Protein AF-0000000086968479 (afdb_homodimer)

Secondary structure (DSSP, 8-state):
---SS-EEEEEEESS-SSHHHHHHHHHHTTEEEEEEES--HHHHHHHHHHHHT-GGGGG-SEEEEEEEEEE-SSEE-TTTT-SS-EEGGGGGGGGSTTT-GGGTTS-EEEEEEEEEPP--TTS-----------------SSEEEEEEEEETTHHHHSTTPPPHHHHHHHHHHH-TTGGGS-HHHHHHHHHHHHHHHHHH-SSS--EEEEEE--SS----S--/---SS-EEEEEEESS-SSHHHHHHHHHHTTEEEEEEES--HHHHHHHHHHHHT-GGGGG-SEEEEEEEEEE-SSEE-TTTT-SS-EEGGGGGGGGSTTT-GGGTTS-EEEEEEEEEPP--TTS-----------------SSEEEEEEEEETTHHHHSTTPPPHHHHHHHHHHH-TTGGGS-HHHHHHHHHHHHHHHHHH-SSS--EEEEEE--SS----S--

pLDDT: mean 88.58, std 17.16, range [29.48, 98.75]

Structure (mmCIF, N/CA/C/O backbone):
data_AF-0000000086968479-model_v1
#
loop_
_entity.id
_entity.type
_entity.pdbx_description
1 polymer 'CASP8 and FADD-like apoptosis regulator'
#
loop_
_atom_site.group_PDB
_atom_site.id
_atom_site.type_symbol
_atom_site.label_atom_id
_atom_site.label_alt_id
_atom_site.label_comp_id
_atom_site.label_asym_id
_atom_site.label_entity_id
_atom_site.label_seq_id
_atom_site.pdbx_PDB_ins_code
_atom_site.Cartn_x
_atom_site.Cartn_y
_atom_site.Cartn_z
_atom_site.occupancy
_atom_site.B_iso_or_equiv
_atom_site.auth_seq_id
_atom_site.auth_comp_id
_atom_site.auth_asym_id
_atom_site.auth_atom_id
_atom_site.pdbx_PDB_model_num
ATOM 1 N N . MET A 1 1 ? -12.414 15.711 -8.57 1 69.88 1 MET A N 1
ATOM 2 C CA . MET A 1 1 ? -12.938 16.484 -7.445 1 69.88 1 MET A CA 1
ATOM 3 C C . MET A 1 1 ? -13.359 17.875 -7.898 1 69.88 1 MET A C 1
ATOM 5 O O . MET A 1 1 ? -12.727 18.469 -8.773 1 69.88 1 MET A O 1
ATOM 9 N N . GLN A 1 2 ? -14.531 18.344 -7.383 1 71.44 2 GLN A N 1
ATOM 10 C CA . GLN A 1 2 ? -15.125 19.547 -7.973 1 71.44 2 GLN A CA 1
ATOM 11 C C . GLN A 1 2 ? -15.445 20.578 -6.906 1 71.44 2 GLN A C 1
ATOM 13 O O . GLN A 1 2 ? -15.797 21.719 -7.227 1 71.44 2 GLN A O 1
ATOM 18 N N . SER A 1 3 ? -15.203 20.203 -5.727 1 76.31 3 SER A N 1
ATOM 19 C CA . SER A 1 3 ? -15.641 21.094 -4.664 1 76.31 3 SER A CA 1
ATOM 20 C C . SER A 1 3 ? -14.641 22.234 -4.465 1 76.31 3 SER A C 1
ATOM 22 O O . SER A 1 3 ? -13.484 22.141 -4.863 1 76.31 3 SER A O 1
ATOM 24 N N . LYS A 1 4 ? -15.172 23.469 -4.086 1 71.94 4 LYS A N 1
ATOM 25 C CA . LYS A 1 4 ? -14.383 24.594 -3.607 1 71.94 4 LYS A CA 1
ATOM 26 C C . LYS A 1 4 ? -14.734 24.938 -2.162 1 71.94 4 LYS A C 1
ATOM 28 O O . LYS A 1 4 ? -15.844 25.375 -1.879 1 71.94 4 LYS A O 1
ATOM 33 N N . PRO A 1 5 ? -13.859 24.531 -1.22 1 80 5 PRO A N 1
ATOM 34 C CA . PRO A 1 5 ? -12.492 24 -1.307 1 80 5 PRO A CA 1
ATOM 35 C C . PRO A 1 5 ? -12.461 22.531 -1.688 1 80 5 PRO A C 1
ATOM 37 O O . PRO A 1 5 ? -13.445 21.812 -1.492 1 80 5 PRO A O 1
ATOM 40 N N . LEU A 1 6 ? -11.312 22.188 -2.15 1 89.19 6 LEU A N 1
ATOM 41 C CA . LEU A 1 6 ? -11.125 20.797 -2.549 1 89.19 6 LEU A CA 1
ATOM 42 C C . LEU A 1 6 ? -11.273 19.859 -1.351 1 89.19 6 LEU A C 1
ATOM 44 O O . LEU A 1 6 ? -11.844 18.781 -1.468 1 89.19 6 LEU A O 1
ATOM 48 N N . GLY A 1 7 ? -10.758 20.391 -0.178 1 94.31 7 GLY A N 1
ATOM 49 C CA . GLY A 1 7 ? -10.812 19.578 1.029 1 94.31 7 GLY A CA 1
ATOM 50 C C . GLY A 1 7 ? -10.211 20.266 2.238 1 94.31 7 GLY A C 1
ATOM 51 O O . GLY A 1 7 ? -9.938 21.469 2.199 1 94.31 7 GLY A O 1
ATOM 52 N N . VAL A 1 8 ? -10.188 19.547 3.287 1 96.69 8 VAL A N 1
ATOM 53 C CA . VAL A 1 8 ? -9.547 19.984 4.523 1 96.69 8 VAL A CA 1
ATOM 54 C C . VAL A 1 8 ? -8.203 19.281 4.688 1 96.69 8 VAL A C 1
ATOM 56 O O . VAL A 1 8 ? -8.078 18.078 4.434 1 96.69 8 VAL A O 1
ATOM 59 N N . CYS A 1 9 ? -7.172 20.078 5.035 1 97.94 9 CYS A N 1
ATOM 60 C CA . CYS A 1 9 ? -5.84 19.547 5.273 1 97.94 9 CYS A CA 1
ATOM 61 C C . CYS A 1 9 ? -5.371 19.859 6.688 1 97.94 9 CYS A C 1
ATOM 63 O O . CYS A 1 9 ? -5.246 21.031 7.062 1 97.94 9 CYS A O 1
ATOM 65 N N . LEU A 1 10 ? -5.133 18.828 7.438 1 98.56 10 LEU A N 1
ATOM 66 C CA . LEU A 1 10 ? -4.539 18.953 8.766 1 98.56 10 LEU A CA 1
ATOM 67 C C . LEU A 1 10 ? -3.051 18.625 8.727 1 98.56 10 LEU A C 1
ATOM 69 O O . LEU A 1 10 ? -2.67 17.5 8.375 1 98.56 10 LEU A O 1
ATOM 73 N N . ILE A 1 11 ? -2.248 19.578 9.062 1 98.75 11 ILE A N 1
ATOM 74 C CA . ILE A 1 11 ? -0.805 19.375 9.164 1 98.75 11 ILE A CA 1
ATOM 75 C C . ILE A 1 11 ? -0.377 19.406 10.625 1 98.75 11 ILE A C 1
ATOM 77 O O . ILE A 1 11 ? -0.59 20.422 11.312 1 98.75 11 ILE A O 1
ATOM 81 N N . ILE A 1 12 ? 0.138 18.344 11.102 1 98.38 12 ILE A N 1
ATOM 82 C CA . ILE A 1 12 ? 0.768 18.281 12.422 1 98.38 12 ILE A CA 1
ATOM 83 C C . ILE A 1 12 ? 2.266 18.016 12.258 1 98.38 12 ILE A C 1
ATOM 85 O O . ILE A 1 12 ? 2.682 16.906 11.914 1 98.38 12 ILE A O 1
ATOM 89 N N . ASP A 1 13 ? 3.053 19.031 12.484 1 98.19 13 ASP A N 1
ATOM 90 C CA . ASP A 1 13 ? 4.504 18.938 12.367 1 98.19 13 ASP A CA 1
ATOM 91 C C . ASP A 1 13 ? 5.18 19.109 13.727 1 98.19 13 ASP A C 1
ATOM 93 O O . ASP A 1 13 ? 5.484 20.234 14.141 1 98.19 13 ASP A O 1
ATOM 97 N N . CYS A 1 14 ? 5.523 18 14.328 1 97.38 14 CYS A N 1
ATOM 98 C CA . CYS A 1 14 ? 6.109 18.016 15.664 1 97.38 14 CYS A CA 1
ATOM 99 C C . CYS A 1 14 ? 7.59 18.391 15.602 1 97.38 14 CYS A C 1
ATOM 101 O O . CYS A 1 14 ? 8.227 18.578 16.641 1 97.38 14 CYS A O 1
ATOM 103 N N . ILE A 1 15 ? 8.156 18.422 14.398 1 96.62 15 ILE A N 1
ATOM 104 C CA . ILE A 1 15 ? 9.547 18.828 14.211 1 96.62 15 ILE A CA 1
ATOM 105 C C . ILE A 1 15 ? 9.609 20.312 13.844 1 96.62 15 ILE A C 1
ATOM 107 O O . ILE A 1 15 ? 10.438 21.047 14.375 1 96.62 15 ILE A O 1
ATOM 111 N N . GLY A 1 16 ? 8.75 20.734 12.945 1 97 16 GLY A N 1
ATOM 112 C CA . GLY A 1 16 ? 8.617 22.156 12.641 1 97 16 GLY A CA 1
ATOM 113 C C . GLY A 1 16 ? 9.312 22.547 11.359 1 97 16 GLY A C 1
ATOM 114 O O . GLY A 1 16 ? 9.227 23.703 10.93 1 97 16 GLY A O 1
ATOM 115 N N . ASN A 1 17 ? 9.969 21.625 10.648 1 96.81 17 ASN A N 1
ATOM 116 C CA . ASN A 1 17 ? 10.812 21.984 9.516 1 96.81 17 ASN A CA 1
ATOM 117 C C . ASN A 1 17 ? 10.016 22.031 8.219 1 96.81 17 ASN A C 1
ATOM 119 O O . ASN A 1 17 ? 10.492 22.562 7.215 1 96.81 17 ASN A O 1
ATOM 123 N N . ASP A 1 18 ? 8.789 21.469 8.172 1 97.69 18 ASP A N 1
ATOM 124 C CA . ASP A 1 18 ? 8.125 21.25 6.891 1 97.69 18 ASP A CA 1
ATOM 125 C C . ASP A 1 18 ? 6.805 22.016 6.82 1 97.69 18 ASP A C 1
ATOM 127 O O . ASP A 1 18 ? 6.156 22.047 5.773 1 97.69 18 ASP A O 1
ATOM 131 N N . ALA A 1 19 ? 6.402 22.656 7.875 1 97.06 19 ALA A N 1
ATOM 132 C CA . ALA A 1 19 ? 5.07 23.25 8.008 1 97.06 19 ALA A CA 1
ATOM 133 C C . ALA A 1 19 ? 4.832 24.312 6.945 1 97.06 19 ALA A C 1
ATOM 135 O O . ALA A 1 19 ? 3.783 24.328 6.297 1 97.06 19 ALA A O 1
ATOM 136 N N . GLY A 1 20 ? 5.762 25.234 6.832 1 97.12 20 GLY A N 1
ATOM 137 C CA . GLY A 1 20 ? 5.609 26.312 5.867 1 97.12 20 GLY A CA 1
ATOM 138 C C . GLY A 1 20 ? 5.426 25.812 4.445 1 97.12 20 GLY A C 1
ATOM 139 O O . GLY A 1 20 ? 4.508 26.234 3.744 1 97.12 20 GLY A O 1
ATOM 140 N N . LEU A 1 21 ? 6.289 24.969 4.059 1 97.5 21 LEU A N 1
ATOM 141 C CA . LEU A 1 21 ? 6.254 24.406 2.713 1 97.5 21 LEU A CA 1
ATOM 142 C C . LEU A 1 21 ? 4.949 23.656 2.469 1 97.5 21 LEU A C 1
ATOM 144 O O . LEU A 1 21 ? 4.309 23.844 1.43 1 97.5 21 LEU A O 1
ATOM 148 N N . LEU A 1 22 ? 4.5 22.859 3.385 1 98.31 22 LEU A N 1
ATOM 149 C CA . LEU A 1 22 ? 3.293 22.047 3.252 1 98.31 22 LEU A CA 1
ATOM 150 C C . LEU A 1 22 ? 2.049 22.922 3.23 1 98.31 22 LEU A C 1
ATOM 152 O O . LEU A 1 22 ? 1.119 22.672 2.459 1 98.31 22 LEU A O 1
ATOM 156 N N . THR A 1 23 ? 2.072 23.922 4.059 1 98.44 23 THR A N 1
ATOM 157 C CA . THR A 1 23 ? 0.955 24.859 4.078 1 98.44 23 THR A CA 1
ATOM 158 C C . THR A 1 23 ? 0.795 25.547 2.719 1 98.44 23 THR A C 1
ATOM 160 O O . THR A 1 23 ? -0.306 25.578 2.166 1 98.44 23 THR A O 1
ATOM 163 N N . ARG A 1 24 ? 1.872 26 2.201 1 97.88 24 ARG A N 1
ATOM 164 C CA . ARG A 1 24 ? 1.84 26.656 0.895 1 97.88 24 ARG A CA 1
ATOM 165 C C . ARG A 1 24 ? 1.358 25.688 -0.184 1 97.88 24 ARG A C 1
ATOM 167 O O . ARG A 1 24 ? 0.546 26.062 -1.035 1 97.88 24 ARG A O 1
ATOM 174 N N . ALA A 1 25 ? 1.829 24.5 -0.16 1 97.56 25 ALA A N 1
ATOM 175 C CA . ALA A 1 25 ? 1.486 23.5 -1.171 1 97.56 25 ALA A CA 1
ATOM 176 C C . ALA A 1 25 ? -0.01 23.203 -1.159 1 97.56 25 ALA A C 1
ATOM 178 O O . ALA A 1 25 ? -0.676 23.281 -2.193 1 97.56 25 ALA A O 1
ATOM 179 N N . PHE A 1 26 ? -0.594 22.953 -0.004 1 97.38 26 PHE A N 1
ATOM 180 C CA . PHE A 1 26 ? -1.988 22.531 0.051 1 97.38 26 PHE A CA 1
ATOM 181 C C . PHE A 1 26 ? -2.922 23.719 -0.087 1 97.38 26 PHE A C 1
ATOM 183 O O . PHE A 1 26 ? -4.047 23.594 -0.576 1 97.38 26 PHE A O 1
ATOM 190 N N . GLN A 1 27 ? -2.453 24.906 0.291 1 96.5 27 GLN A N 1
ATOM 191 C CA . GLN A 1 27 ? -3.229 26.109 -0.009 1 96.5 27 GLN A CA 1
ATOM 192 C C . GLN A 1 27 ? -3.32 26.344 -1.515 1 96.5 27 GLN A C 1
ATOM 194 O O . GLN A 1 27 ? -4.371 26.734 -2.025 1 96.5 27 GLN A O 1
ATOM 199 N N . SER A 1 28 ? -2.205 26.109 -2.178 1 94.12 28 SER A N 1
ATOM 200 C CA . SER A 1 28 ? -2.188 26.297 -3.625 1 94.12 28 SER A CA 1
ATOM 201 C C . SER A 1 28 ? -3.145 25.328 -4.312 1 94.12 28 SER A C 1
ATOM 203 O O . SER A 1 28 ? -3.562 25.547 -5.449 1 94.12 28 SER A O 1
ATOM 205 N N . LEU A 1 29 ? -3.482 24.234 -3.674 1 94.19 29 LEU A N 1
ATOM 206 C CA . LEU A 1 29 ? -4.426 23.234 -4.184 1 94.19 29 LEU A CA 1
ATOM 207 C C . LEU A 1 29 ? -5.844 23.547 -3.707 1 94.19 29 LEU A C 1
ATOM 209 O O . LEU A 1 29 ? -6.754 22.734 -3.896 1 94.19 29 LEU A O 1
ATOM 213 N N . HIS A 1 30 ? -6.023 24.656 -2.969 1 93.19 30 HIS A N 1
ATOM 214 C CA . HIS A 1 30 ? -7.316 25.156 -2.518 1 93.19 30 HIS A CA 1
ATOM 215 C C . HIS A 1 30 ? -7.871 24.297 -1.379 1 93.19 30 HIS A C 1
ATOM 217 O O . HIS A 1 30 ? -9.07 24.031 -1.321 1 93.19 30 HIS A O 1
ATOM 223 N N . PHE A 1 31 ? -7.004 23.812 -0.558 1 96.06 31 PHE A N 1
ATOM 224 C CA . PHE A 1 31 ? -7.43 23.172 0.685 1 96.06 31 PHE A CA 1
ATOM 225 C C . PHE A 1 31 ? -7.582 24.203 1.795 1 96.06 31 PHE A C 1
ATOM 227 O O . PHE A 1 31 ? -6.898 25.234 1.794 1 96.06 31 PHE A O 1
ATOM 234 N N . GLU A 1 32 ? -8.539 23.969 2.633 1 96.62 32 GLU A N 1
ATOM 235 C CA . GLU A 1 32 ? -8.516 24.625 3.934 1 96.62 32 GLU A CA 1
ATOM 236 C C . GLU A 1 32 ? -7.477 24 4.855 1 96.62 32 GLU A C 1
ATOM 238 O O . GLU A 1 32 ? -7.641 22.875 5.312 1 96.62 32 GLU A O 1
ATOM 243 N N . VAL A 1 33 ? -6.441 24.781 5.195 1 97.94 33 VAL A N 1
ATOM 244 C CA . VAL A 1 33 ? -5.289 24.188 5.863 1 97.94 33 VAL A CA 1
ATOM 245 C C . VAL A 1 33 ? -5.305 24.562 7.344 1 97.94 33 VAL A C 1
ATOM 247 O O . VAL A 1 33 ? -5.477 25.734 7.699 1 97.94 33 VAL A O 1
ATOM 250 N N . HIS A 1 34 ? -5.191 23.547 8.195 1 98.06 34 HIS A N 1
ATOM 251 C CA . HIS A 1 34 ? -4.977 23.688 9.633 1 98.06 34 HIS A CA 1
ATOM 252 C C . HIS A 1 34 ? -3.596 23.172 10.031 1 98.06 34 HIS A C 1
ATOM 254 O O . HIS A 1 34 ? -3.332 21.969 9.961 1 98.06 34 HIS A O 1
ATOM 260 N N . CYS A 1 35 ? -2.738 24.047 10.422 1 98.38 35 CYS A N 1
ATOM 261 C CA . CYS A 1 35 ? -1.359 23.688 10.727 1 98.38 35 CYS A CA 1
ATOM 262 C C . CYS A 1 35 ? -1.085 23.797 12.227 1 98.38 35 CYS A C 1
ATOM 264 O O . CYS A 1 35 ? -1.425 24.812 12.844 1 98.38 35 CYS A O 1
ATOM 266 N N . ARG A 1 36 ? -0.531 22.766 12.805 1 98 36 ARG A N 1
ATOM 267 C CA . ARG A 1 36 ? -0.136 22.703 14.211 1 98 36 ARG A CA 1
ATOM 268 C C . ARG A 1 36 ? 1.332 22.312 14.344 1 98 36 ARG A C 1
ATOM 270 O O . ARG A 1 36 ? 1.793 21.359 13.703 1 98 36 ARG A O 1
ATOM 277 N N . LEU A 1 37 ? 2.045 23.047 15.211 1 97.88 37 LEU A N 1
ATOM 278 C CA . LEU A 1 37 ? 3.477 22.797 15.352 1 97.88 37 LEU A CA 1
ATOM 279 C C . LEU A 1 37 ? 3.816 22.359 16.766 1 97.88 37 LEU A C 1
ATOM 281 O O . LEU A 1 37 ? 3.201 22.828 17.734 1 97.88 37 LEU A O 1
ATOM 285 N N . PHE A 1 38 ? 4.738 21.469 16.875 1 97.19 38 PHE A N 1
ATOM 286 C CA . PHE A 1 38 ? 5.398 21.141 18.141 1 97.19 38 PHE A CA 1
ATOM 287 C C . PHE A 1 38 ? 4.387 20.672 19.172 1 97.19 38 PHE A C 1
ATOM 289 O O . PHE A 1 38 ? 4.41 21.141 20.328 1 97.19 38 PHE A O 1
ATOM 296 N N . LEU A 1 39 ? 3.51 19.828 18.797 1 96.25 39 LEU A N 1
ATOM 297 C CA . LEU A 1 39 ? 2.471 19.344 19.703 1 96.25 39 LEU A CA 1
ATOM 298 C C . LEU A 1 39 ? 2.975 18.172 20.531 1 96.25 39 LEU A C 1
ATOM 300 O O . LEU A 1 39 ? 3.75 17.344 20.047 1 96.25 39 LEU A O 1
ATOM 304 N N . ASN A 1 40 ? 2.551 18.141 21.75 1 95.88 40 ASN A N 1
ATOM 305 C CA . ASN A 1 40 ? 2.686 16.922 22.531 1 95.88 40 ASN A CA 1
ATOM 306 C C . ASN A 1 40 ? 1.55 15.945 22.25 1 95.88 40 ASN A C 1
ATOM 308 O O . ASN A 1 40 ? 0.655 16.234 21.453 1 95.88 40 ASN A O 1
ATOM 312 N N . MET A 1 41 ? 1.582 14.812 22.859 1 95.5 41 MET A N 1
ATOM 313 C CA . MET A 1 41 ? 0.651 13.727 22.547 1 95.5 41 MET A CA 1
ATOM 314 C C . MET A 1 41 ? -0.788 14.156 22.812 1 95.5 41 MET A C 1
ATOM 316 O O . MET A 1 41 ? -1.667 13.953 21.984 1 95.5 41 MET A O 1
ATOM 320 N N . ASP A 1 42 ? -1.015 14.758 23.969 1 95.81 42 ASP A N 1
ATOM 321 C CA . ASP A 1 42 ? -2.361 15.195 24.328 1 95.81 42 ASP A CA 1
ATOM 322 C C . ASP A 1 42 ? -2.908 16.188 23.312 1 95.81 42 ASP A C 1
ATOM 324 O O . ASP A 1 42 ? -4.074 16.109 22.922 1 95.81 42 ASP A O 1
ATOM 328 N N . ALA A 1 43 ? -2.102 17.109 22.984 1 97.06 43 ALA A N 1
ATOM 329 C CA . ALA A 1 43 ? -2.51 18.125 22.016 1 97.06 43 ALA A CA 1
ATOM 330 C C . ALA A 1 43 ? -2.793 17.516 20.656 1 97.06 43 ALA A C 1
ATOM 332 O O . ALA A 1 43 ? -3.744 17.906 19.969 1 97.06 43 ALA A O 1
ATOM 333 N N . VAL A 1 44 ? -1.985 16.531 20.219 1 97 44 VAL A N 1
ATOM 334 C CA . VAL A 1 44 ? -2.215 15.836 18.953 1 97 44 VAL A CA 1
ATOM 335 C C . VAL A 1 44 ? -3.582 15.148 18.984 1 97 44 VAL A C 1
ATOM 337 O O . VAL A 1 44 ? -4.379 15.297 18.062 1 97 44 VAL A O 1
ATOM 340 N N . MET A 1 45 ? -3.867 14.453 20.062 1 95.75 45 MET A N 1
ATOM 341 C CA . MET A 1 45 ? -5.137 13.742 20.188 1 95.75 45 MET A CA 1
ATOM 342 C C . MET A 1 45 ? -6.312 14.719 20.125 1 95.75 45 MET A C 1
ATOM 344 O O . MET A 1 45 ? -7.301 14.461 19.438 1 95.75 45 MET A O 1
ATOM 348 N N . ARG A 1 46 ? -6.152 15.797 20.812 1 96.69 46 ARG A N 1
ATOM 349 C CA . ARG A 1 46 ? -7.191 16.812 20.812 1 96.69 46 ARG A CA 1
ATOM 350 C C . ARG A 1 46 ? -7.418 17.375 19.406 1 96.69 46 ARG A C 1
ATOM 352 O O . ARG A 1 46 ? -8.562 17.547 18.984 1 96.69 46 ARG A O 1
ATOM 359 N N . ASP A 1 47 ? -6.379 17.625 18.719 1 96.88 47 ASP A N 1
ATOM 360 C CA . ASP A 1 47 ? -6.477 18.219 17.391 1 96.88 47 ASP A CA 1
ATOM 361 C C . ASP A 1 47 ? -7.055 17.234 16.391 1 96.88 47 ASP A C 1
ATOM 363 O O . ASP A 1 47 ? -7.785 17.609 15.477 1 96.88 47 ASP A O 1
ATOM 367 N N . LEU A 1 48 ? -6.711 15.969 16.5 1 96.75 48 LEU A N 1
ATOM 368 C CA . LEU A 1 48 ? -7.301 14.945 15.648 1 96.75 48 LEU A CA 1
ATOM 369 C C . LEU A 1 48 ? -8.805 14.852 15.867 1 96.75 48 LEU A C 1
ATOM 371 O O . LEU A 1 48 ? -9.578 14.781 14.906 1 96.75 48 LEU A O 1
ATOM 375 N N . HIS A 1 49 ? -9.172 14.906 17.125 1 95.38 49 HIS A N 1
ATOM 376 C CA . HIS A 1 49 ? -10.594 14.891 17.453 1 95.38 49 HIS A CA 1
ATOM 377 C C . HIS A 1 49 ? -11.305 16.125 16.891 1 95.38 49 HIS A C 1
ATOM 379 O O . HIS A 1 49 ? -12.391 16 16.312 1 95.38 49 HIS A O 1
ATOM 385 N N . ALA A 1 50 ? -10.695 17.219 17.078 1 96.38 50 ALA A N 1
ATOM 386 C CA . ALA A 1 50 ? -11.281 18.469 16.594 1 96.38 50 ALA A CA 1
ATOM 387 C C . ALA A 1 50 ? -11.391 18.469 15.07 1 96.38 50 ALA A C 1
ATOM 389 O O . ALA A 1 50 ? -12.406 18.906 14.516 1 96.38 50 ALA A O 1
ATOM 390 N N . ALA A 1 51 ? -10.375 17.984 14.391 1 96.5 51 ALA A N 1
ATOM 391 C CA . ALA A 1 51 ? -10.359 17.938 12.93 1 96.5 51 ALA A CA 1
ATOM 392 C C . ALA A 1 51 ? -11.477 17.031 12.398 1 96.5 51 ALA A C 1
ATOM 394 O O . ALA A 1 51 ? -12.086 17.328 11.367 1 96.5 51 ALA A O 1
ATOM 395 N N . ALA A 1 52 ? -11.727 15.922 13.086 1 94.75 52 ALA A N 1
ATOM 396 C CA . ALA A 1 52 ? -12.766 14.984 12.672 1 94.75 52 ALA A CA 1
ATOM 397 C C . ALA A 1 52 ? -14.148 15.625 12.719 1 94.75 52 ALA A C 1
ATOM 399 O O . ALA A 1 52 ? -15.055 15.211 12 1 94.75 52 ALA A O 1
ATOM 400 N N . LYS A 1 53 ? -14.312 16.688 13.453 1 94.38 53 LYS A N 1
ATOM 401 C CA . LYS A 1 53 ? -15.617 17.297 13.695 1 94.38 53 LYS A CA 1
ATOM 402 C C . LYS A 1 53 ? -15.805 18.547 12.844 1 94.38 53 LYS A C 1
ATOM 404 O O . LYS A 1 53 ? -16.844 19.203 12.922 1 94.38 53 LYS A O 1
ATOM 409 N N . LEU A 1 54 ? -14.867 18.844 12.094 1 95.19 54 LEU A N 1
ATOM 410 C CA . LEU A 1 54 ? -14.969 20.062 11.289 1 95.19 54 LEU A CA 1
ATOM 411 C C . LEU A 1 54 ? -16.156 19.984 10.336 1 95.19 54 LEU A C 1
ATOM 413 O O . LEU A 1 54 ? -16.297 19.016 9.586 1 95.19 54 LEU A O 1
ATOM 417 N N . ARG A 1 55 ? -16.922 21.016 10.25 1 93.25 55 ARG A N 1
ATOM 418 C CA . ARG A 1 55 ? -18.094 21.094 9.391 1 93.25 55 ARG A CA 1
ATOM 419 C C . ARG A 1 55 ? -17.703 21.219 7.922 1 93.25 55 ARG A C 1
ATOM 421 O O . ARG A 1 55 ? -18.469 20.891 7.027 1 93.25 55 ARG A O 1
ATOM 428 N N . ALA A 1 56 ? -16.5 21.688 7.742 1 94.56 56 ALA A N 1
ATOM 429 C CA . ALA A 1 56 ? -15.992 21.922 6.395 1 94.56 56 ALA A CA 1
ATOM 430 C C . ALA A 1 56 ? -15.945 20.625 5.586 1 94.56 56 ALA A C 1
ATOM 432 O O . ALA A 1 56 ? -15.922 20.656 4.355 1 94.56 56 ALA A O 1
ATOM 433 N N . HIS A 1 57 ? -15.969 19.422 6.254 1 95.19 57 HIS A N 1
ATOM 434 C CA . HIS A 1 57 ? -15.922 18.141 5.566 1 95.19 57 HIS A CA 1
ATOM 435 C C . HIS A 1 57 ? -17.156 17.938 4.68 1 95.19 57 HIS A C 1
ATOM 437 O O . HIS A 1 57 ? -17.078 17.266 3.65 1 95.19 57 HIS A O 1
ATOM 443 N N . LYS A 1 58 ? -18.172 18.531 5.121 1 93.31 58 LYS A N 1
ATOM 444 C CA . LYS A 1 58 ? -19.438 18.359 4.402 1 93.31 58 LYS A CA 1
ATOM 445 C C . LYS A 1 58 ? -19.328 18.859 2.963 1 93.31 58 LYS A C 1
ATOM 447 O O . LYS A 1 58 ? -19.797 18.188 2.035 1 93.31 58 LYS A O 1
ATOM 452 N N . ASP A 1 59 ? -18.641 19.953 2.803 1 92.06 59 ASP A N 1
ATOM 453 C CA . ASP A 1 59 ? -18.578 20.594 1.493 1 92.06 59 ASP A CA 1
ATOM 454 C C . ASP A 1 59 ? -17.25 20.297 0.804 1 92.06 59 ASP A C 1
ATOM 456 O O . ASP A 1 59 ? -16.938 20.859 -0.242 1 92.06 59 ASP A O 1
ATOM 460 N N . ALA A 1 60 ? -16.453 19.453 1.36 1 92.5 60 ALA A N 1
ATOM 461 C CA . ALA A 1 60 ? -15.156 19.094 0.806 1 92.5 60 ALA A CA 1
ATOM 462 C C . ALA A 1 60 ? -15.203 17.75 0.104 1 92.5 60 ALA A C 1
ATOM 464 O O . ALA A 1 60 ? -16.062 16.922 0.395 1 92.5 60 ALA A O 1
ATOM 465 N N . ASP A 1 61 ? -14.281 17.531 -0.788 1 93.38 61 ASP A N 1
ATOM 466 C CA . ASP A 1 61 ? -14.25 16.281 -1.556 1 93.38 61 ASP A CA 1
ATOM 467 C C . ASP A 1 61 ? -13.227 15.305 -0.981 1 93.38 61 ASP A C 1
ATOM 469 O O . ASP A 1 61 ? -13.258 14.109 -1.298 1 93.38 61 ASP A O 1
ATOM 473 N N . CYS A 1 62 ? -12.414 15.859 -0.113 1 94.38 62 CYS A N 1
ATOM 474 C CA . CYS A 1 62 ? -11.273 15.055 0.318 1 94.38 62 CYS A CA 1
ATOM 475 C C . CYS A 1 62 ? -10.734 15.539 1.658 1 94.38 62 CYS A C 1
ATOM 477 O O . CYS A 1 62 ? -10.93 16.703 2.025 1 94.38 62 CYS A O 1
ATOM 479 N N . PHE A 1 63 ? -10.125 14.664 2.381 1 96.56 63 PHE A N 1
ATOM 480 C CA . PHE A 1 63 ? -9.414 15 3.613 1 96.56 63 PHE A CA 1
ATOM 481 C C . PHE A 1 63 ? -7.945 14.602 3.52 1 96.56 63 PHE A C 1
ATOM 483 O O . PHE A 1 63 ? -7.621 13.516 3.043 1 96.56 63 PHE A O 1
ATOM 490 N N . VAL A 1 64 ? -7.066 15.477 3.963 1 98 64 VAL A N 1
ATOM 491 C CA . VAL A 1 64 ? -5.633 15.219 3.986 1 98 64 VAL A CA 1
ATOM 492 C C . VAL A 1 64 ? -5.094 15.414 5.402 1 98 64 VAL A C 1
ATOM 494 O O . VAL A 1 64 ? -5.441 16.391 6.078 1 98 64 VAL A O 1
ATOM 497 N N . CYS A 1 65 ? -4.316 14.508 5.867 1 98.25 65 CYS A N 1
ATOM 498 C CA . CYS A 1 65 ? -3.588 14.633 7.121 1 98.25 65 CYS A CA 1
ATOM 499 C C . CYS A 1 65 ? -2.096 14.398 6.914 1 98.25 65 CYS A C 1
ATOM 501 O O . CYS A 1 65 ? -1.689 13.344 6.418 1 98.25 65 CYS A O 1
ATOM 503 N N . VAL A 1 66 ? -1.286 15.359 7.227 1 98.69 66 VAL A N 1
ATOM 504 C CA . VAL A 1 66 ? 0.167 15.234 7.219 1 98.69 66 VAL A CA 1
ATOM 505 C C . VAL A 1 66 ? 0.692 15.195 8.648 1 98.69 66 VAL A C 1
ATOM 507 O O . VAL A 1 66 ? 0.355 16.047 9.469 1 98.69 66 VAL A O 1
ATOM 510 N N . LEU A 1 67 ? 1.456 14.211 8.984 1 98.31 67 LEU A N 1
ATOM 511 C CA . LEU A 1 67 ? 2.012 14.055 10.328 1 98.31 67 LEU A CA 1
ATOM 512 C C . LEU A 1 67 ? 3.525 13.875 10.266 1 98.31 67 LEU A C 1
ATOM 514 O O . LEU A 1 67 ? 4.023 12.977 9.594 1 98.31 67 LEU A O 1
ATOM 518 N N . VAL A 1 68 ? 4.25 14.742 10.883 1 98.19 68 VAL A N 1
ATOM 519 C CA . VAL A 1 68 ? 5.703 14.695 10.992 1 98.19 68 VAL A CA 1
ATOM 520 C C . VAL A 1 68 ? 6.105 14.562 12.461 1 98.19 68 VAL A C 1
ATOM 522 O O . VAL A 1 68 ? 5.793 15.43 13.281 1 98.19 68 VAL A O 1
ATOM 525 N N . SER A 1 69 ? 6.777 13.547 12.844 1 97.19 69 SER A N 1
ATOM 526 C CA . SER A 1 69 ? 7.121 13.328 14.25 1 97.19 69 SER A CA 1
ATOM 527 C C . SER A 1 69 ? 8.289 12.359 14.391 1 97.19 69 SER A C 1
ATOM 529 O O . SER A 1 69 ? 8.625 11.641 13.445 1 97.19 69 SER A O 1
ATOM 531 N N . ARG A 1 70 ? 8.883 12.367 15.508 1 95.56 70 ARG A N 1
ATOM 532 C CA . ARG A 1 70 ? 9.734 11.258 15.93 1 95.56 70 ARG A CA 1
ATOM 533 C C . ARG A 1 70 ? 8.898 10.039 16.312 1 95.56 70 ARG A C 1
ATOM 535 O O . ARG A 1 70 ? 7.719 10.172 16.656 1 95.56 70 ARG A O 1
ATOM 542 N N . GLY A 1 71 ? 9.547 8.914 16.281 1 95.12 71 GLY A N 1
ATOM 543 C CA . GLY A 1 71 ? 8.859 7.684 16.641 1 95.12 71 GLY A CA 1
ATOM 544 C C . GLY A 1 71 ? 9.695 6.441 16.406 1 95.12 71 GLY A C 1
ATOM 545 O O . GLY A 1 71 ? 10.922 6.5 16.422 1 95.12 71 GLY A O 1
ATOM 546 N N . ASN A 1 72 ? 9.023 5.312 16.391 1 92.12 72 ASN A N 1
ATOM 547 C CA . ASN A 1 72 ? 9.594 4.062 15.898 1 92.12 72 ASN A CA 1
ATOM 548 C C . ASN A 1 72 ? 8.875 3.564 14.648 1 92.12 72 ASN A C 1
ATOM 550 O O . ASN A 1 72 ? 8.297 4.355 13.906 1 92.12 72 ASN A O 1
ATOM 554 N N . GLN A 1 73 ? 8.867 2.373 14.344 1 86.62 73 GLN A N 1
ATOM 555 C CA . GLN A 1 73 ? 8.352 1.857 13.086 1 86.62 73 GLN A CA 1
ATOM 556 C C . GLN A 1 73 ? 6.832 2.014 13.008 1 86.62 73 GLN A C 1
ATOM 558 O O . GLN A 1 73 ? 6.277 2.189 11.922 1 86.62 73 GLN A O 1
ATOM 563 N N . GLU A 1 74 ? 6.176 2.047 14.141 1 90.69 74 GLU A N 1
ATOM 564 C CA . GLU A 1 74 ? 4.719 1.97 14.094 1 90.69 74 GLU A CA 1
ATOM 565 C C . GLU A 1 74 ? 4.082 3.047 14.961 1 90.69 74 GLU A C 1
ATOM 567 O O . GLU A 1 74 ? 2.857 3.182 14.992 1 90.69 74 GLU A O 1
ATOM 572 N N . HIS A 1 75 ? 4.93 3.77 15.68 1 93.44 75 HIS A N 1
ATOM 573 C CA . HIS A 1 75 ? 4.414 4.734 16.641 1 93.44 75 HIS A CA 1
ATOM 574 C C . HIS A 1 75 ? 5.078 6.094 16.469 1 93.44 75 HIS A C 1
ATOM 576 O O . HIS A 1 75 ? 6.199 6.184 15.969 1 93.44 75 HIS A O 1
ATOM 582 N N . ILE A 1 76 ? 4.34 7.062 16.906 1 93.94 76 ILE A N 1
ATOM 583 C CA . ILE A 1 76 ? 4.941 8.383 17.016 1 93.94 76 ILE A CA 1
ATOM 584 C C . ILE A 1 76 ? 5.062 8.773 18.484 1 93.94 76 ILE A C 1
ATOM 586 O O . ILE A 1 76 ? 4.266 8.336 19.328 1 93.94 76 ILE A O 1
ATOM 590 N N . PHE A 1 77 ? 5.988 9.719 18.75 1 94.38 77 PHE A N 1
ATOM 591 C CA . PHE A 1 77 ? 6.312 10.07 20.141 1 94.38 77 PHE A CA 1
ATOM 592 C C . PHE A 1 77 ? 6.02 11.547 20.406 1 94.38 77 PHE A C 1
ATOM 594 O O . PHE A 1 77 ? 6.141 12.016 21.531 1 94.38 77 PHE A O 1
ATOM 601 N N . CYS A 1 78 ? 5.664 12.297 19.422 1 95.25 78 CYS A N 1
ATOM 602 C CA . CYS A 1 78 ? 5.402 13.719 19.562 1 95.25 78 CYS A CA 1
ATOM 603 C C . CYS A 1 78 ? 6.555 14.422 20.281 1 95.25 78 CYS A C 1
ATOM 605 O O . CYS A 1 78 ? 7.703 13.984 20.188 1 95.25 78 CYS A O 1
ATOM 607 N N . THR A 1 79 ? 6.309 15.633 20.797 1 94.44 79 THR A N 1
ATOM 608 C CA . THR A 1 79 ? 7.406 16.391 21.375 1 94.44 79 THR A CA 1
ATOM 609 C C . THR A 1 79 ? 7.742 15.875 22.766 1 94.44 79 THR A C 1
ATOM 611 O O . THR A 1 79 ? 8.859 16.062 23.25 1 94.44 79 THR A O 1
ATOM 614 N N . ASP A 1 80 ? 6.812 15.156 23.375 1 92.19 80 ASP A N 1
ATOM 615 C CA . ASP A 1 80 ? 7.039 14.711 24.734 1 92.19 80 ASP A CA 1
ATOM 616 C C . ASP A 1 80 ? 7.664 13.312 24.766 1 92.19 80 ASP A C 1
ATOM 618 O O . ASP A 1 80 ? 7.957 12.781 25.828 1 92.19 80 ASP A O 1
ATOM 622 N N . HIS A 1 81 ? 7.82 12.719 23.688 1 88.62 81 HIS A N 1
ATOM 623 C CA . HIS A 1 81 ? 8.523 11.453 23.531 1 88.62 81 HIS A CA 1
ATOM 624 C C . HIS A 1 81 ? 7.891 10.367 24.406 1 88.62 81 HIS A C 1
ATOM 626 O O . HIS A 1 81 ? 8.594 9.609 25.078 1 88.62 81 HIS A O 1
ATOM 632 N N . ILE A 1 82 ? 6.629 10.445 24.438 1 83.06 82 ILE A N 1
ATOM 633 C CA . ILE A 1 82 ? 5.902 9.445 25.219 1 83.06 82 ILE A CA 1
ATOM 634 C C . ILE A 1 82 ? 6.078 8.07 24.578 1 83.06 82 ILE A C 1
ATOM 636 O O . ILE A 1 82 ? 5.895 7.914 23.359 1 83.06 82 ILE A O 1
ATOM 640 N N . THR A 1 83 ? 6.441 7.039 25.375 1 81 83 THR A N 1
ATOM 641 C CA . THR A 1 83 ? 6.551 5.648 24.938 1 81 83 THR A CA 1
ATOM 642 C C . THR A 1 83 ? 5.555 4.773 25.703 1 81 83 THR A C 1
ATOM 644 O O . THR A 1 83 ? 5.352 4.945 26.906 1 81 83 THR A O 1
ATOM 647 N N . PRO A 1 84 ? 4.789 3.75 25.016 1 83.81 84 PRO A N 1
ATOM 648 C CA . PRO A 1 84 ? 5.094 3.25 23.672 1 83.81 84 PRO A CA 1
ATOM 649 C C . PRO A 1 84 ? 4.594 4.18 22.562 1 83.81 84 PRO A C 1
ATOM 651 O O . PRO A 1 84 ? 4.844 3.934 21.375 1 83.81 84 PRO A O 1
ATOM 654 N N . GLY A 1 85 ? 3.93 5.371 22.953 1 90.88 85 GLY A N 1
ATOM 655 C CA . GLY A 1 85 ? 3.5 6.371 21.984 1 90.88 85 GLY A CA 1
ATOM 656 C C . GLY A 1 85 ? 2.17 6.039 21.328 1 90.88 85 GLY A C 1
ATOM 657 O O . GLY A 1 85 ? 1.417 5.203 21.844 1 90.88 85 GLY A O 1
ATOM 658 N N . PHE A 1 86 ? 1.852 6.797 20.312 1 93.19 86 PHE A N 1
ATOM 659 C CA . PHE A 1 86 ? 0.609 6.648 19.562 1 93.19 86 PHE A CA 1
ATOM 660 C C . PHE A 1 86 ? 0.816 5.762 18.344 1 93.19 86 PHE A C 1
ATOM 662 O O . PHE A 1 86 ? 1.729 5.992 17.547 1 93.19 86 PHE A O 1
ATOM 669 N N . GLN A 1 87 ? -0.032 4.707 18.219 1 93 87 GLN A N 1
ATOM 670 C CA . GLN A 1 87 ? 0.057 3.807 17.078 1 93 87 GLN A CA 1
ATOM 671 C C . GLN A 1 87 ? -0.42 4.492 15.797 1 93 87 GLN A C 1
ATOM 673 O O . GLN A 1 87 ? -1.586 4.879 15.695 1 93 87 GLN A O 1
ATOM 678 N N . LEU A 1 88 ? 0.399 4.539 14.789 1 93.06 88 LEU A N 1
ATOM 679 C CA . LEU A 1 88 ? 0.154 5.301 13.57 1 93.06 88 LEU A CA 1
ATOM 680 C C . LEU A 1 88 ? -1.114 4.816 12.875 1 93.06 88 LEU A C 1
ATOM 682 O O . LEU A 1 88 ? -1.902 5.629 12.375 1 93.06 88 LEU A O 1
ATOM 686 N N . GLU A 1 89 ? -1.336 3.551 12.875 1 88.5 89 GLU A N 1
ATOM 687 C CA . GLU A 1 89 ? -2.459 2.975 12.141 1 88.5 89 GLU A CA 1
ATOM 688 C C . GLU A 1 89 ? -3.793 3.451 12.711 1 88.5 89 GLU A C 1
ATOM 690 O O . GLU A 1 89 ? -4.816 3.404 12.023 1 88.5 89 GLU A O 1
ATOM 695 N N . ARG A 1 90 ? -3.803 3.939 13.906 1 90.88 90 ARG A N 1
ATOM 696 C CA . ARG A 1 90 ? -5.027 4.402 14.555 1 90.88 90 ARG A CA 1
ATOM 697 C C . ARG A 1 90 ? -5.414 5.793 14.062 1 90.88 90 ARG A C 1
ATOM 699 O O . ARG A 1 90 ? -6.527 6.258 14.312 1 90.88 90 ARG A O 1
ATOM 706 N N . LEU A 1 91 ? -4.555 6.441 13.367 1 93.81 91 LEU A N 1
ATOM 707 C CA . LEU A 1 91 ? -4.844 7.762 12.812 1 93.81 91 LEU A CA 1
ATOM 708 C C . LEU A 1 91 ? -6.105 7.727 11.961 1 93.81 91 LEU A C 1
ATOM 710 O O . LEU A 1 91 ? -6.941 8.625 12.047 1 93.81 91 LEU A O 1
ATOM 714 N N . LYS A 1 92 ? -6.277 6.688 11.203 1 92.94 92 LYS A N 1
ATOM 715 C CA . LYS A 1 92 ? -7.41 6.551 10.289 1 92.94 92 LYS A CA 1
ATOM 716 C C . LYS A 1 92 ? -8.727 6.434 11.055 1 92.94 92 LYS A C 1
ATOM 718 O O . LYS A 1 92 ? -9.781 6.812 10.547 1 92.94 92 LYS A O 1
ATOM 723 N N . ASP A 1 93 ? -8.609 5.977 12.281 1 90.94 93 ASP A N 1
ATOM 724 C CA . ASP A 1 93 ? -9.805 5.691 13.062 1 90.94 93 ASP A CA 1
ATOM 725 C C . ASP A 1 93 ? -10.562 6.973 13.398 1 90.94 93 ASP A C 1
ATOM 727 O O . ASP A 1 93 ? -11.773 6.941 13.641 1 90.94 93 ASP A O 1
ATOM 731 N N . PHE A 1 94 ? -9.891 8.023 13.398 1 93.06 94 PHE A N 1
ATOM 732 C CA . PHE A 1 94 ? -10.531 9.297 13.711 1 93.06 94 PHE A CA 1
ATOM 733 C C . PHE A 1 94 ? -11.422 9.758 12.562 1 93.06 94 PHE A C 1
ATOM 735 O O . PHE A 1 94 ? -12.32 10.578 12.758 1 93.06 94 PHE A O 1
ATOM 742 N N . PHE A 1 95 ? -11.242 9.172 11.367 1 93 95 PHE A N 1
ATOM 743 C CA . PHE A 1 95 ? -11.844 9.789 10.188 1 93 95 PHE A CA 1
ATOM 744 C C . PHE A 1 95 ? -12.648 8.766 9.398 1 93 95 PHE A C 1
ATOM 746 O O . PHE A 1 95 ? -12.852 8.922 8.195 1 93 95 PHE A O 1
ATOM 753 N N . THR A 1 96 ? -13 7.727 10.062 1 86.31 96 THR A N 1
ATOM 754 C CA . THR A 1 96 ? -13.867 6.727 9.438 1 86.31 96 THR A CA 1
ATOM 755 C C . THR A 1 96 ? -15.273 7.27 9.25 1 86.31 96 THR A C 1
ATOM 757 O O . THR A 1 96 ? -15.656 8.258 9.875 1 86.31 96 THR A O 1
ATOM 760 N N . GLY A 1 97 ? -16.094 6.664 8.398 1 80.12 97 GLY A N 1
ATOM 761 C CA . GLY A 1 97 ? -17.484 7.066 8.156 1 80.12 97 GLY A CA 1
ATOM 762 C C . GLY A 1 97 ? -18.344 6.984 9.398 1 80.12 97 GLY A C 1
ATOM 763 O O . GLY A 1 97 ? -19.281 7.766 9.555 1 80.12 97 GLY A O 1
ATOM 764 N N . GLU A 1 98 ? -18 6.148 10.305 1 80.06 98 GLU A N 1
ATOM 765 C CA . GLU A 1 98 ? -18.75 6.008 11.539 1 80.06 98 GLU A CA 1
ATOM 766 C C . GLU A 1 98 ? -18.5 7.184 12.477 1 80.06 98 GLU A C 1
ATOM 768 O O . GLU A 1 98 ? -19.438 7.707 13.094 1 80.06 98 GLU A O 1
ATOM 773 N N . LYS A 1 99 ? -17.328 7.637 12.523 1 84.06 99 LYS A N 1
ATOM 774 C CA . LYS A 1 99 ? -16.953 8.719 13.43 1 84.06 99 LYS A CA 1
ATOM 775 C C . LYS A 1 99 ? -17.109 10.078 12.75 1 84.06 99 LYS A C 1
ATOM 777 O O . LYS A 1 99 ? -17.344 11.086 13.422 1 84.06 99 LYS A O 1
ATOM 782 N N . CYS A 1 100 ? -16.953 10.062 11.445 1 89.75 100 CYS A N 1
ATOM 783 C CA . CYS A 1 100 ? -17.078 11.289 10.656 1 89.75 100 CYS A CA 1
ATOM 784 C C . CYS A 1 100 ? -17.938 11.055 9.422 1 89.75 100 CYS A C 1
ATOM 786 O O . CYS A 1 100 ? -17.422 10.906 8.312 1 89.75 100 CYS A O 1
ATOM 788 N N . PRO A 1 101 ? -19.234 11.164 9.562 1 90.31 101 PRO A N 1
ATOM 789 C CA . PRO A 1 101 ? -20.172 10.844 8.477 1 90.31 101 PRO A CA 1
ATOM 790 C C . PRO A 1 101 ? -19.938 11.711 7.238 1 90.31 101 PRO A C 1
ATOM 792 O O . PRO A 1 101 ? -20.156 11.258 6.109 1 90.31 101 PRO A O 1
ATOM 795 N N . ASP A 1 102 ? -19.547 12.922 7.492 1 93.12 102 ASP A N 1
ATOM 796 C CA . ASP A 1 102 ? -19.359 13.852 6.387 1 93.12 102 ASP A CA 1
ATOM 797 C C . ASP A 1 102 ? -18.203 13.406 5.492 1 93.12 102 ASP A C 1
ATOM 799 O O . ASP A 1 102 ? -18.047 13.906 4.375 1 93.12 102 ASP A O 1
ATOM 803 N N . LEU A 1 103 ? -17.453 12.406 5.926 1 92.38 103 LEU A N 1
ATOM 804 C CA . LEU A 1 103 ? -16.312 11.922 5.145 1 92.38 103 LEU A CA 1
ATOM 805 C C . LEU A 1 103 ? -16.656 10.602 4.457 1 92.38 103 LEU A C 1
ATOM 807 O O . LEU A 1 103 ? -15.82 10.031 3.75 1 92.38 103 LEU A O 1
ATOM 811 N N . LEU A 1 104 ? -17.859 10.117 4.637 1 89 104 LEU A N 1
ATOM 812 C CA . LEU A 1 104 ? -18.281 8.875 3.992 1 89 104 LEU A CA 1
ATOM 813 C C . LEU A 1 104 ? -18.125 8.977 2.477 1 89 104 LEU A C 1
ATOM 815 O O . LEU A 1 104 ? -18.609 9.93 1.863 1 89 104 LEU A O 1
ATOM 819 N N . GLY A 1 105 ? -17.406 8 1.914 1 88.94 105 GLY A N 1
ATOM 820 C CA . GLY A 1 105 ? -17.25 7.93 0.471 1 88.94 105 GLY A CA 1
ATOM 821 C C . GLY A 1 105 ? -16.188 8.875 -0.056 1 88.94 105 GLY A C 1
ATOM 822 O O . GLY A 1 105 ? -15.969 8.961 -1.266 1 88.94 105 GLY A O 1
ATOM 823 N N . LYS A 1 106 ? -15.578 9.609 0.852 1 93.31 106 LYS A N 1
ATOM 824 C CA . LYS A 1 106 ? -14.555 10.562 0.434 1 93.31 106 LYS A CA 1
ATOM 825 C C . LYS A 1 106 ? -13.156 10.023 0.718 1 93.31 106 LYS A C 1
ATOM 827 O O . LYS A 1 106 ? -12.93 9.383 1.744 1 93.31 106 LYS A O 1
ATOM 832 N N . PRO A 1 107 ? -12.211 10.297 -0.215 1 95.44 107 PRO A N 1
ATOM 833 C CA . PRO A 1 107 ? -10.844 9.828 0.02 1 95.44 107 PRO A CA 1
ATOM 834 C C . PRO A 1 107 ? -10.172 10.531 1.196 1 95.44 107 PRO A C 1
ATOM 836 O O . PRO A 1 107 ? -10.367 11.734 1.396 1 95.44 107 PRO A O 1
ATOM 839 N N . LYS A 1 108 ? -9.539 9.766 1.979 1 96.25 108 LYS A N 1
ATOM 840 C CA . LYS A 1 108 ? -8.711 10.242 3.084 1 96.25 108 LYS A CA 1
ATOM 841 C C . LYS A 1 108 ? -7.238 9.938 2.83 1 96.25 108 LYS A C 1
ATOM 843 O O . LYS A 1 108 ? -6.852 8.781 2.689 1 96.25 108 LYS A O 1
ATOM 848 N N . LEU A 1 109 ? -6.414 10.977 2.758 1 97.88 109 LEU A N 1
ATOM 849 C CA . LEU A 1 109 ? -4.996 10.859 2.43 1 97.88 109 LEU A CA 1
ATOM 850 C C . LEU A 1 109 ? -4.129 11.141 3.652 1 97.88 109 LEU A C 1
ATOM 852 O O . LEU A 1 109 ? -4.293 12.164 4.312 1 97.88 109 LEU A O 1
ATOM 856 N N . PHE A 1 110 ? -3.236 10.219 3.92 1 98.06 110 PHE A N 1
ATOM 857 C CA . PHE A 1 110 ? -2.307 10.367 5.035 1 98.06 110 PHE A CA 1
ATOM 858 C C . PHE A 1 110 ? -0.865 10.367 4.539 1 98.06 110 PHE A C 1
ATOM 860 O O . PHE A 1 110 ? -0.439 9.43 3.857 1 98.06 110 PHE A O 1
ATOM 867 N N . PHE A 1 111 ? -0.153 11.398 4.812 1 98.62 111 PHE A N 1
ATOM 868 C CA . PHE A 1 111 ? 1.274 11.508 4.535 1 98.62 111 PHE A CA 1
ATOM 869 C C . PHE A 1 111 ? 2.074 11.586 5.832 1 98.62 111 PHE A C 1
ATOM 871 O O . PHE A 1 111 ? 2.004 12.586 6.547 1 98.62 111 PHE A O 1
ATOM 878 N N . ILE A 1 112 ? 2.85 10.578 6.105 1 98.06 112 ILE A N 1
ATOM 879 C CA . ILE A 1 112 ? 3.518 10.469 7.398 1 98.06 112 ILE A CA 1
ATOM 880 C C . ILE A 1 112 ? 5.031 10.492 7.203 1 98.06 112 ILE A C 1
ATOM 882 O O . ILE A 1 112 ? 5.578 9.695 6.441 1 98.06 112 ILE A O 1
ATOM 886 N N . GLN A 1 113 ? 5.703 11.406 7.812 1 98.06 113 GLN A N 1
ATOM 887 C CA . GLN A 1 113 ? 7.152 11.391 7.98 1 98.06 113 GLN A CA 1
ATOM 888 C C . GLN A 1 113 ? 7.535 11.047 9.422 1 98.06 113 GLN A C 1
ATOM 890 O O . GLN A 1 113 ? 7.355 11.859 10.328 1 98.06 113 GLN A O 1
ATOM 895 N N . ASN A 1 114 ? 7.984 9.852 9.555 1 96.5 114 ASN A N 1
ATOM 896 C CA . ASN A 1 114 ? 8.422 9.359 10.859 1 96.5 114 ASN A CA 1
ATOM 897 C C . ASN A 1 114 ? 9.945 9.367 10.977 1 96.5 114 ASN A C 1
ATOM 899 O O . ASN A 1 114 ? 10.633 8.703 10.203 1 96.5 114 ASN A O 1
ATOM 903 N N . TYR A 1 115 ? 10.477 10.133 11.906 1 96.31 115 TYR A N 1
ATOM 904 C CA . TYR A 1 115 ? 11.891 10.062 12.266 1 96.31 115 TYR A CA 1
ATOM 905 C C . TYR A 1 115 ? 12.125 9.008 13.336 1 96.31 115 TYR A C 1
ATOM 907 O O . TYR A 1 115 ? 11.852 9.227 14.516 1 96.31 115 TYR A O 1
ATOM 915 N N . VAL A 1 116 ? 12.703 7.898 12.969 1 94.81 116 VAL A N 1
ATOM 916 C CA . VAL A 1 116 ? 12.742 6.684 13.781 1 94.81 116 VAL A CA 1
ATOM 917 C C . VAL A 1 116 ? 13.922 6.746 14.75 1 94.81 116 VAL A C 1
ATOM 919 O O . VAL A 1 116 ? 15.07 6.871 14.32 1 94.81 116 VAL A O 1
ATOM 922 N N . GLU A 1 117 ? 13.609 6.629 15.992 1 92.56 117 GLU A N 1
ATOM 923 C CA . GLU A 1 117 ? 14.633 6.641 17.031 1 92.56 117 GLU A CA 1
ATOM 924 C C . GLU A 1 117 ? 15.141 5.23 17.328 1 92.56 117 GLU A C 1
ATOM 926 O O . GLU A 1 117 ? 14.414 4.254 17.156 1 92.56 117 GLU A O 1
ATOM 931 N N . PRO A 1 118 ? 16.438 5.188 17.719 1 82.62 118 PRO A N 1
ATOM 932 C CA . PRO A 1 118 ? 16.953 3.873 18.094 1 82.62 118 PRO A CA 1
ATOM 933 C C . PRO A 1 118 ? 16.219 3.258 19.266 1 82.62 118 PRO A C 1
ATOM 935 O O . PRO A 1 118 ? 15.758 3.98 20.156 1 82.62 118 PRO A O 1
ATOM 938 N N . GLN A 1 119 ? 15.695 2.076 19.172 1 68.81 119 GLN A N 1
ATOM 939 C CA . GLN A 1 119 ? 14.984 1.393 20.25 1 68.81 119 GLN A CA 1
ATOM 940 C C . GLN A 1 119 ? 15.844 1.338 21.516 1 68.81 119 GLN A C 1
ATOM 942 O O . GLN A 1 119 ? 17.016 0.953 21.469 1 68.81 119 GLN A O 1
ATOM 947 N N . ASN A 1 120 ? 15.82 2.293 22.453 1 56.16 120 ASN A N 1
ATOM 948 C CA . ASN A 1 120 ? 16.375 1.99 23.766 1 56.16 120 ASN A CA 1
ATOM 949 C C . ASN A 1 120 ? 15.586 0.887 24.469 1 56.16 120 ASN A C 1
ATOM 951 O O . ASN A 1 120 ? 14.43 1.088 24.844 1 56.16 120 ASN A O 1
ATOM 955 N N . TRP A 1 121 ? 15.703 -0.274 24.094 1 44.59 121 TRP A N 1
ATOM 956 C CA . TRP A 1 121 ? 14.938 -1.367 24.688 1 44.59 121 TRP A CA 1
ATOM 957 C C . TRP A 1 121 ? 14.938 -1.272 26.203 1 44.59 121 TRP A C 1
ATOM 959 O O . TRP A 1 121 ? 15.75 -1.909 26.875 1 44.59 121 TRP A O 1
ATOM 969 N N . GLN A 1 122 ? 15.227 -0.178 26.906 1 39.31 122 GLN A N 1
ATOM 970 C CA . GLN A 1 122 ? 15.117 -0.518 28.328 1 39.31 122 GLN A CA 1
ATOM 971 C C . GLN A 1 122 ? 13.727 -1.052 28.656 1 39.31 122 GLN A C 1
ATOM 973 O O . GLN A 1 122 ? 13.555 -1.791 29.625 1 39.31 122 GLN A O 1
ATOM 978 N N . GLY A 1 123 ? 12.664 -0.222 28.547 1 38.09 123 GLY A N 1
ATOM 979 C CA . GLY A 1 123 ? 11.461 -0.357 29.359 1 38.09 123 GLY A CA 1
ATOM 980 C C . GLY A 1 123 ? 10.633 -1.573 29 1 38.09 123 GLY A C 1
ATOM 981 O O . GLY A 1 123 ? 10.75 -2.105 27.891 1 38.09 123 GLY A O 1
ATOM 982 N N . ASN A 1 124 ? 10.234 -2.291 30.125 1 34.66 124 ASN A N 1
ATOM 983 C CA . ASN A 1 124 ? 9.227 -3.334 30.297 1 34.66 124 ASN A CA 1
ATOM 984 C C . ASN A 1 124 ? 8 -3.074 29.422 1 34.66 124 ASN A C 1
ATOM 986 O O . ASN A 1 124 ? 7.18 -2.209 29.734 1 34.66 124 ASN A O 1
ATOM 990 N N . ALA A 1 125 ? 8.234 -2.945 28.297 1 34.12 125 ALA A N 1
ATOM 991 C CA . ALA A 1 125 ? 6.996 -2.838 27.531 1 34.12 125 ALA A CA 1
ATOM 992 C C . ALA A 1 125 ? 5.938 -3.797 28.078 1 34.12 125 ALA A C 1
ATOM 994 O O . ALA A 1 125 ? 6.141 -5.012 28.078 1 34.12 125 ALA A O 1
ATOM 995 N N . SER A 1 126 ? 5.422 -3.438 29.234 1 32.38 126 SER A N 1
ATOM 996 C CA . SER A 1 126 ? 4.164 -4.145 29.453 1 32.38 126 SER A CA 1
ATOM 997 C C . SER A 1 126 ? 3.367 -4.27 28.172 1 32.38 126 SER A C 1
ATOM 999 O O . SER A 1 126 ? 3.033 -3.262 27.531 1 32.38 126 SER A O 1
ATOM 1001 N N . LEU A 1 127 ? 3.723 -5.199 27.438 1 32.81 127 LEU A N 1
ATOM 1002 C CA . LEU A 1 127 ? 2.857 -5.625 26.344 1 32.81 127 LEU A CA 1
ATOM 1003 C C . LEU A 1 127 ? 1.389 -5.469 26.719 1 32.81 127 LEU A C 1
ATOM 1005 O O . LEU A 1 127 ? 0.832 -6.309 27.422 1 32.81 127 LEU A O 1
ATOM 1009 N N . THR A 1 128 ? 1.032 -4.363 27.406 1 30.14 128 THR A N 1
ATOM 1010 C CA . THR A 1 128 ? -0.426 -4.359 27.406 1 30.14 128 THR A CA 1
ATOM 1011 C C . THR A 1 128 ? -0.966 -4.625 26 1 30.14 128 THR A C 1
ATOM 1013 O O . THR A 1 128 ? -0.676 -3.873 25.078 1 30.14 128 THR A O 1
ATOM 1016 N N . GLU A 1 129 ? -0.959 -5.793 25.719 1 30.72 129 GLU A N 1
ATOM 1017 C CA . GLU A 1 129 ? -1.746 -6.301 24.594 1 30.72 129 GLU A CA 1
ATOM 1018 C C . GLU A 1 129 ? -3.094 -5.59 24.5 1 30.72 129 GLU A C 1
ATOM 1020 O O . GLU A 1 129 ? -3.922 -5.699 25.406 1 30.72 129 GLU A O 1
ATOM 1025 N N . ALA A 1 130 ? -3.129 -4.27 24.266 1 30.09 130 ALA A N 1
ATOM 1026 C CA . ALA A 1 130 ? -4.52 -3.906 24.016 1 30.09 130 ALA A CA 1
ATOM 1027 C C . ALA A 1 130 ? -5.266 -5.043 23.312 1 30.09 130 ALA A C 1
ATOM 1029 O O . ALA A 1 130 ? -4.73 -5.68 22.406 1 30.09 130 ALA A O 1
ATOM 1030 N N . ASP A 1 131 ? -5.977 -5.828 24.094 1 32.22 131 ASP A N 1
ATOM 1031 C CA . ASP A 1 131 ? -6.984 -6.762 23.594 1 32.22 131 ASP A CA 1
ATOM 1032 C C . ASP A 1 131 ? -7.594 -6.266 22.297 1 32.22 131 ASP A C 1
ATOM 1034 O O . ASP A 1 131 ? -8.641 -5.605 22.297 1 32.22 131 ASP A O 1
ATOM 1038 N N . GLY A 1 132 ? -6.918 -5.348 21.703 1 31.89 132 GLY A N 1
ATOM 1039 C CA . GLY A 1 132 ? -7.695 -5.008 20.531 1 31.89 132 GLY A CA 1
ATOM 1040 C C . GLY A 1 132 ? -8.289 -6.223 19.828 1 31.89 132 GLY A C 1
ATOM 1041 O O . GLY A 1 132 ? -7.59 -7.215 19.609 1 31.89 132 GLY A O 1
ATOM 1042 N N . ASN A 1 133 ? -9.367 -6.641 20.328 1 31.8 133 ASN A N 1
ATOM 1043 C CA . ASN A 1 133 ? -10.18 -7.469 19.438 1 31.8 133 ASN A CA 1
ATOM 1044 C C . ASN A 1 133 ? -9.836 -7.23 17.969 1 31.8 133 ASN A C 1
ATOM 1046 O O . ASN A 1 133 ? -10.062 -6.141 17.438 1 31.8 133 ASN A O 1
ATOM 1050 N N . LEU A 1 134 ? -8.68 -7.602 17.609 1 34 134 LEU A N 1
ATOM 1051 C CA . LEU A 1 134 ? -8.383 -7.629 16.172 1 34 134 LEU A CA 1
ATOM 1052 C C . LEU A 1 134 ? -9.656 -7.832 15.367 1 34 134 LEU A C 1
ATOM 1054 O O . LEU A 1 134 ? -9.984 -8.961 14.984 1 34 134 LEU A O 1
ATOM 1058 N N . GLY A 1 135 ? -10.695 -7.477 15.969 1 34.19 135 GLY A N 1
ATOM 1059 C CA . GLY A 1 135 ? -11.82 -7.527 15.047 1 34.19 135 GLY A CA 1
ATOM 1060 C C . GLY A 1 135 ? -11.453 -7.086 13.641 1 34.19 135 GLY A C 1
ATOM 1061 O O . GLY A 1 135 ? -10.352 -6.594 13.406 1 34.19 135 GLY A O 1
ATOM 1062 N N . THR A 1 136 ? -12.195 -7.637 12.719 1 38.72 136 THR A N 1
ATOM 1063 C CA . THR A 1 136 ? -12.117 -7.293 11.305 1 38.72 136 THR A CA 1
ATOM 1064 C C . THR A 1 136 ? -11.898 -5.797 11.117 1 38.72 136 THR A C 1
ATOM 1066 O O . THR A 1 136 ? -12.734 -4.984 11.531 1 38.72 136 THR A O 1
ATOM 1069 N N . ILE A 1 137 ? -10.82 -5.125 11.586 1 44.69 137 ILE A N 1
ATOM 1070 C CA . ILE A 1 137 ? -10.742 -3.734 11.148 1 44.69 137 ILE A CA 1
ATOM 1071 C C . ILE A 1 137 ? -11.539 -3.549 9.867 1 44.69 137 ILE 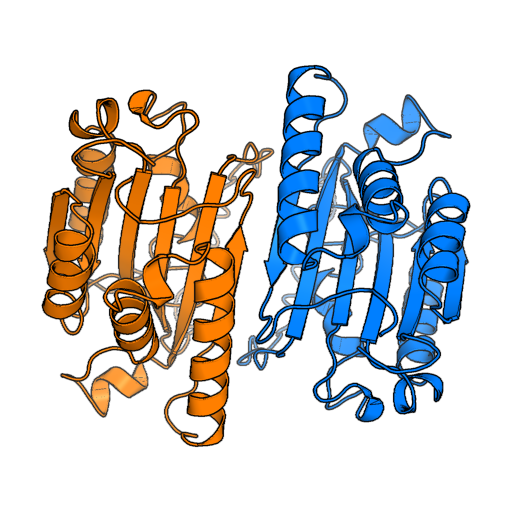A C 1
ATOM 1073 O O . ILE A 1 137 ? -11.242 -4.176 8.844 1 44.69 137 ILE A O 1
ATOM 1077 N N . PRO A 1 138 ? -12.781 -3.232 10.078 1 51.19 138 PRO A N 1
ATOM 1078 C CA . PRO A 1 138 ? -13.523 -2.955 8.844 1 51.19 138 PRO A CA 1
ATOM 1079 C C . PRO A 1 138 ? -12.68 -2.244 7.789 1 51.19 138 PRO A C 1
ATOM 1081 O O . PRO A 1 138 ? -11.875 -1.373 8.125 1 51.19 138 PRO A O 1
ATOM 1084 N N . GLN A 1 139 ? -12.414 -2.922 6.711 1 62.78 139 GLN A N 1
ATOM 1085 C CA . GLN A 1 139 ? -11.695 -2.32 5.594 1 62.78 139 GLN A CA 1
ATOM 1086 C C . GLN A 1 139 ? -12.305 -0.972 5.215 1 62.78 139 GLN A C 1
ATOM 1088 O O . GLN A 1 139 ? -13.508 -0.874 4.961 1 62.78 139 GLN A O 1
ATOM 1093 N N . VAL A 1 140 ? -11.617 0.161 5.625 1 75.62 140 VAL A N 1
ATOM 1094 C CA . VAL A 1 140 ? -12.008 1.501 5.203 1 75.62 140 VAL A CA 1
ATOM 1095 C C . VAL A 1 140 ? -11.609 1.722 3.744 1 75.62 140 VAL A C 1
ATOM 1097 O O . VAL A 1 140 ? -10.477 1.436 3.355 1 75.62 140 VAL A O 1
ATOM 1100 N N . ALA A 1 141 ? -12.648 2.051 2.998 1 85 141 ALA A N 1
ATOM 1101 C CA . ALA A 1 141 ? -12.414 2.33 1.585 1 85 141 ALA A CA 1
ATOM 1102 C C . ALA A 1 141 ? -11.742 3.688 1.398 1 85 141 ALA A C 1
ATOM 1104 O O . ALA A 1 141 ? -11.773 4.531 2.297 1 85 141 ALA A O 1
ATOM 1105 N N . ASP A 1 142 ? -11.078 3.957 0.268 1 92.44 142 ASP A N 1
ATOM 1106 C CA . ASP A 1 142 ? -10.562 5.23 -0.233 1 92.44 142 ASP A CA 1
ATOM 1107 C C . ASP A 1 142 ? -9.57 5.844 0.747 1 92.44 142 ASP A C 1
ATOM 1109 O O . ASP A 1 142 ? -9.672 7.027 1.086 1 92.44 142 ASP A O 1
ATOM 1113 N N . ILE A 1 143 ? -8.703 4.969 1.223 1 95.12 143 ILE A N 1
ATOM 1114 C CA . ILE A 1 143 ? -7.574 5.398 2.037 1 95.12 143 ILE A CA 1
ATOM 1115 C C . ILE A 1 143 ? -6.305 5.422 1.186 1 95.12 143 ILE A C 1
ATOM 1117 O O . ILE A 1 143 ? -6.062 4.504 0.396 1 95.12 143 ILE A O 1
ATOM 1121 N N . PHE A 1 144 ? -5.559 6.531 1.273 1 97.06 144 PHE A N 1
ATOM 1122 C CA . PHE A 1 144 ? -4.215 6.684 0.725 1 97.06 144 PHE A CA 1
ATOM 1123 C C . PHE A 1 144 ? -3.201 6.93 1.835 1 97.06 144 PHE A C 1
ATOM 1125 O O . PHE A 1 144 ? -3.229 7.973 2.488 1 97.06 144 PHE A O 1
ATOM 1132 N N . TRP A 1 145 ? -2.342 5.918 2.084 1 97.06 145 TRP A N 1
ATOM 1133 C CA . TRP A 1 145 ? -1.431 5.934 3.223 1 97.06 145 TRP A CA 1
ATOM 1134 C C . TRP A 1 145 ? 0.022 5.914 2.758 1 97.06 145 TRP A C 1
ATOM 1136 O O . TRP A 1 145 ? 0.567 4.848 2.455 1 97.06 145 TRP A O 1
ATOM 1146 N N . SER A 1 146 ? 0.603 7.098 2.742 1 97.81 146 SER A N 1
ATOM 1147 C CA . SER A 1 146 ? 2.021 7.242 2.434 1 97.81 146 SER A CA 1
ATOM 1148 C C . SER A 1 146 ? 2.854 7.371 3.705 1 97.81 146 SER A C 1
ATOM 1150 O O . SER A 1 146 ? 2.725 8.352 4.441 1 97.81 146 SER A O 1
ATOM 1152 N N . HIS A 1 147 ? 3.682 6.398 3.943 1 96.75 147 HIS A N 1
ATOM 1153 C CA . HIS A 1 147 ? 4.465 6.352 5.172 1 96.75 147 HIS A CA 1
ATOM 1154 C C . HIS A 1 147 ? 5.961 6.328 4.871 1 96.75 147 HIS A C 1
ATOM 1156 O O . HIS A 1 147 ? 6.465 5.371 4.285 1 96.75 147 HIS A O 1
ATOM 1162 N N . CYS A 1 148 ? 6.621 7.348 5.336 1 97.12 148 CYS A N 1
ATOM 1163 C CA . CYS A 1 148 ? 8.055 7.484 5.102 1 97.12 148 CYS A CA 1
ATOM 1164 C C . CYS A 1 148 ? 8.828 7.473 6.414 1 97.12 148 CYS A C 1
ATOM 1166 O O . CYS A 1 148 ? 8.438 8.148 7.371 1 97.12 148 CYS A O 1
ATOM 1168 N N . ARG A 1 149 ? 9.875 6.707 6.457 1 96.12 149 ARG A N 1
ATOM 1169 C CA . ARG A 1 149 ? 10.727 6.609 7.641 1 96.12 149 ARG A CA 1
ATOM 1170 C C . ARG A 1 149 ? 12.141 7.102 7.348 1 96.12 149 ARG A C 1
ATOM 1172 O O . ARG A 1 149 ? 12.664 6.875 6.258 1 96.12 149 ARG A O 1
ATOM 1179 N N . LEU A 1 150 ? 12.711 7.762 8.234 1 96.12 150 LEU A N 1
ATOM 1180 C CA . LEU A 1 150 ? 14.086 8.25 8.219 1 96.12 150 LEU A CA 1
ATOM 1181 C C . LEU A 1 150 ? 14.711 8.164 9.602 1 96.12 150 LEU A C 1
ATOM 1183 O O . LEU A 1 150 ? 14.023 8.375 10.609 1 96.12 150 LEU A O 1
ATOM 1187 N N . ASP A 1 151 ? 16 7.824 9.625 1 95.12 151 ASP A N 1
ATOM 1188 C CA . ASP A 1 151 ? 16.703 7.789 10.906 1 95.12 151 ASP A CA 1
ATOM 1189 C C . ASP A 1 151 ? 16.641 9.148 11.602 1 95.12 151 ASP A C 1
ATOM 1191 O O . ASP A 1 151 ? 16.891 10.18 10.977 1 95.12 151 ASP A O 1
ATOM 1195 N N . ALA A 1 152 ? 16.328 9.156 12.852 1 95.31 152 ALA A N 1
ATOM 1196 C CA . ALA A 1 152 ? 16.125 10.398 13.602 1 95.31 152 ALA A CA 1
ATOM 1197 C C . ALA A 1 152 ? 17.438 11.156 13.75 1 95.31 152 ALA A C 1
ATOM 1199 O O . ALA A 1 152 ? 17.438 12.352 14.055 1 95.31 152 ALA A O 1
ATOM 1200 N N . SER A 1 153 ? 18.578 10.547 13.57 1 94.31 153 SER A N 1
ATOM 1201 C CA . SER A 1 153 ? 19.875 11.195 13.711 1 94.31 153 SER A CA 1
ATOM 1202 C C . SER A 1 153 ? 20.047 12.312 12.695 1 94.31 153 SER A C 1
ATOM 1204 O O . SER A 1 153 ? 20.859 13.219 12.898 1 94.31 153 SER A O 1
ATOM 1206 N N . VAL A 1 154 ? 19.297 12.242 11.625 1 94.94 154 VAL A N 1
ATOM 1207 C CA . VAL A 1 154 ? 19.391 13.266 10.594 1 94.94 154 VAL A CA 1
ATOM 1208 C C . VAL A 1 154 ? 18.969 14.617 11.172 1 94.94 154 VAL A C 1
ATOM 1210 O O . VAL A 1 154 ? 19.469 15.664 10.742 1 94.94 154 VAL A O 1
ATOM 1213 N N . LEU A 1 155 ? 18.062 14.578 12.172 1 94.69 155 LEU A N 1
ATOM 1214 C CA . LEU A 1 155 ? 17.562 15.805 12.781 1 94.69 155 LEU A CA 1
ATOM 1215 C C . LEU A 1 155 ? 18.641 16.5 13.586 1 94.69 155 LEU A C 1
ATOM 1217 O O . LEU A 1 155 ? 18.562 17.703 13.844 1 94.69 155 LEU A O 1
ATOM 1221 N N . GLU A 1 156 ? 19.641 15.758 14.023 1 93.06 156 GLU A N 1
ATOM 1222 C CA . GLU A 1 156 ? 20.781 16.344 14.734 1 93.06 156 GLU A CA 1
ATOM 1223 C C . GLU A 1 156 ? 21.797 16.922 13.75 1 93.06 156 GLU A C 1
ATOM 1225 O O . GLU A 1 156 ? 22.391 17.969 14.008 1 93.06 156 GLU A O 1
ATOM 1230 N N . ARG A 1 157 ? 21.953 16.297 12.703 1 91.81 157 ARG A N 1
ATOM 1231 C CA . ARG A 1 157 ? 22.953 16.703 11.711 1 91.81 157 ARG A CA 1
ATOM 1232 C C . ARG A 1 157 ? 22.453 17.906 10.906 1 91.81 157 ARG A C 1
ATOM 1234 O O . ARG A 1 157 ? 23.25 18.781 10.547 1 91.81 157 ARG A O 1
ATOM 1241 N N . SER A 1 158 ? 21.172 17.906 10.617 1 89.94 158 SER A N 1
ATOM 1242 C CA . SER A 1 158 ? 20.531 18.969 9.844 1 89.94 158 SER A CA 1
ATOM 1243 C C . SER A 1 158 ? 19.219 19.406 10.477 1 89.94 158 SER A C 1
ATOM 1245 O O . SER A 1 158 ? 18.141 19.156 9.922 1 89.94 158 SER A O 1
ATOM 1247 N N . PRO A 1 159 ? 19.266 20.172 11.57 1 87.5 159 PRO A N 1
ATOM 1248 C CA . PRO A 1 159 ? 18.094 20.438 12.398 1 87.5 159 PRO A CA 1
ATOM 1249 C C . PRO A 1 159 ? 17.062 21.344 11.703 1 87.5 159 PRO A C 1
ATOM 1251 O O . PRO A 1 159 ? 15.883 21.328 12.055 1 87.5 159 PRO A O 1
ATOM 1254 N N . CYS A 1 160 ? 17.469 22.062 10.688 1 89.75 160 CYS A N 1
ATOM 1255 C CA . CYS A 1 160 ? 16.547 23.016 10.102 1 89.75 160 CYS A CA 1
ATOM 1256 C C . CYS A 1 160 ? 16.156 22.609 8.688 1 89.75 160 CYS A C 1
ATOM 1258 O O . CYS A 1 160 ? 15.43 23.328 8 1 89.75 160 CYS A O 1
ATOM 1260 N N . SER A 1 161 ? 16.594 21.453 8.273 1 92.12 161 SER A N 1
ATOM 1261 C CA . SER A 1 161 ? 16.328 21.016 6.91 1 92.12 161 SER A CA 1
ATOM 1262 C C . SER A 1 161 ? 14.945 20.359 6.805 1 92.12 161 SER A C 1
ATOM 1264 O O . SER A 1 161 ? 14.539 19.609 7.695 1 92.12 161 SER A O 1
ATOM 1266 N N . SER A 1 162 ? 14.305 20.672 5.738 1 95.56 162 SER A N 1
ATOM 1267 C CA . SER A 1 162 ? 13.055 20 5.418 1 95.56 162 SER A CA 1
ATOM 1268 C C . SER A 1 162 ? 13.305 18.547 5 1 95.56 162 SER A C 1
ATOM 1270 O O . SER A 1 162 ? 14.398 18.219 4.535 1 95.56 162 SER A O 1
ATOM 1272 N N . SER A 1 163 ? 12.359 17.672 5.25 1 97.12 163 SER A N 1
ATOM 1273 C CA . SER A 1 163 ? 12.359 16.312 4.738 1 97.12 163 SER A CA 1
ATOM 1274 C C . SER A 1 163 ? 12.406 16.281 3.215 1 97.12 163 SER A C 1
ATOM 1276 O O . SER A 1 163 ? 11.594 16.938 2.557 1 97.12 163 SER A O 1
ATOM 1278 N N . TYR A 1 164 ? 13.344 15.57 2.662 1 97.94 164 TYR A N 1
ATOM 1279 C CA . TYR A 1 164 ? 13.398 15.43 1.21 1 97.94 164 TYR A CA 1
ATOM 1280 C C . TYR A 1 164 ? 12.109 14.812 0.676 1 97.94 164 TYR A C 1
ATOM 1282 O O . TYR A 1 164 ? 11.625 15.188 -0.394 1 97.94 164 TYR A O 1
ATOM 1290 N N . TYR A 1 165 ? 11.555 13.898 1.38 1 98.44 165 TYR A N 1
ATOM 1291 C CA . TYR A 1 165 ? 10.289 13.266 1.027 1 98.44 165 TYR A CA 1
ATOM 1292 C C . TYR A 1 165 ? 9.172 14.297 0.896 1 98.44 165 TYR A C 1
ATOM 1294 O O . TYR A 1 165 ? 8.531 14.398 -0.154 1 98.44 165 TYR A O 1
ATOM 1302 N N . LEU A 1 166 ? 8.969 15.117 1.878 1 98.75 166 LEU A N 1
ATOM 1303 C CA . LEU A 1 166 ? 7.859 16.062 1.91 1 98.75 166 LEU A CA 1
ATOM 1304 C C . LEU A 1 166 ? 8.094 17.219 0.945 1 98.75 166 LEU A C 1
ATOM 1306 O O . LEU A 1 166 ? 7.156 17.703 0.312 1 98.75 166 LEU A O 1
ATOM 1310 N N . SER A 1 167 ? 9.383 17.625 0.887 1 98.5 167 SER A N 1
ATOM 1311 C CA . SER A 1 167 ? 9.68 18.703 -0.053 1 98.5 167 SER A CA 1
ATOM 1312 C C . SER A 1 167 ? 9.453 18.25 -1.494 1 98.5 167 SER A C 1
ATOM 1314 O O . SER A 1 167 ? 8.945 19.031 -2.312 1 98.5 167 SER A O 1
ATOM 1316 N N . THR A 1 168 ? 9.844 17.016 -1.802 1 98.56 168 THR A N 1
ATOM 1317 C CA . THR A 1 168 ? 9.625 16.484 -3.141 1 98.56 168 THR A CA 1
ATOM 1318 C C . THR A 1 168 ? 8.133 16.328 -3.426 1 98.56 168 THR A C 1
ATOM 1320 O O . THR A 1 168 ? 7.664 16.688 -4.508 1 98.56 168 THR A O 1
ATOM 1323 N N . LEU A 1 169 ? 7.383 15.797 -2.459 1 98.56 169 LEU A N 1
ATOM 1324 C CA . LEU A 1 169 ? 5.938 15.672 -2.6 1 98.56 169 LEU A CA 1
ATOM 1325 C C . LEU A 1 169 ? 5.301 17.031 -2.881 1 98.56 169 LEU A C 1
ATOM 1327 O O . LEU A 1 169 ? 4.52 17.172 -3.824 1 98.56 169 LEU A O 1
ATOM 1331 N N . ALA A 1 170 ? 5.629 18.047 -2.07 1 98.25 170 ALA A N 1
ATOM 1332 C CA . ALA A 1 170 ? 5.098 19.391 -2.246 1 98.25 170 ALA A CA 1
ATOM 1333 C C . ALA A 1 170 ? 5.43 19.938 -3.633 1 98.25 170 ALA A C 1
ATOM 1335 O O . ALA A 1 170 ? 4.57 20.516 -4.297 1 98.25 170 ALA A O 1
ATOM 1336 N N . GLY A 1 171 ? 6.672 19.719 -4.035 1 98.12 171 GLY A N 1
ATOM 1337 C CA . GLY A 1 171 ? 7.078 20.172 -5.363 1 98.12 171 GLY A CA 1
ATOM 1338 C C . GLY A 1 171 ? 6.254 19.547 -6.473 1 98.12 171 GLY A C 1
ATOM 1339 O O . GLY A 1 171 ? 5.855 20.234 -7.418 1 98.12 171 GLY A O 1
ATOM 1340 N N . LEU A 1 172 ? 6.008 18.25 -6.387 1 98.12 172 LEU A N 1
ATOM 1341 C CA . LEU A 1 172 ? 5.223 17.547 -7.395 1 98.12 172 LEU A CA 1
ATOM 1342 C C . LEU A 1 172 ? 3.779 18.031 -7.402 1 98.12 172 LEU A C 1
ATOM 1344 O O . LEU A 1 172 ? 3.189 18.219 -8.469 1 98.12 172 LEU A O 1
ATOM 1348 N N . LEU A 1 173 ? 3.209 18.344 -6.262 1 96.81 173 LEU A N 1
ATOM 1349 C CA . LEU A 1 173 ? 1.815 18.75 -6.145 1 96.81 173 LEU A CA 1
ATOM 1350 C C . LEU A 1 173 ? 1.641 20.188 -6.617 1 96.81 173 LEU A C 1
ATOM 1352 O O . LEU A 1 173 ? 0.566 20.578 -7.094 1 96.81 173 LEU A O 1
ATOM 1356 N N . MET A 1 174 ? 2.684 20.984 -6.461 1 96.75 174 MET A N 1
ATOM 1357 C CA . MET A 1 174 ? 2.596 22.391 -6.828 1 96.75 174 MET A CA 1
ATOM 1358 C C . MET A 1 174 ? 2.908 22.578 -8.312 1 96.75 174 MET A C 1
ATOM 1360 O O . MET A 1 174 ? 2.639 23.641 -8.867 1 96.75 174 MET A O 1
ATOM 1364 N N . ASP A 1 175 ? 3.547 21.594 -8.961 1 96.44 175 ASP A N 1
ATOM 1365 C CA . ASP A 1 175 ? 3.832 21.656 -10.391 1 96.44 175 ASP A CA 1
ATOM 1366 C C . ASP A 1 175 ? 2.547 21.594 -11.211 1 96.44 175 ASP A C 1
ATOM 1368 O O . ASP A 1 175 ? 1.813 20.594 -11.148 1 96.44 175 ASP A O 1
ATOM 1372 N N . PRO A 1 176 ? 2.266 22.609 -12.008 1 93.62 176 PRO A N 1
ATOM 1373 C CA . PRO A 1 176 ? 0.993 22.688 -12.727 1 93.62 176 PRO A CA 1
ATOM 1374 C C . PRO A 1 176 ? 0.793 21.531 -13.703 1 93.62 176 PRO A C 1
ATOM 1376 O O . PRO A 1 176 ? -0.345 21.141 -13.992 1 93.62 176 PRO A O 1
ATOM 1379 N N . GLN A 1 177 ? 1.841 20.938 -14.18 1 95.31 177 GLN A N 1
ATOM 1380 C CA . GLN A 1 177 ? 1.715 19.828 -15.109 1 95.31 177 GLN A CA 1
ATOM 1381 C C . GLN A 1 177 ? 1.572 18.5 -14.367 1 95.31 177 GLN A C 1
ATOM 1383 O O . GLN A 1 177 ? 0.762 17.656 -14.742 1 95.31 177 GLN A O 1
ATOM 1388 N N . LYS A 1 178 ? 2.32 18.344 -13.32 1 94.94 178 LYS A N 1
ATOM 1389 C CA . LYS A 1 178 ? 2.32 17.094 -12.57 1 94.94 178 LYS A CA 1
ATOM 1390 C C . LYS A 1 178 ? 1.009 16.906 -11.82 1 94.94 178 LYS A C 1
ATOM 1392 O O . LYS A 1 178 ? 0.501 15.789 -11.711 1 94.94 178 LYS A O 1
ATOM 1397 N N . ARG A 1 179 ? 0.488 17.984 -11.352 1 91.62 179 ARG A N 1
ATOM 1398 C CA . ARG A 1 179 ? -0.702 17.891 -10.508 1 91.62 179 ARG A CA 1
ATOM 1399 C C . ARG A 1 179 ? -1.908 17.422 -11.312 1 91.62 179 ARG A C 1
ATOM 1401 O O . ARG A 1 179 ? -2.939 17.062 -10.75 1 91.62 179 ARG A O 1
ATOM 1408 N N . LYS A 1 180 ? -1.829 17.422 -12.664 1 93.5 180 LYS A N 1
ATOM 1409 C CA . LYS A 1 180 ? -2.902 16.953 -13.531 1 93.5 180 LYS A CA 1
ATOM 1410 C C . LYS A 1 180 ? -2.936 15.422 -13.578 1 93.5 180 LYS A C 1
ATOM 1412 O O . LYS A 1 180 ? -3.912 14.836 -14.047 1 93.5 180 LYS A O 1
ATOM 1417 N N . LEU A 1 181 ? -1.923 14.781 -13.141 1 95.75 181 LEU A N 1
ATOM 1418 C CA . LEU A 1 181 ? -1.834 13.32 -13.141 1 95.75 181 LEU A CA 1
ATOM 1419 C C . LEU A 1 181 ? -2.566 12.734 -11.938 1 95.75 181 LEU A C 1
ATOM 1421 O O . LEU A 1 181 ? -2.727 13.406 -10.914 1 95.75 181 LEU A O 1
ATOM 1425 N N . PRO A 1 182 ? -3.061 11.422 -12.109 1 96.38 182 PRO A N 1
ATOM 1426 C CA . PRO A 1 182 ? -3.588 10.742 -10.93 1 96.38 182 PRO A CA 1
ATOM 1427 C C . PRO A 1 182 ? -2.572 10.672 -9.789 1 96.38 182 PRO A C 1
ATOM 1429 O O . PRO A 1 182 ? -1.376 10.5 -10.031 1 96.38 182 PRO A O 1
ATOM 1432 N N . LEU A 1 183 ? -3.037 10.844 -8.57 1 97.38 183 LEU A N 1
ATOM 1433 C CA . LEU A 1 183 ? -2.178 10.867 -7.395 1 97.38 183 LEU A CA 1
ATOM 1434 C C . LEU A 1 183 ? -1.263 9.641 -7.363 1 97.38 183 LEU A C 1
ATOM 1436 O O . LEU A 1 183 ? -0.101 9.742 -6.965 1 97.38 183 LEU A O 1
ATOM 1440 N N . LEU A 1 184 ? -1.746 8.492 -7.816 1 97.81 184 LEU A N 1
ATOM 1441 C CA . LEU A 1 184 ? -0.941 7.273 -7.816 1 97.81 184 LEU A CA 1
ATOM 1442 C C . LEU A 1 184 ? 0.251 7.41 -8.758 1 97.81 184 LEU A C 1
ATOM 1444 O O . LEU A 1 184 ? 1.335 6.898 -8.477 1 97.81 184 LEU A O 1
ATOM 1448 N N . ASP A 1 185 ? 0.076 8.102 -9.852 1 97.44 185 ASP A N 1
ATOM 1449 C CA . ASP A 1 185 ? 1.182 8.352 -10.773 1 97.44 185 ASP A CA 1
ATOM 1450 C C . ASP A 1 185 ? 2.193 9.32 -10.164 1 97.44 185 ASP A C 1
ATOM 1452 O O . ASP A 1 185 ? 3.404 9.141 -10.328 1 97.44 185 ASP A O 1
ATOM 1456 N N . ILE A 1 186 ? 1.671 10.297 -9.547 1 97.94 186 ILE A N 1
ATOM 1457 C CA . ILE A 1 186 ? 2.547 11.242 -8.859 1 97.94 186 ILE A CA 1
ATOM 1458 C C . ILE A 1 186 ? 3.4 10.508 -7.832 1 97.94 186 ILE A C 1
ATOM 1460 O O . ILE A 1 186 ? 4.598 10.766 -7.703 1 97.94 186 ILE A O 1
ATOM 1464 N N . PHE A 1 187 ? 2.781 9.578 -7.145 1 98.19 187 PHE A N 1
ATOM 1465 C CA . PHE A 1 187 ? 3.482 8.852 -6.09 1 98.19 187 PHE A CA 1
ATOM 1466 C C . PHE A 1 187 ? 4.566 7.953 -6.676 1 98.19 187 PHE A C 1
ATOM 1468 O O . PHE A 1 187 ? 5.625 7.777 -6.07 1 98.19 187 PHE A O 1
ATOM 1475 N N . VAL A 1 188 ? 4.312 7.363 -7.785 1 97.94 188 VAL A N 1
ATOM 1476 C CA . VAL A 1 188 ? 5.328 6.555 -8.445 1 97.94 188 VAL A CA 1
ATOM 1477 C C . VAL A 1 188 ? 6.555 7.414 -8.75 1 97.94 188 VAL A C 1
ATOM 1479 O O . VAL A 1 188 ? 7.688 6.984 -8.523 1 97.94 188 VAL A O 1
ATOM 1482 N N . GLU A 1 189 ? 6.32 8.594 -9.266 1 97.94 189 GLU A N 1
ATOM 1483 C CA . GLU A 1 189 ? 7.426 9.516 -9.508 1 97.94 189 GLU A CA 1
ATOM 1484 C C . GLU A 1 189 ? 8.117 9.906 -8.211 1 97.94 189 GLU A C 1
ATOM 1486 O O . GLU A 1 189 ? 9.352 9.977 -8.156 1 97.94 189 GLU A O 1
ATOM 1491 N N . LEU A 1 190 ? 7.352 10.211 -7.195 1 98.44 190 LEU A N 1
ATOM 1492 C CA . LEU A 1 190 ? 7.914 10.508 -5.883 1 98.44 190 LEU A CA 1
ATOM 1493 C C . LEU A 1 190 ? 8.836 9.383 -5.418 1 98.44 190 LEU A C 1
ATOM 1495 O O . LEU A 1 190 ? 9.969 9.641 -4.996 1 98.44 190 LEU A O 1
ATOM 1499 N N . ASN A 1 191 ? 8.352 8.164 -5.504 1 97.25 191 ASN A N 1
ATOM 1500 C CA . ASN A 1 191 ? 9.133 7 -5.109 1 97.25 191 ASN A CA 1
ATOM 1501 C C . ASN A 1 191 ? 10.43 6.902 -5.906 1 97.25 191 ASN A C 1
ATOM 1503 O O . ASN A 1 191 ? 11.492 6.621 -5.348 1 97.25 191 ASN A O 1
ATOM 1507 N N . SER A 1 192 ? 10.336 7.152 -7.172 1 97.38 192 SER A N 1
ATOM 1508 C CA . SER A 1 192 ? 11.516 7.133 -8.031 1 97.38 192 SER A CA 1
ATOM 1509 C C . SER A 1 192 ? 12.555 8.141 -7.559 1 97.38 192 SER A C 1
ATOM 1511 O O . SER A 1 192 ? 13.742 7.816 -7.469 1 97.38 192 SER A O 1
ATOM 1513 N N . ARG A 1 193 ? 12.164 9.312 -7.234 1 97.75 193 ARG A N 1
ATOM 1514 C CA . ARG A 1 193 ? 13.07 10.367 -6.789 1 97.75 193 ARG A CA 1
ATOM 1515 C C . ARG A 1 193 ? 13.688 10.023 -5.441 1 97.75 193 ARG A C 1
ATOM 1517 O O . ARG A 1 193 ? 14.875 10.273 -5.219 1 97.75 193 ARG A O 1
ATOM 1524 N N . ILE A 1 194 ? 12.883 9.453 -4.562 1 97.12 194 ILE A N 1
ATOM 1525 C CA . ILE A 1 194 ? 13.383 9.078 -3.246 1 97.12 194 ILE A CA 1
ATOM 1526 C C . ILE A 1 194 ? 14.453 7.992 -3.395 1 97.12 194 ILE A C 1
ATOM 1528 O O . ILE A 1 194 ? 15.492 8.047 -2.742 1 97.12 194 ILE A O 1
ATOM 1532 N N . TYR A 1 195 ? 14.219 7.02 -4.246 1 94.12 195 TYR A N 1
ATOM 1533 C CA . TYR A 1 195 ? 15.195 5.957 -4.465 1 94.12 195 TYR A CA 1
ATOM 1534 C C . TYR A 1 195 ? 16.484 6.512 -5.07 1 94.12 195 TYR A C 1
ATOM 1536 O O . TYR A 1 195 ? 17.578 6.09 -4.707 1 94.12 195 TYR A O 1
ATOM 1544 N N . GLU A 1 196 ? 16.344 7.477 -6.008 1 95.88 196 GLU A N 1
ATOM 1545 C CA . GLU A 1 196 ? 17.516 8.133 -6.574 1 95.88 196 GLU A CA 1
ATOM 1546 C C . GLU A 1 196 ? 18.281 8.898 -5.508 1 95.88 196 GLU A C 1
ATOM 1548 O O . GLU A 1 196 ? 19.516 8.859 -5.477 1 95.88 196 GLU A O 1
ATOM 1553 N N . TRP A 1 197 ? 17.562 9.586 -4.645 1 96.06 197 TRP A N 1
ATOM 1554 C CA . TRP A 1 197 ? 18.188 10.273 -3.52 1 96.06 197 TRP A CA 1
ATOM 1555 C C . TRP A 1 197 ? 19 9.305 -2.666 1 96.06 197 TRP A C 1
ATOM 1557 O O . TRP A 1 197 ? 20.156 9.578 -2.328 1 96.06 197 TRP A O 1
ATOM 1567 N N . ASN A 1 198 ? 18.391 8.133 -2.326 1 94.38 198 ASN A N 1
ATOM 1568 C CA . ASN A 1 198 ? 19.031 7.125 -1.495 1 94.38 198 ASN A CA 1
ATOM 1569 C C . ASN A 1 198 ? 20.328 6.625 -2.127 1 94.38 198 ASN A C 1
ATOM 1571 O O . ASN A 1 198 ? 21.297 6.312 -1.421 1 94.38 198 ASN A O 1
ATOM 1575 N N . ARG A 1 199 ? 20.359 6.547 -3.426 1 92.56 199 ARG A N 1
ATOM 1576 C CA . ARG A 1 199 ? 21.516 6.051 -4.148 1 92.56 199 ARG A CA 1
ATOM 1577 C C . ARG A 1 199 ? 22.688 7.027 -4.051 1 92.56 199 ARG A C 1
ATOM 1579 O O . ARG A 1 199 ? 23.844 6.613 -3.934 1 92.56 199 ARG A O 1
ATOM 1586 N N . ILE A 1 200 ? 22.406 8.328 -4.027 1 94.44 200 ILE A N 1
ATOM 1587 C CA . ILE A 1 200 ? 23.469 9.336 -4.074 1 94.44 200 ILE A CA 1
ATOM 1588 C C . ILE A 1 200 ? 23.797 9.789 -2.654 1 94.44 200 ILE A C 1
ATOM 1590 O O . ILE A 1 200 ? 24.891 10.312 -2.408 1 94.44 200 ILE A O 1
ATOM 1594 N N . ASN A 1 201 ? 22.828 9.609 -1.731 1 92 201 ASN A N 1
ATOM 1595 C CA . ASN A 1 201 ? 23.016 10.047 -0.351 1 92 201 ASN A CA 1
ATOM 1596 C C . ASN A 1 201 ? 23 8.867 0.614 1 92 201 ASN A C 1
ATOM 1598 O O . ASN A 1 201 ? 21.938 8.398 1.022 1 92 201 ASN A O 1
ATOM 1602 N N . SER A 1 202 ? 24.094 8.461 1.157 1 88.81 202 SER A N 1
ATOM 1603 C CA . SER A 1 202 ? 24.188 7.266 1.992 1 88.81 202 SER A CA 1
ATOM 1604 C C . SER A 1 202 ? 23.859 7.578 3.445 1 88.81 202 SER A C 1
ATOM 1606 O O . SER A 1 202 ? 23.531 6.676 4.219 1 88.81 202 SER A O 1
ATOM 1608 N N . THR A 1 203 ? 23.891 8.852 3.824 1 88.5 203 THR A N 1
ATOM 1609 C CA . THR A 1 203 ? 23.719 9.211 5.227 1 88.5 203 THR A CA 1
ATOM 1610 C C . THR A 1 203 ? 22.25 9.484 5.535 1 88.5 203 THR A C 1
ATOM 1612 O O . THR A 1 203 ? 21.844 9.492 6.699 1 88.5 203 THR A O 1
ATOM 1615 N N . GLU A 1 204 ? 21.484 9.727 4.535 1 92.94 204 GLU A N 1
ATOM 1616 C CA . GLU A 1 204 ? 20.047 9.984 4.684 1 92.94 204 GLU A CA 1
ATOM 1617 C C . GLU A 1 204 ? 19.234 9.047 3.809 1 92.94 204 GLU A C 1
ATOM 1619 O O . GLU A 1 204 ? 18.859 9.398 2.689 1 92.94 204 GLU A O 1
ATOM 1624 N N . GLN A 1 205 ? 18.953 7.887 4.379 1 93.56 205 GLN A N 1
ATOM 1625 C CA . GLN A 1 205 ? 18.25 6.852 3.639 1 93.56 205 GLN A CA 1
ATOM 1626 C C . GLN A 1 205 ? 16.766 6.816 4.012 1 93.56 205 GLN A C 1
ATOM 1628 O O . GLN A 1 205 ? 16.422 6.457 5.137 1 93.56 205 GLN A O 1
ATOM 1633 N N . TYR A 1 206 ? 15.93 7.164 3.037 1 95.75 206 TYR A N 1
ATOM 1634 C CA . TYR A 1 206 ? 14.492 7.172 3.244 1 95.75 206 TYR A CA 1
ATOM 1635 C C . TYR A 1 206 ? 13.875 5.82 2.9 1 95.75 206 TYR A C 1
ATOM 1637 O O . TYR A 1 206 ? 14.289 5.176 1.932 1 95.75 206 TYR A O 1
ATOM 1645 N N . SER A 1 207 ? 12.969 5.348 3.723 1 94.69 207 SER A N 1
ATOM 1646 C CA . SER A 1 207 ? 12.117 4.199 3.414 1 94.69 207 SER A CA 1
ATOM 1647 C C . SER A 1 207 ? 10.664 4.625 3.211 1 94.69 207 SER A C 1
ATOM 1649 O O . SER A 1 207 ? 9.984 4.988 4.172 1 94.69 207 SER A O 1
ATOM 1651 N N . LEU A 1 208 ? 10.219 4.562 1.936 1 96.19 208 LEU A N 1
ATOM 1652 C CA . LEU A 1 208 ? 8.883 5.047 1.589 1 96.19 208 LEU A CA 1
ATOM 1653 C C . LEU A 1 208 ? 7.984 3.898 1.144 1 96.19 208 LEU A C 1
ATOM 1655 O O . LEU A 1 208 ? 8.391 3.068 0.326 1 96.19 208 LEU A O 1
ATOM 1659 N N . LEU A 1 209 ? 6.848 3.838 1.751 1 93.88 209 LEU A N 1
ATOM 1660 C CA . LEU A 1 209 ? 5.863 2.807 1.438 1 93.88 209 LEU A CA 1
ATOM 1661 C C . LEU A 1 209 ? 4.484 3.416 1.221 1 93.88 209 LEU A C 1
ATOM 1663 O O . LEU A 1 209 ? 4.062 4.293 1.978 1 93.88 209 LEU A O 1
ATOM 1667 N N . LEU A 1 210 ? 3.783 2.951 0.14 1 96.44 210 LEU A N 1
ATOM 1668 C CA . LEU A 1 210 ? 2.396 3.344 -0.09 1 96.44 210 LEU A CA 1
ATOM 1669 C C . LEU A 1 210 ? 1.457 2.162 0.121 1 96.44 210 LEU A C 1
ATOM 1671 O O . LEU A 1 210 ? 1.697 1.07 -0.401 1 96.44 210 LEU A O 1
ATOM 1675 N N . LYS A 1 211 ? 0.491 2.418 0.946 1 95.38 211 LYS A N 1
ATOM 1676 C CA . LYS A 1 211 ? -0.658 1.529 1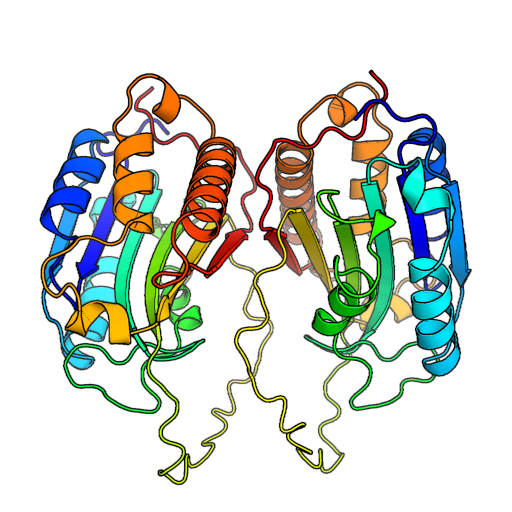.088 1 95.38 211 LYS A CA 1
ATOM 1677 C C . LYS A 1 211 ? -1.954 2.242 0.708 1 95.38 211 LYS A C 1
ATOM 1679 O O . LYS A 1 211 ? -2.178 3.387 1.106 1 95.38 211 LYS A O 1
ATOM 1684 N N . HIS A 1 212 ? -2.791 1.523 -0.109 1 94.81 212 HIS A N 1
ATOM 1685 C CA . HIS A 1 212 ? -4.047 2.223 -0.361 1 94.81 212 HIS A CA 1
ATOM 1686 C C . HIS A 1 212 ? -5.172 1.242 -0.674 1 94.81 212 HIS A C 1
ATOM 1688 O O . HIS A 1 212 ? -4.918 0.068 -0.955 1 94.81 212 HIS A O 1
ATOM 1694 N N . THR A 1 213 ? -6.41 1.705 -0.522 1 95.31 213 THR A N 1
ATOM 1695 C CA . THR A 1 213 ? -7.633 0.998 -0.877 1 95.31 213 THR A CA 1
ATOM 1696 C C . THR A 1 213 ? -8.484 1.837 -1.824 1 95.31 213 THR A C 1
ATOM 1698 O O . THR A 1 213 ? -9.719 1.805 -1.753 1 95.31 213 THR A O 1
ATOM 1701 N N . LEU A 1 214 ? -7.844 2.629 -2.693 1 95.44 214 LEU A N 1
ATOM 1702 C CA . LEU A 1 214 ? -8.547 3.521 -3.609 1 95.44 214 LEU A CA 1
ATOM 1703 C C . LEU A 1 214 ? -9.398 2.729 -4.594 1 95.44 214 LEU A C 1
ATOM 1705 O O . LEU A 1 214 ? -8.969 1.693 -5.102 1 95.44 214 LEU A O 1
ATOM 1709 N N . ARG A 1 215 ? -10.57 3.266 -4.859 1 95.62 215 ARG A N 1
ATOM 1710 C CA . ARG A 1 215 ? -11.492 2.613 -5.789 1 95.62 215 ARG A CA 1
ATOM 1711 C C . ARG A 1 215 ? -11.656 3.432 -7.066 1 95.62 215 ARG A C 1
ATOM 1713 O O . ARG A 1 215 ? -12.32 2.994 -8.008 1 95.62 215 ARG A O 1
ATOM 1720 N N . LYS A 1 216 ? -11.109 4.637 -7.027 1 94.75 216 LYS A N 1
ATOM 1721 C CA . LYS A 1 216 ? -11.094 5.531 -8.18 1 94.75 216 LYS A CA 1
ATOM 1722 C C . LYS A 1 216 ? -9.766 6.273 -8.281 1 94.75 216 LYS A C 1
ATOM 1724 O O . LYS A 1 216 ? -9.047 6.418 -7.285 1 94.75 216 LYS A O 1
ATOM 1729 N N . LYS A 1 217 ? -9.531 6.695 -9.523 1 94.38 217 LYS A N 1
ATOM 1730 C CA . LYS A 1 217 ? -8.391 7.594 -9.688 1 94.38 217 LYS A CA 1
ATOM 1731 C C . LYS A 1 217 ? -8.633 8.922 -8.969 1 94.38 217 LYS A C 1
ATOM 1733 O O . LYS A 1 217 ? -9.727 9.484 -9.055 1 94.38 217 LYS A O 1
ATOM 1738 N N . LEU A 1 218 ? -7.629 9.375 -8.273 1 94.44 218 LEU A N 1
ATOM 1739 C CA . LEU A 1 218 ? -7.738 10.625 -7.52 1 94.44 218 LEU A CA 1
ATOM 1740 C C . LEU A 1 218 ? -6.879 11.711 -8.148 1 94.44 218 LEU A C 1
ATOM 1742 O O . LEU A 1 218 ? -5.684 11.508 -8.383 1 94.44 218 LEU A O 1
ATOM 1746 N N . PHE A 1 219 ? -7.52 12.812 -8.453 1 93.62 219 PHE A N 1
ATOM 1747 C CA . PHE A 1 219 ? -6.852 14 -8.969 1 93.62 219 PHE A CA 1
ATOM 1748 C C . PHE A 1 219 ? -6.996 15.172 -8 1 93.62 219 PHE A C 1
ATOM 1750 O O . PHE A 1 219 ? -8.109 15.5 -7.578 1 93.62 219 PHE A O 1
ATOM 1757 N N . LEU A 1 220 ? -5.859 15.742 -7.633 1 91.06 220 LEU A N 1
ATOM 1758 C CA . LEU A 1 220 ? -5.914 16.875 -6.711 1 91.06 220 LEU A CA 1
ATOM 1759 C C . LEU A 1 220 ? -6.004 18.188 -7.469 1 91.06 220 LEU A C 1
ATOM 1761 O O . LEU A 1 220 ? -5.172 19.078 -7.277 1 91.06 220 LEU A O 1
ATOM 1765 N N . ILE A 1 221 ? -6.742 18.312 -8.547 1 79.44 221 ILE A N 1
ATOM 1766 C CA . ILE A 1 221 ? -6.926 19.516 -9.344 1 79.44 221 ILE A CA 1
ATOM 1767 C C . ILE A 1 221 ? -8.398 19.922 -9.312 1 79.44 221 ILE A C 1
ATOM 1769 O O . ILE A 1 221 ? -9.273 19.109 -9.055 1 79.44 221 ILE A O 1
ATOM 1773 N N . ASP A 1 222 ? -8.508 21.281 -9.359 1 64.5 222 ASP A N 1
ATOM 1774 C CA . ASP A 1 222 ? -9.852 21.844 -9.508 1 64.5 222 ASP A CA 1
ATOM 1775 C C . ASP A 1 222 ? -10.391 21.594 -10.914 1 64.5 222 ASP A C 1
ATOM 1777 O O . ASP A 1 222 ? -9.633 21.578 -11.883 1 64.5 222 ASP A O 1
ATOM 1781 N N . LYS A 1 223 ? -11.469 20.781 -11.141 1 53 223 LYS A N 1
ATOM 1782 C CA . LYS A 1 223 ? -12.109 20.891 -12.445 1 53 223 LYS A CA 1
ATOM 1783 C C . LYS A 1 223 ? -12.516 22.328 -12.742 1 53 223 LYS A C 1
ATOM 1785 O O . LYS A 1 223 ? -12.859 23.078 -11.828 1 53 223 LYS A O 1
ATOM 1790 N N . MET B 1 1 ? 7.492 -3.408 -20.547 1 70.19 1 MET B N 1
ATOM 1791 C CA . MET B 1 1 ? 8.242 -4.664 -20.547 1 70.19 1 MET B CA 1
ATOM 1792 C C . MET B 1 1 ? 8.328 -5.242 -21.953 1 70.19 1 MET B C 1
ATOM 1794 O O . MET B 1 1 ? 7.383 -5.117 -22.734 1 70.19 1 MET B O 1
ATOM 1798 N N . GLN B 1 2 ? 9.539 -5.77 -22.312 1 72.06 2 GLN B N 1
ATOM 1799 C CA . GLN B 1 2 ? 9.766 -6.105 -23.703 1 72.06 2 GLN B CA 1
ATOM 1800 C C . GLN B 1 2 ? 10.258 -7.539 -23.859 1 72.06 2 GLN B C 1
ATOM 1802 O O . GLN B 1 2 ? 10.336 -8.062 -24.969 1 72.06 2 GLN B O 1
ATOM 1807 N N . SER B 1 3 ? 10.453 -8.148 -22.75 1 76.94 3 SER B N 1
ATOM 1808 C CA . SER B 1 3 ? 11.078 -9.469 -22.844 1 76.94 3 SER B CA 1
ATOM 1809 C C . SER B 1 3 ? 10.055 -10.531 -23.234 1 76.94 3 SER B C 1
ATOM 1811 O O . SER B 1 3 ? 8.852 -10.336 -23.062 1 76.94 3 SER B O 1
ATOM 1813 N N . LYS B 1 4 ? 10.516 -11.578 -24 1 73.75 4 LYS B N 1
ATOM 1814 C CA . LYS B 1 4 ? 9.766 -12.805 -24.266 1 73.75 4 LYS B CA 1
ATOM 1815 C C . LYS B 1 4 ? 10.492 -14.016 -23.688 1 73.75 4 LYS B C 1
ATOM 1817 O O . LYS B 1 4 ? 11.57 -14.383 -24.141 1 73.75 4 LYS B O 1
ATOM 1822 N N . PRO B 1 5 ? 10 -14.531 -22.547 1 81.44 5 PRO B N 1
ATOM 1823 C CA . PRO B 1 5 ? 8.758 -14.273 -21.828 1 81.44 5 PRO B CA 1
ATOM 1824 C C . PRO B 1 5 ? 8.797 -12.992 -21.016 1 81.44 5 PRO B C 1
ATOM 1826 O O . PRO B 1 5 ? 9.875 -12.508 -20.672 1 81.44 5 PRO B O 1
ATOM 1829 N N . LEU B 1 6 ? 7.617 -12.57 -20.719 1 89.5 6 LEU B N 1
ATOM 1830 C CA . LEU B 1 6 ? 7.5 -11.344 -19.938 1 89.5 6 LEU B CA 1
ATOM 1831 C C . LEU B 1 6 ? 8.109 -11.531 -18.547 1 89.5 6 LEU B C 1
ATOM 1833 O O . LEU B 1 6 ? 8.75 -10.625 -18.031 1 89.5 6 LEU B O 1
ATOM 1837 N N . GLY B 1 7 ? 7.91 -12.773 -18.016 1 94.44 7 GLY B N 1
ATOM 1838 C CA . GLY B 1 7 ? 8.422 -13.062 -16.688 1 94.44 7 GLY B CA 1
ATOM 1839 C C . GLY B 1 7 ? 8.141 -14.484 -16.234 1 94.44 7 GLY B C 1
ATOM 1840 O O . GLY B 1 7 ? 7.719 -15.32 -17.031 1 94.44 7 GLY B O 1
ATOM 1841 N N . VAL B 1 8 ? 8.539 -14.734 -15.055 1 96.81 8 VAL B N 1
ATOM 1842 C CA . VAL B 1 8 ? 8.258 -16 -14.383 1 96.81 8 VAL B CA 1
ATOM 1843 C C . VAL B 1 8 ? 7.125 -15.812 -13.375 1 96.81 8 VAL B C 1
ATOM 1845 O O . VAL B 1 8 ? 7.09 -14.82 -12.648 1 96.81 8 VAL B O 1
ATOM 1848 N N . CYS B 1 9 ? 6.152 -16.75 -13.414 1 98 9 CYS B N 1
ATOM 1849 C CA . CYS B 1 9 ? 5.035 -16.719 -12.477 1 98 9 CYS B CA 1
ATOM 1850 C C . CYS B 1 9 ? 4.98 -18 -11.656 1 98 9 CYS B C 1
ATOM 1852 O O . CYS B 1 9 ? 4.82 -19.094 -12.211 1 98 9 CYS B O 1
ATOM 1854 N N . LEU B 1 10 ? 5.129 -17.859 -10.383 1 98.56 10 LEU B N 1
ATOM 1855 C CA . LEU B 1 10 ? 4.949 -18.969 -9.453 1 98.56 10 LEU B CA 1
ATOM 1856 C C . LEU B 1 10 ? 3.58 -18.906 -8.789 1 98.56 10 LEU B C 1
ATOM 1858 O O . LEU B 1 10 ? 3.262 -17.938 -8.102 1 98.56 10 LEU B O 1
ATOM 1862 N N . ILE B 1 11 ? 2.795 -19.906 -8.992 1 98.75 11 ILE B N 1
ATOM 1863 C CA . ILE B 1 11 ? 1.489 -20.031 -8.352 1 98.75 11 ILE B CA 1
ATOM 1864 C C . ILE B 1 11 ? 1.524 -21.156 -7.324 1 98.75 11 ILE B C 1
ATOM 1866 O O . ILE B 1 11 ? 1.804 -22.312 -7.664 1 98.75 11 ILE B O 1
ATOM 1870 N N . ILE B 1 12 ? 1.333 -20.828 -6.105 1 98.44 12 ILE B N 1
ATOM 1871 C CA . ILE B 1 12 ? 1.144 -21.797 -5.035 1 98.44 12 ILE B CA 1
ATOM 1872 C C . ILE B 1 12 ? -0.287 -21.703 -4.508 1 98.44 12 ILE B C 1
ATOM 1874 O O . ILE B 1 12 ? -0.644 -20.75 -3.818 1 98.44 12 ILE B O 1
ATOM 1878 N N . ASP B 1 13 ? -1.102 -22.672 -4.836 1 98.19 13 ASP B N 1
ATOM 1879 C CA . ASP B 1 13 ? -2.496 -22.719 -4.41 1 98.19 13 ASP B CA 1
ATOM 1880 C C . ASP B 1 13 ? -2.742 -23.891 -3.463 1 98.19 13 ASP B C 1
ATOM 1882 O O . ASP B 1 13 ? -3.049 -25 -3.904 1 98.19 13 ASP B O 1
ATOM 1886 N N . CYS B 1 14 ? -2.734 -23.594 -2.186 1 97.44 14 CYS B N 1
ATOM 1887 C CA . CYS B 1 14 ? -2.885 -24.641 -1.175 1 97.44 14 CYS B CA 1
ATOM 1888 C C . CYS B 1 14 ? -4.344 -25.047 -1.029 1 97.44 14 CYS B C 1
ATOM 1890 O O . CYS B 1 14 ? -4.66 -26 -0.312 1 97.44 14 CYS B O 1
ATOM 1892 N N . ILE B 1 15 ? -5.258 -24.281 -1.647 1 96.62 15 ILE B N 1
ATOM 1893 C CA . ILE B 1 15 ? -6.68 -24.609 -1.631 1 96.62 15 ILE B CA 1
ATOM 1894 C C . ILE B 1 15 ? -7.043 -25.391 -2.896 1 96.62 15 ILE B C 1
ATOM 1896 O O . ILE B 1 15 ? -7.758 -26.391 -2.836 1 96.62 15 ILE B O 1
ATOM 1900 N N . GLY B 1 16 ? -6.574 -24.938 -4.027 1 97 16 GLY B N 1
ATOM 1901 C CA . GLY B 1 16 ? -6.727 -25.672 -5.266 1 97 16 GLY B CA 1
ATOM 1902 C C . GLY B 1 16 ? -7.824 -25.125 -6.16 1 97 16 GLY B C 1
ATOM 1903 O O . GLY B 1 16 ? -8.016 -25.609 -7.281 1 97 16 GLY B O 1
ATOM 1904 N N . ASN B 1 17 ? -8.523 -24.078 -5.758 1 96.81 17 ASN B N 1
ATOM 1905 C CA . ASN B 1 17 ? -9.711 -23.625 -6.48 1 96.81 17 ASN B CA 1
ATOM 1906 C C . ASN B 1 17 ? -9.352 -22.625 -7.578 1 96.81 17 ASN B C 1
ATOM 1908 O O . ASN B 1 17 ? -10.172 -22.344 -8.453 1 96.81 17 ASN B O 1
ATOM 1912 N N . ASP B 1 18 ? -8.141 -22.047 -7.582 1 97.62 18 ASP B N 1
ATOM 1913 C CA . ASP B 1 18 ? -7.859 -20.906 -8.438 1 97.62 18 ASP B CA 1
ATOM 1914 C C . ASP B 1 18 ? -6.742 -21.219 -9.43 1 97.62 18 ASP B C 1
ATOM 1916 O O . ASP B 1 18 ? -6.449 -20.406 -10.312 1 97.62 18 ASP B O 1
ATOM 1920 N N . ALA B 1 19 ? -6.137 -22.344 -9.336 1 97.06 19 ALA B N 1
ATOM 1921 C CA . ALA B 1 19 ? -4.918 -22.672 -10.07 1 97.06 19 ALA B CA 1
ATOM 1922 C C . ALA B 1 19 ? -5.16 -22.625 -11.578 1 97.06 19 ALA B C 1
ATOM 1924 O O . ALA B 1 19 ? -4.367 -22.047 -12.32 1 97.06 19 ALA B O 1
ATOM 1925 N N . GLY B 1 20 ? -6.188 -23.297 -12.023 1 97.12 20 GLY B N 1
ATOM 1926 C CA . GLY B 1 20 ? -6.477 -23.344 -13.445 1 97.12 20 GLY B CA 1
ATOM 1927 C C . GLY B 1 20 ? -6.668 -21.953 -14.047 1 97.12 20 GLY B C 1
ATOM 1928 O O . GLY B 1 20 ? -6.066 -21.641 -15.078 1 97.12 20 GLY B O 1
ATOM 1929 N N . LEU B 1 21 ? -7.492 -21.234 -13.445 1 97.5 21 LEU B N 1
ATOM 1930 C CA . LEU B 1 21 ? -7.797 -19.875 -13.906 1 97.5 21 LEU B CA 1
ATOM 1931 C C . LEU B 1 21 ? -6.539 -19.016 -13.922 1 97.5 21 LEU B C 1
ATOM 1933 O O . LEU B 1 21 ? -6.273 -18.312 -14.906 1 97.5 21 LEU B O 1
ATOM 1937 N N . LEU B 1 22 ? -5.727 -19.047 -12.906 1 98.31 22 LEU B N 1
ATOM 1938 C CA . LEU B 1 22 ? -4.523 -18.234 -12.781 1 98.31 22 LEU B CA 1
ATOM 1939 C C . LEU B 1 22 ? -3.469 -18.656 -13.797 1 98.31 22 LEU B C 1
ATOM 1941 O O . LEU B 1 22 ? -2.791 -17.828 -14.391 1 98.31 22 LEU B O 1
ATOM 1945 N N . THR B 1 23 ? -3.373 -19.938 -13.969 1 98.44 23 THR B N 1
ATOM 1946 C CA . THR B 1 23 ? -2.436 -20.453 -14.961 1 98.44 23 THR B CA 1
ATOM 1947 C C . THR B 1 23 ? -2.785 -19.938 -16.359 1 98.44 23 THR B C 1
ATOM 1949 O O . THR B 1 23 ? -1.919 -19.422 -17.062 1 98.44 23 THR B O 1
ATOM 1952 N N . ARG B 1 24 ? -4.012 -20.031 -16.688 1 97.88 24 ARG B N 1
ATOM 1953 C CA . ARG B 1 24 ? -4.461 -19.547 -17.984 1 97.88 24 ARG B CA 1
ATOM 1954 C C . ARG B 1 24 ? -4.207 -18.062 -18.141 1 97.88 24 ARG B C 1
ATOM 1956 O O . ARG B 1 24 ? -3.746 -17.594 -19.188 1 97.88 24 ARG B O 1
ATOM 1963 N N . ALA B 1 25 ? -4.496 -17.297 -17.125 1 97.56 25 ALA B N 1
ATOM 1964 C CA . ALA B 1 25 ? -4.344 -15.852 -17.172 1 97.56 25 ALA B CA 1
ATOM 1965 C C . ALA B 1 25 ? -2.891 -15.453 -17.406 1 97.56 25 ALA B C 1
ATOM 1967 O O . ALA B 1 25 ? -2.586 -14.695 -18.328 1 97.56 25 ALA B O 1
ATOM 1968 N N . PHE B 1 26 ? -1.959 -16.031 -16.672 1 97.38 26 PHE B N 1
ATOM 1969 C CA . PHE B 1 26 ? -0.57 -15.602 -16.75 1 97.38 26 PHE B CA 1
ATOM 1970 C C . PHE B 1 26 ? 0.112 -16.203 -17.969 1 97.38 26 PHE B C 1
ATOM 1972 O O . PHE B 1 26 ? 1.043 -15.617 -18.531 1 97.38 26 PHE B O 1
ATOM 1979 N N . GLN B 1 27 ? -0.381 -17.344 -18.422 1 96.56 27 GLN B N 1
ATOM 1980 C CA . GLN B 1 27 ? 0.103 -17.859 -19.703 1 96.56 27 GLN B CA 1
ATOM 1981 C C . GLN B 1 27 ? -0.296 -16.938 -20.859 1 96.56 27 GLN B C 1
ATOM 1983 O O . GLN B 1 27 ? 0.493 -16.703 -21.766 1 96.56 27 GLN B O 1
ATOM 1988 N N . SER B 1 28 ? -1.514 -16.469 -20.781 1 94.12 28 SER B N 1
ATOM 1989 C CA . SER B 1 28 ? -1.989 -15.562 -21.812 1 94.12 28 SER B CA 1
ATOM 1990 C C . SER B 1 28 ? -1.164 -14.281 -21.859 1 94.12 28 SER B C 1
ATOM 1992 O O . SER B 1 28 ? -1.142 -13.578 -22.859 1 94.12 28 SER B O 1
ATOM 1994 N N . LEU B 1 29 ? -0.516 -13.922 -20.781 1 94.19 29 LEU B N 1
ATOM 1995 C CA . LEU B 1 29 ? 0.352 -12.75 -20.688 1 94.19 29 LEU B CA 1
ATOM 1996 C C . LEU B 1 29 ? 1.793 -13.117 -21.031 1 94.19 29 LEU B C 1
ATOM 1998 O O . LEU B 1 29 ? 2.701 -12.305 -20.859 1 94.19 29 LEU B O 1
ATOM 2002 N N . HIS B 1 30 ? 2.041 -14.383 -21.406 1 93.31 30 HIS B N 1
ATOM 2003 C CA . HIS B 1 30 ? 3.332 -14.883 -21.859 1 93.31 30 HIS B CA 1
ATOM 2004 C C . HIS B 1 30 ? 4.312 -15.023 -20.703 1 93.31 30 HIS B C 1
ATOM 2006 O O . HIS B 1 30 ? 5.5 -14.727 -20.844 1 93.31 30 HIS B O 1
ATOM 2012 N N . PHE B 1 31 ? 3.814 -15.375 -19.562 1 96.19 31 PHE B N 1
ATOM 2013 C CA . PHE B 1 31 ? 4.676 -15.758 -18.453 1 96.19 31 PHE B CA 1
ATOM 2014 C C . PHE B 1 31 ? 5.02 -17.25 -18.531 1 96.19 31 PHE B C 1
ATOM 2016 O O . PHE B 1 31 ? 4.242 -18.047 -19.047 1 96.19 31 PHE B O 1
ATOM 2023 N N . GLU B 1 32 ? 6.215 -17.547 -18.109 1 96.69 32 GLU B N 1
ATOM 2024 C CA . GLU B 1 32 ? 6.504 -18.938 -17.734 1 96.69 32 GLU B CA 1
ATOM 2025 C C . GLU B 1 32 ? 5.879 -19.297 -16.391 1 96.69 32 GLU B C 1
ATOM 2027 O O . GLU B 1 32 ? 6.32 -18.812 -15.352 1 96.69 32 GLU B O 1
ATOM 2032 N N . VAL B 1 33 ? 4.895 -20.219 -16.422 1 98 33 VAL B N 1
ATOM 2033 C CA . VAL B 1 33 ? 4.086 -20.422 -15.234 1 98 33 VAL B CA 1
ATOM 2034 C C . VAL B 1 33 ? 4.5 -21.734 -14.555 1 98 33 VAL B C 1
ATOM 2036 O O . VAL B 1 33 ? 4.617 -22.766 -15.211 1 98 33 VAL B O 1
ATOM 2039 N N . HIS B 1 34 ? 4.789 -21.656 -13.266 1 98.12 34 HIS B N 1
ATOM 2040 C CA . HIS B 1 34 ? 5.004 -22.781 -12.383 1 98.12 34 HIS B CA 1
ATOM 2041 C C . HIS B 1 34 ? 3.893 -22.891 -11.344 1 98.12 34 HIS B C 1
ATOM 2043 O O . HIS B 1 34 ? 3.783 -22.047 -10.453 1 98.12 34 HIS B O 1
ATOM 2049 N N . CYS B 1 35 ? 3.088 -23.906 -11.469 1 98.38 35 CYS B N 1
ATOM 2050 C CA . CYS B 1 35 ? 1.927 -24.062 -10.594 1 98.38 35 CYS B CA 1
ATOM 2051 C C . CYS B 1 35 ? 2.109 -25.234 -9.641 1 98.38 35 CYS B C 1
ATOM 2053 O O . CYS B 1 35 ? 2.488 -26.328 -10.062 1 98.38 35 CYS B O 1
ATOM 2055 N N . ARG B 1 36 ? 1.897 -25 -8.375 1 98.06 36 ARG B N 1
ATOM 2056 C CA . ARG B 1 36 ? 1.96 -26 -7.312 1 98.06 36 ARG B CA 1
ATOM 2057 C C . ARG B 1 36 ? 0.667 -26.031 -6.504 1 98.06 36 ARG B C 1
ATOM 2059 O O . ARG B 1 36 ? 0.163 -24.969 -6.098 1 98.06 36 ARG B O 1
ATOM 2066 N N . LEU B 1 37 ? 0.159 -27.25 -6.254 1 97.94 37 LEU B N 1
ATOM 2067 C CA . LEU B 1 37 ? -1.119 -27.375 -5.559 1 97.94 37 LEU B CA 1
ATOM 2068 C C . LEU B 1 37 ? -0.953 -28.125 -4.242 1 97.94 37 LEU B C 1
ATOM 2070 O O . LEU B 1 37 ? -0.14 -29.047 -4.148 1 97.94 37 LEU B O 1
ATOM 2074 N N . PHE B 1 38 ? -1.683 -27.703 -3.268 1 97.31 38 PHE B N 1
ATOM 2075 C CA . PHE B 1 38 ? -1.886 -28.453 -2.035 1 97.31 38 PHE B CA 1
ATOM 2076 C C . PHE B 1 38 ? -0.555 -28.734 -1.352 1 97.31 38 PHE B C 1
ATOM 2078 O O . PHE B 1 38 ? -0.29 -29.875 -0.951 1 97.31 38 PHE B O 1
ATOM 2085 N N . LEU B 1 39 ? 0.267 -27.766 -1.241 1 96.38 39 LEU B N 1
ATOM 2086 C CA . LEU B 1 39 ? 1.584 -27.938 -0.637 1 96.38 39 LEU B CA 1
ATOM 2087 C C . LEU B 1 39 ? 1.512 -27.781 0.878 1 96.38 39 LEU B C 1
ATOM 2089 O O . LEU B 1 39 ? 0.737 -26.969 1.388 1 96.38 39 LEU B O 1
ATOM 2093 N N . ASN B 1 40 ? 2.279 -28.562 1.543 1 96 40 ASN B N 1
ATOM 2094 C CA . ASN B 1 40 ? 2.551 -28.297 2.951 1 96 40 ASN B CA 1
ATOM 2095 C C . ASN B 1 40 ? 3.662 -27.266 3.119 1 96 40 ASN B C 1
ATOM 2097 O O . ASN B 1 40 ? 4.23 -26.797 2.133 1 96 40 ASN B O 1
ATOM 2101 N N . MET B 1 41 ? 3.957 -26.906 4.309 1 95.62 41 MET B N 1
ATOM 2102 C CA . MET B 1 41 ? 4.883 -25.812 4.598 1 95.62 41 MET B CA 1
ATOM 2103 C C . MET B 1 41 ? 6.266 -26.109 4.035 1 95.62 41 MET B C 1
ATOM 2105 O O . MET B 1 41 ? 6.871 -25.266 3.379 1 95.62 41 MET B O 1
ATOM 2109 N N . ASP B 1 42 ? 6.754 -27.312 4.27 1 95.81 42 ASP B N 1
ATOM 2110 C CA . ASP B 1 42 ? 8.078 -27.688 3.787 1 95.81 42 ASP B CA 1
ATOM 2111 C C . ASP B 1 42 ? 8.156 -27.594 2.266 1 95.81 42 ASP B C 1
ATOM 2113 O O . ASP B 1 42 ? 9.156 -27.109 1.724 1 95.81 42 ASP B O 1
ATOM 2117 N N . ALA B 1 43 ? 7.18 -28.094 1.65 1 97.12 43 ALA B N 1
ATOM 2118 C CA . ALA B 1 43 ? 7.145 -28.062 0.191 1 97.12 43 ALA B CA 1
ATOM 2119 C C . ALA B 1 43 ? 7.078 -26.625 -0.324 1 97.12 43 ALA B C 1
ATOM 2121 O O . ALA B 1 43 ? 7.723 -26.281 -1.318 1 97.12 43 ALA B O 1
ATOM 2122 N N . VAL B 1 44 ? 6.309 -25.75 0.329 1 97.12 44 VAL B N 1
ATOM 2123 C CA . VAL B 1 44 ? 6.234 -24.344 -0.045 1 97.12 44 VAL B CA 1
ATOM 2124 C C . VAL B 1 44 ? 7.621 -23.703 0.048 1 97.12 44 VAL B C 1
ATOM 2126 O O . VAL B 1 44 ? 8.07 -23.047 -0.889 1 97.12 44 VAL B O 1
ATOM 2129 N N . MET B 1 45 ? 8.305 -23.953 1.145 1 95.81 45 MET B N 1
ATOM 2130 C CA . MET B 1 45 ? 9.633 -23.391 1.347 1 95.81 45 MET B CA 1
ATOM 2131 C C . MET B 1 45 ? 10.602 -23.859 0.262 1 95.81 45 MET B C 1
ATOM 2133 O O . MET B 1 45 ? 11.359 -23.062 -0.287 1 95.81 45 MET B O 1
ATOM 2137 N N . ARG B 1 46 ? 10.516 -25.109 -0.014 1 96.81 46 ARG B N 1
ATOM 2138 C CA . ARG B 1 46 ? 11.367 -25.688 -1.05 1 96.81 46 ARG B CA 1
ATOM 2139 C C . ARG B 1 46 ? 11.086 -25.047 -2.406 1 96.81 46 ARG B C 1
ATOM 2141 O O . ARG B 1 46 ? 12.016 -24.703 -3.139 1 96.81 46 ARG B O 1
ATOM 2148 N N . ASP B 1 47 ? 9.867 -24.875 -2.711 1 97 47 ASP B N 1
ATOM 2149 C CA . ASP B 1 47 ? 9.484 -24.328 -4.012 1 97 47 ASP B CA 1
ATOM 2150 C C . ASP B 1 47 ? 9.852 -22.859 -4.121 1 97 47 ASP B C 1
ATOM 2152 O O . ASP B 1 47 ? 10.211 -22.375 -5.199 1 97 47 ASP B O 1
ATOM 2156 N N . LEU B 1 48 ? 9.727 -22.109 -3.051 1 96.88 48 LEU B N 1
ATOM 2157 C CA . LEU B 1 48 ? 10.156 -20.719 -3.047 1 96.88 48 LEU B CA 1
ATOM 2158 C C . LEU B 1 48 ? 11.656 -20.609 -3.293 1 96.88 48 LEU B C 1
ATOM 2160 O O . LEU B 1 48 ? 12.102 -19.781 -4.09 1 96.88 48 LEU B O 1
ATOM 2164 N N . HIS B 1 49 ? 12.375 -21.5 -2.637 1 95.44 49 HIS B N 1
ATOM 2165 C CA . HIS B 1 49 ? 13.82 -21.516 -2.846 1 95.44 49 HIS B CA 1
ATOM 2166 C C . HIS B 1 49 ? 14.156 -21.891 -4.289 1 95.44 49 HIS B C 1
ATOM 2168 O O . HIS B 1 49 ? 15.023 -21.25 -4.902 1 95.44 49 HIS B O 1
ATOM 2174 N N . ALA B 1 50 ? 13.492 -22.859 -4.77 1 96.5 50 ALA B N 1
ATOM 2175 C CA . ALA B 1 50 ? 13.734 -23.297 -6.141 1 96.5 50 ALA B CA 1
ATOM 2176 C C . ALA B 1 50 ? 13.383 -22.203 -7.141 1 96.5 50 ALA B C 1
ATOM 2178 O O . ALA B 1 50 ? 14.117 -21.984 -8.109 1 96.5 50 ALA B O 1
ATOM 2179 N N . ALA B 1 51 ? 12.289 -21.516 -6.918 1 96.56 51 ALA B N 1
ATOM 2180 C CA . ALA B 1 51 ? 11.844 -20.453 -7.816 1 96.56 51 ALA B CA 1
ATOM 2181 C C . ALA B 1 51 ? 12.852 -19.297 -7.848 1 96.56 51 ALA B C 1
ATOM 2183 O O . ALA B 1 51 ? 13.078 -18.703 -8.898 1 96.56 51 ALA B O 1
ATOM 2184 N N . ALA B 1 52 ? 13.438 -18.984 -6.707 1 94.88 52 ALA B N 1
ATOM 2185 C CA . ALA B 1 52 ? 14.414 -17.906 -6.613 1 94.88 52 ALA B CA 1
ATOM 2186 C C . ALA B 1 52 ? 15.648 -18.203 -7.457 1 94.88 52 ALA B C 1
ATOM 2188 O O . ALA B 1 52 ? 16.344 -17.297 -7.898 1 94.88 52 ALA B O 1
ATOM 2189 N N . LYS B 1 53 ? 15.898 -19.438 -7.777 1 94.56 53 LYS B N 1
ATOM 2190 C CA . LYS B 1 53 ? 17.125 -19.859 -8.453 1 94.56 53 LYS B CA 1
ATOM 2191 C C . LYS B 1 53 ? 16.875 -20.094 -9.938 1 94.56 53 LYS B C 1
ATOM 2193 O O . LYS B 1 53 ? 17.797 -20.484 -10.672 1 94.56 53 LYS B O 1
ATOM 2198 N N . LEU B 1 54 ? 15.727 -19.906 -10.359 1 95.31 54 LEU B N 1
ATOM 2199 C CA . LEU B 1 54 ? 15.422 -20.156 -11.758 1 95.31 54 LEU B CA 1
ATOM 2200 C C . LEU B 1 54 ? 16.25 -19.266 -12.672 1 95.31 54 LEU B C 1
ATOM 2202 O O . LEU B 1 54 ? 16.281 -18.047 -12.508 1 95.31 54 LEU B O 1
ATOM 2206 N N . ARG B 1 55 ? 16.828 -19.812 -13.695 1 93.38 55 ARG B N 1
ATOM 2207 C CA . ARG B 1 55 ? 17.656 -19.094 -14.648 1 93.38 55 ARG B CA 1
ATOM 2208 C C . ARG B 1 55 ? 16.812 -18.203 -15.555 1 93.38 55 ARG B C 1
ATOM 2210 O O . ARG B 1 55 ? 17.328 -17.234 -16.125 1 93.38 55 ARG B O 1
ATOM 2217 N N . ALA B 1 56 ? 15.578 -18.547 -15.625 1 94.81 56 ALA B N 1
ATOM 2218 C CA . ALA B 1 56 ? 14.656 -17.828 -16.5 1 94.81 56 ALA B CA 1
ATOM 2219 C C . ALA B 1 56 ? 14.539 -16.375 -16.094 1 94.81 56 ALA B C 1
ATOM 2221 O O . ALA B 1 56 ? 14.148 -15.516 -16.891 1 94.81 56 ALA B O 1
ATOM 2222 N N . HIS B 1 57 ? 14.914 -16.016 -14.82 1 95.38 57 HIS B N 1
ATOM 2223 C CA . HIS B 1 57 ? 14.836 -14.641 -14.336 1 95.38 57 HIS B CA 1
ATOM 2224 C C . HIS B 1 57 ? 15.75 -13.719 -15.133 1 95.38 57 HIS B C 1
ATOM 2226 O O . HIS B 1 57 ? 15.461 -12.523 -15.289 1 95.38 57 HIS B O 1
ATOM 2232 N N . LYS B 1 58 ? 16.781 -14.297 -15.578 1 93.56 58 LYS B N 1
ATOM 2233 C CA . LYS B 1 58 ? 17.766 -13.492 -16.281 1 93.56 58 LYS B CA 1
ATOM 2234 C C . LYS B 1 58 ? 17.172 -12.828 -17.516 1 93.56 58 LYS B C 1
ATOM 2236 O O . LYS B 1 58 ? 17.422 -11.648 -17.781 1 93.56 58 LYS B O 1
ATOM 2241 N N . ASP B 1 59 ? 16.328 -13.562 -18.203 1 92.31 59 ASP B N 1
ATOM 2242 C CA . ASP B 1 59 ? 15.789 -13.086 -19.469 1 92.31 59 ASP B CA 1
ATOM 2243 C C . ASP B 1 59 ? 14.367 -12.562 -19.281 1 92.31 59 ASP B C 1
ATOM 2245 O O . ASP B 1 59 ? 13.688 -12.25 -20.266 1 92.31 59 ASP B O 1
ATOM 2249 N N . ALA B 1 60 ? 13.891 -12.477 -18.109 1 92.81 60 ALA B N 1
ATOM 2250 C CA . ALA B 1 60 ? 12.531 -12.016 -17.828 1 92.81 60 ALA B CA 1
ATOM 2251 C C . ALA B 1 60 ? 12.539 -10.578 -17.312 1 92.81 60 ALA B C 1
ATOM 2253 O O . ALA B 1 60 ? 13.555 -10.102 -16.797 1 92.81 60 ALA B O 1
ATOM 2254 N N . ASP B 1 61 ? 11.445 -9.914 -17.453 1 93.56 61 ASP B N 1
ATOM 2255 C CA . ASP B 1 61 ? 11.344 -8.508 -17.047 1 93.56 61 ASP B CA 1
ATOM 2256 C C . ASP B 1 61 ? 10.68 -8.375 -15.68 1 93.56 61 ASP B C 1
ATOM 2258 O O . ASP B 1 61 ? 10.766 -7.324 -15.039 1 93.56 61 ASP B O 1
ATOM 2262 N N . CYS B 1 62 ? 10.086 -9.492 -15.266 1 94.5 62 CYS B N 1
ATOM 2263 C CA . CYS B 1 62 ? 9.242 -9.391 -14.086 1 94.5 62 CYS B CA 1
ATOM 2264 C C . CYS B 1 62 ? 9.078 -10.75 -13.414 1 94.5 62 CYS B C 1
ATOM 2266 O O . CYS B 1 62 ? 9.211 -11.789 -14.062 1 94.5 62 CYS B O 1
ATOM 2268 N N . PHE B 1 63 ? 8.852 -10.734 -12.148 1 96.62 63 PHE B N 1
ATOM 2269 C CA . PHE B 1 63 ? 8.516 -11.938 -11.391 1 96.62 63 PHE B CA 1
ATOM 2270 C C . PHE B 1 63 ? 7.152 -11.789 -10.719 1 96.62 63 PHE B C 1
ATOM 2272 O O . PHE B 1 63 ? 6.844 -10.742 -10.148 1 96.62 63 PHE B O 1
ATOM 2279 N N . VAL B 1 64 ? 6.336 -12.828 -10.781 1 98.06 64 VAL B N 1
ATOM 2280 C CA . VAL B 1 64 ? 5.02 -12.859 -10.156 1 98.06 64 VAL B CA 1
ATOM 2281 C C . VAL B 1 64 ? 4.918 -14.078 -9.227 1 98.06 64 VAL B C 1
ATOM 2283 O O . VAL B 1 64 ? 5.324 -15.18 -9.602 1 98.06 64 VAL B O 1
ATOM 2286 N N . CYS B 1 65 ? 4.441 -13.867 -8.062 1 98.25 65 CYS B N 1
ATOM 2287 C CA . CYS B 1 65 ? 4.117 -14.945 -7.129 1 98.25 65 CYS B CA 1
ATOM 2288 C C . CYS B 1 65 ? 2.678 -14.836 -6.648 1 98.25 65 CYS B C 1
ATOM 2290 O O . CYS B 1 65 ? 2.281 -13.805 -6.094 1 98.25 65 CYS B O 1
ATOM 2292 N N . VAL B 1 66 ? 1.88 -15.82 -6.887 1 98.69 66 VAL B N 1
ATOM 2293 C CA . VAL B 1 66 ? 0.521 -15.922 -6.367 1 98.69 66 VAL B CA 1
ATOM 2294 C C . VAL B 1 66 ? 0.463 -16.984 -5.266 1 98.69 66 VAL B C 1
ATOM 2296 O O . VAL B 1 66 ? 0.912 -18.109 -5.465 1 98.69 66 VAL B O 1
ATOM 2299 N N . LEU B 1 67 ? -0.027 -16.641 -4.129 1 98.31 67 LEU B N 1
ATOM 2300 C CA . LEU B 1 67 ? -0.125 -17.547 -2.998 1 98.31 67 LEU B CA 1
ATOM 2301 C C . LEU B 1 67 ? -1.548 -17.594 -2.451 1 98.31 67 LEU B C 1
ATOM 2303 O O . LEU B 1 67 ? -2.104 -16.562 -2.084 1 98.31 67 LEU B O 1
ATOM 2307 N N . VAL B 1 68 ? -2.162 -18.719 -2.443 1 98.25 68 VAL B N 1
ATOM 2308 C CA . VAL B 1 68 ? -3.496 -18.969 -1.901 1 98.25 68 VAL B CA 1
ATOM 2309 C C . VAL B 1 68 ? -3.418 -19.969 -0.756 1 98.25 68 VAL B C 1
ATOM 2311 O O . VAL B 1 68 ? -2.986 -21.109 -0.95 1 98.25 68 VAL B O 1
ATOM 2314 N N . SER B 1 69 ? -3.793 -19.625 0.413 1 97.25 69 SER B N 1
ATOM 2315 C CA . SER B 1 69 ? -3.668 -20.516 1.56 1 97.25 69 SER B CA 1
ATOM 2316 C C . SER B 1 69 ? -4.602 -20.109 2.689 1 97.25 69 SER B C 1
ATOM 2318 O O . SER B 1 69 ? -5.105 -18.984 2.703 1 97.25 69 SER B O 1
ATOM 2320 N N . ARG B 1 70 ? -4.812 -20.984 3.572 1 95.69 70 ARG B N 1
ATOM 2321 C CA . ARG B 1 70 ? -5.344 -20.641 4.887 1 95.69 70 ARG B CA 1
ATOM 2322 C C . ARG B 1 70 ? -4.281 -19.953 5.738 1 95.69 70 ARG B C 1
ATOM 2324 O O . ARG B 1 70 ? -3.084 -20.141 5.52 1 95.69 70 ARG B O 1
ATOM 2331 N N . GLY B 1 71 ? -4.762 -19.219 6.715 1 95.25 71 GLY B N 1
ATOM 2332 C CA . GLY B 1 71 ? -3.846 -18.531 7.609 1 95.25 71 GLY B CA 1
ATOM 2333 C C . GLY B 1 71 ? -4.547 -17.609 8.586 1 95.25 71 GLY B C 1
ATOM 2334 O O . GLY B 1 71 ? -5.715 -17.828 8.922 1 95.25 71 GLY B O 1
ATOM 2335 N N . ASN B 1 72 ? -3.775 -16.719 9.164 1 92.25 72 ASN B N 1
ATOM 2336 C CA . ASN B 1 72 ? -4.305 -15.594 9.922 1 92.25 72 ASN B CA 1
ATOM 2337 C C . ASN B 1 72 ? -3.943 -14.266 9.258 1 92.25 72 ASN B C 1
ATOM 2339 O O . ASN B 1 72 ? -3.734 -14.203 8.047 1 92.25 72 ASN B O 1
ATOM 2343 N N . GLN B 1 73 ? -3.861 -13.227 9.906 1 86.69 73 GLN B N 1
ATOM 2344 C CA . GLN B 1 73 ? -3.689 -11.906 9.312 1 86.69 73 GLN B CA 1
ATOM 2345 C C . GLN B 1 73 ? -2.301 -11.758 8.695 1 86.69 73 GLN B C 1
ATOM 2347 O O . GLN B 1 73 ? -2.125 -11.031 7.715 1 86.69 73 GLN B O 1
ATOM 2352 N N . GLU B 1 74 ? -1.346 -12.492 9.195 1 90.69 74 GLU B N 1
ATOM 2353 C CA . GLU B 1 74 ? 0.025 -12.211 8.781 1 90.69 74 GLU B CA 1
ATOM 2354 C C . GLU B 1 74 ? 0.756 -13.484 8.375 1 90.69 74 GLU B C 1
ATOM 2356 O O . GLU B 1 74 ? 1.901 -13.438 7.926 1 90.69 74 GLU B O 1
ATOM 2361 N N . HIS B 1 75 ? 0.08 -14.602 8.578 1 93.5 75 HIS B N 1
ATOM 2362 C CA . HIS B 1 75 ? 0.735 -15.891 8.359 1 93.5 75 HIS B CA 1
ATOM 2363 C C . HIS B 1 75 ? -0.119 -16.797 7.48 1 93.5 75 HIS B C 1
ATOM 2365 O O . HIS B 1 75 ? -1.342 -16.656 7.434 1 93.5 75 HIS B O 1
ATOM 2371 N N . ILE B 1 76 ? 0.582 -17.688 6.848 1 94 76 ILE B N 1
ATOM 2372 C CA . ILE B 1 76 ? -0.125 -18.766 6.164 1 94 76 ILE B CA 1
ATOM 2373 C C . ILE B 1 76 ? 0.162 -20.094 6.867 1 94 76 ILE B C 1
ATOM 2375 O O . ILE B 1 76 ? 1.228 -20.266 7.461 1 94 76 ILE B O 1
ATOM 2379 N N . PHE B 1 77 ? -0.756 -21.062 6.645 1 94.5 77 PHE B N 1
ATOM 2380 C CA . PHE B 1 77 ? -0.685 -22.328 7.367 1 94.5 77 PHE B CA 1
ATOM 2381 C C . PHE B 1 77 ? -0.527 -23.5 6.402 1 94.5 77 PHE B C 1
ATOM 2383 O O . PHE B 1 77 ? -0.341 -24.641 6.824 1 94.5 77 PHE B O 1
ATOM 2390 N N . CYS B 1 78 ? -0.6 -23.281 5.152 1 95.38 78 CYS B N 1
ATOM 2391 C CA . CYS B 1 78 ? -0.503 -24.328 4.141 1 95.38 78 CYS B CA 1
ATOM 2392 C C . CYS B 1 78 ? -1.465 -25.469 4.449 1 95.38 78 CYS B C 1
ATOM 2394 O O . CYS B 1 78 ? -2.523 -25.25 5.039 1 95.38 78 CYS B O 1
ATOM 2396 N N . THR B 1 79 ? -1.232 -26.641 3.846 1 94.56 79 THR B N 1
ATOM 2397 C CA . THR B 1 79 ? -2.189 -27.719 4.008 1 94.56 79 THR B CA 1
ATOM 2398 C C . THR B 1 79 ? -2.018 -28.391 5.367 1 94.56 79 THR B C 1
ATOM 2400 O O . THR B 1 79 ? -2.951 -29.016 5.883 1 94.56 79 THR B O 1
ATOM 2403 N N . ASP B 1 80 ? -0.865 -28.203 5.969 1 92.25 80 ASP B N 1
ATOM 2404 C CA . ASP B 1 80 ? -0.604 -28.891 7.227 1 92.25 80 ASP B CA 1
ATOM 2405 C C . ASP B 1 80 ? -1.002 -28.016 8.422 1 92.25 80 ASP B C 1
ATOM 2407 O O . ASP B 1 80 ? -0.885 -28.453 9.57 1 92.25 80 ASP B O 1
ATOM 2411 N N . HIS B 1 81 ? -1.4 -26.859 8.211 1 88.5 81 HIS B N 1
ATOM 2412 C CA . HIS B 1 81 ? -1.946 -25.984 9.234 1 88.5 81 HIS B CA 1
ATOM 2413 C C . HIS B 1 81 ? -0.944 -25.75 10.359 1 88.5 81 HIS B C 1
ATOM 2415 O O . HIS B 1 81 ? -1.306 -25.797 11.539 1 88.5 81 HIS B O 1
ATOM 2421 N N . ILE B 1 82 ? 0.244 -25.656 9.953 1 82.88 82 ILE B N 1
ATOM 2422 C CA . ILE B 1 82 ? 1.298 -25.438 10.93 1 82.88 82 ILE B CA 1
ATOM 2423 C C . ILE B 1 82 ? 1.123 -24.047 11.555 1 82.88 82 ILE B C 1
ATOM 2425 O O . ILE B 1 82 ? 0.953 -23.062 10.844 1 82.88 82 ILE B O 1
ATOM 2429 N N . THR B 1 83 ? 1.146 -23.969 12.906 1 80.94 83 THR B N 1
ATOM 2430 C CA . THR B 1 83 ? 1.101 -22.719 13.648 1 80.94 83 THR B CA 1
ATOM 2431 C C . THR B 1 83 ? 2.391 -22.5 14.438 1 80.94 83 THR B C 1
ATOM 2433 O O . THR B 1 83 ? 2.928 -23.453 15.016 1 80.94 83 THR B O 1
ATOM 2436 N N . PRO B 1 84 ? 3.043 -21.219 14.469 1 84.06 84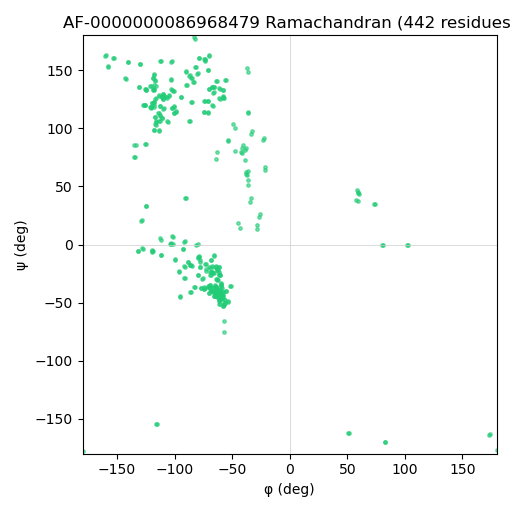 PRO B N 1
ATOM 2437 C CA . PRO B 1 84 ? 2.414 -19.953 14.078 1 84.06 84 PRO B CA 1
ATOM 2438 C C . PRO B 1 84 ? 2.422 -19.734 12.57 1 84.06 84 PRO B C 1
ATOM 2440 O O . PRO B 1 84 ? 1.859 -18.75 12.078 1 84.06 84 PRO B O 1
ATOM 2443 N N . GLY B 1 85 ? 3.018 -20.75 11.773 1 90.81 85 GLY B N 1
ATOM 2444 C CA . GLY B 1 85 ? 2.998 -20.688 10.32 1 90.81 85 GLY B CA 1
ATOM 2445 C C . GLY B 1 85 ? 4.102 -19.828 9.75 1 90.81 85 GLY B C 1
ATOM 2446 O O . GLY B 1 85 ? 5.066 -19.5 10.438 1 90.81 85 GLY B O 1
ATOM 2447 N N . PHE B 1 86 ? 3.994 -19.594 8.484 1 93.19 86 PHE B N 1
ATOM 2448 C CA . PHE B 1 86 ? 4.961 -18.797 7.742 1 93.19 86 PHE B CA 1
ATOM 2449 C C . PHE B 1 86 ? 4.512 -17.344 7.652 1 93.19 86 PHE B C 1
ATOM 2451 O O . PHE B 1 86 ? 3.379 -17.062 7.258 1 93.19 86 PHE B O 1
ATOM 2458 N N . GLN B 1 87 ? 5.406 -16.406 8.062 1 93 87 GLN B N 1
ATOM 2459 C CA . GLN B 1 87 ? 5.094 -14.984 7.992 1 93 87 GLN B CA 1
ATOM 2460 C C . GLN B 1 87 ? 5.07 -14.492 6.547 1 93 87 GLN B C 1
ATOM 2462 O O . GLN B 1 87 ? 6.094 -14.531 5.859 1 93 87 GLN B O 1
ATOM 2467 N N . LEU B 1 88 ? 3.99 -13.922 6.117 1 93.31 88 LEU B N 1
ATOM 2468 C CA . LEU B 1 88 ? 3.754 -13.555 4.723 1 93.31 88 LEU B CA 1
ATOM 2469 C C . LEU B 1 88 ? 4.801 -12.555 4.242 1 93.31 88 LEU B C 1
ATOM 2471 O O . LEU B 1 88 ? 5.293 -12.664 3.115 1 93.31 88 LEU B O 1
ATOM 2475 N N . GLU B 1 89 ? 5.168 -11.648 5.07 1 88.81 89 GLU B N 1
ATOM 2476 C CA . GLU B 1 89 ? 6.078 -10.578 4.668 1 88.81 89 GLU B CA 1
ATOM 2477 C C . GLU B 1 89 ? 7.449 -11.125 4.297 1 88.81 89 GLU B C 1
ATOM 2479 O O . GLU B 1 89 ? 8.219 -10.477 3.586 1 88.81 89 GLU B O 1
ATOM 2484 N N . ARG B 1 90 ? 7.766 -12.32 4.723 1 91 90 ARG B N 1
ATOM 2485 C CA . ARG B 1 90 ? 9.062 -12.93 4.438 1 91 90 ARG B CA 1
ATOM 2486 C C . ARG B 1 90 ? 9.094 -13.5 3.023 1 91 90 ARG B C 1
ATOM 2488 O O . ARG B 1 90 ? 10.164 -13.852 2.516 1 91 90 ARG B O 1
ATOM 2495 N N . LEU B 1 91 ? 7.996 -13.562 2.387 1 93.88 91 LEU B N 1
ATOM 2496 C CA . LEU B 1 91 ? 7.93 -14.047 1.012 1 93.88 91 LEU B CA 1
ATOM 2497 C C . LEU B 1 91 ? 8.867 -13.25 0.109 1 93.88 91 LEU B C 1
ATOM 2499 O O . LEU B 1 91 ? 9.562 -13.82 -0.732 1 93.88 91 LEU B O 1
ATOM 2503 N N . LYS B 1 92 ? 8.938 -11.969 0.302 1 92.94 92 LYS B N 1
ATOM 2504 C CA . LYS B 1 92 ? 9.742 -11.078 -0.524 1 92.94 92 LYS B CA 1
ATOM 2505 C C . LYS B 1 92 ? 11.234 -11.367 -0.353 1 92.94 92 LYS B C 1
ATOM 2507 O O . LYS B 1 92 ? 12.023 -11.125 -1.264 1 92.94 92 LYS B O 1
ATOM 2512 N N . ASP B 1 93 ? 11.555 -11.945 0.798 1 90.88 93 ASP B N 1
ATOM 2513 C CA . ASP B 1 93 ? 12.953 -12.148 1.139 1 90.88 93 ASP B CA 1
ATOM 2514 C C . ASP B 1 93 ? 13.602 -13.18 0.211 1 90.88 93 ASP B C 1
ATOM 2516 O O . ASP B 1 93 ? 14.82 -13.164 0.021 1 90.88 93 ASP B O 1
ATOM 2520 N N . PHE B 1 94 ? 12.836 -13.984 -0.339 1 93 94 PHE B N 1
ATOM 2521 C CA . PHE B 1 94 ? 13.359 -15.008 -1.235 1 93 94 PHE B CA 1
ATOM 2522 C C . PHE B 1 94 ? 13.797 -14.391 -2.561 1 93 94 PHE B C 1
ATOM 2524 O O . PHE B 1 94 ? 14.594 -14.977 -3.291 1 93 94 PHE B O 1
ATOM 2531 N N . PHE B 1 95 ? 13.344 -13.148 -2.854 1 92.94 95 PHE B N 1
ATOM 2532 C CA . PHE B 1 95 ? 13.477 -12.656 -4.219 1 92.94 95 PHE B CA 1
ATOM 2533 C C . PHE B 1 95 ? 14.141 -11.289 -4.242 1 92.94 95 PHE B C 1
ATOM 2535 O O . PHE B 1 95 ? 13.938 -10.508 -5.176 1 92.94 95 PHE B O 1
ATOM 2542 N N . THR B 1 96 ? 14.82 -11.008 -3.191 1 86.44 96 THR B N 1
ATOM 2543 C CA . THR B 1 96 ? 15.586 -9.758 -3.135 1 86.44 96 THR B CA 1
ATOM 2544 C C . THR B 1 96 ? 16.781 -9.82 -4.074 1 86.44 96 THR B C 1
ATOM 2546 O O . THR B 1 96 ? 17.203 -10.898 -4.5 1 86.44 96 THR B O 1
ATOM 2549 N N . GLY B 1 97 ? 17.391 -8.68 -4.426 1 80.94 97 GLY B N 1
ATOM 2550 C CA . GLY B 1 97 ? 18.562 -8.609 -5.273 1 80.94 97 GLY B CA 1
ATOM 2551 C C . GLY B 1 97 ? 19.766 -9.336 -4.691 1 80.94 97 GLY B C 1
ATOM 2552 O O . GLY B 1 97 ? 20.594 -9.859 -5.43 1 80.94 97 GLY B O 1
ATOM 2553 N N . GLU B 1 98 ? 19.812 -9.445 -3.42 1 80.12 98 GLU B N 1
ATOM 2554 C CA . GLU B 1 98 ? 20.922 -10.133 -2.76 1 80.12 98 GLU B CA 1
ATOM 2555 C C . GLU B 1 98 ? 20.797 -11.648 -2.932 1 80.12 98 GLU B C 1
ATOM 2557 O O . GLU B 1 98 ? 21.797 -12.32 -3.193 1 80.12 98 GLU B O 1
ATOM 2562 N N . LYS B 1 99 ? 19.656 -12.148 -2.871 1 84.38 99 LYS B N 1
ATOM 2563 C CA . LYS B 1 99 ? 19.422 -13.586 -2.955 1 84.38 99 LYS B CA 1
ATOM 2564 C C . LYS B 1 99 ? 19.188 -14.016 -4.398 1 84.38 99 LYS B C 1
ATOM 2566 O O . LYS B 1 99 ? 19.469 -15.164 -4.762 1 84.38 99 LYS B O 1
ATOM 2571 N N . CYS B 1 100 ? 18.656 -13.094 -5.176 1 89.94 100 CYS B N 1
ATOM 2572 C CA . CYS B 1 100 ? 18.375 -13.359 -6.582 1 89.94 100 CYS B CA 1
ATOM 2573 C C . CYS B 1 100 ? 18.828 -12.203 -7.457 1 89.94 100 CYS B C 1
ATOM 2575 O O . CYS B 1 100 ? 18.016 -11.383 -7.895 1 89.94 100 CYS B O 1
ATOM 2577 N N . PRO B 1 101 ? 20.094 -12.203 -7.84 1 90.5 101 PRO B N 1
ATOM 2578 C CA . PRO B 1 101 ? 20.672 -11.086 -8.586 1 90.5 101 PRO B CA 1
ATOM 2579 C C . PRO B 1 101 ? 19.969 -10.836 -9.922 1 90.5 101 PRO B C 1
ATOM 2581 O O . PRO B 1 101 ? 19.891 -9.695 -10.375 1 90.5 101 PRO B O 1
ATOM 2584 N N . ASP B 1 102 ? 19.516 -11.906 -10.492 1 93.31 102 ASP B N 1
ATOM 2585 C CA . ASP B 1 102 ? 18.875 -11.789 -11.797 1 93.31 102 ASP B CA 1
ATOM 2586 C C . ASP B 1 102 ? 17.578 -11 -11.695 1 93.31 102 ASP B C 1
ATOM 2588 O O . ASP B 1 102 ? 17.031 -10.57 -12.711 1 93.31 102 ASP B O 1
ATOM 2592 N N . LEU B 1 103 ? 17.125 -10.727 -10.492 1 92.5 103 LEU B N 1
ATOM 2593 C CA . LEU B 1 103 ? 15.883 -9.984 -10.297 1 92.5 103 LEU B CA 1
ATOM 2594 C C . LEU B 1 103 ? 16.172 -8.539 -9.898 1 92.5 103 LEU B C 1
ATOM 2596 O O . LEU B 1 103 ? 15.242 -7.754 -9.703 1 92.5 103 LEU B O 1
ATOM 2600 N N . LEU B 1 104 ? 17.422 -8.172 -9.82 1 89.12 104 LEU B N 1
ATOM 2601 C CA . LEU B 1 104 ? 17.781 -6.801 -9.469 1 89.12 104 LEU B CA 1
ATOM 2602 C C . LEU B 1 104 ? 17.172 -5.812 -10.461 1 89.12 104 LEU B C 1
ATOM 2604 O O . LEU B 1 104 ? 17.312 -5.98 -11.672 1 89.12 104 LEU B O 1
ATOM 2608 N N . GLY B 1 105 ? 16.453 -4.84 -9.914 1 89 105 GLY B N 1
ATOM 2609 C CA . GLY B 1 105 ? 15.883 -3.789 -10.734 1 89 105 GLY B CA 1
ATOM 2610 C C . GLY B 1 105 ? 14.594 -4.207 -11.422 1 89 105 GLY B C 1
ATOM 2611 O O . GLY B 1 105 ? 14.008 -3.434 -12.188 1 89 105 GLY B O 1
ATOM 2612 N N . LYS B 1 106 ? 14.195 -5.43 -11.18 1 93.44 106 LYS B N 1
ATOM 2613 C CA . LYS B 1 106 ? 12.977 -5.922 -11.812 1 93.44 106 LYS B CA 1
ATOM 2614 C C . LYS B 1 106 ? 11.812 -5.941 -10.828 1 93.44 106 LYS B C 1
ATOM 2616 O O . LYS B 1 106 ? 12 -6.25 -9.648 1 93.44 106 LYS B O 1
ATOM 2621 N N . PRO B 1 107 ? 10.602 -5.594 -11.328 1 95.5 107 PRO B N 1
ATOM 2622 C CA . PRO B 1 107 ? 9.445 -5.617 -10.43 1 95.5 107 PRO B CA 1
ATOM 2623 C C . PRO B 1 107 ? 9.078 -7.027 -9.977 1 95.5 107 PRO B C 1
ATOM 2625 O O . PRO B 1 107 ? 9.164 -7.973 -10.766 1 95.5 107 PRO B O 1
ATOM 2628 N N . LYS B 1 108 ? 8.812 -7.141 -8.742 1 96.31 108 LYS B N 1
ATOM 2629 C CA . LYS B 1 108 ? 8.297 -8.359 -8.125 1 96.31 108 LYS B CA 1
ATOM 2630 C C . LYS B 1 108 ? 6.867 -8.164 -7.629 1 96.31 108 LYS B C 1
ATOM 2632 O O . LYS B 1 108 ? 6.609 -7.312 -6.781 1 96.31 108 LYS B O 1
ATOM 2637 N N . LEU B 1 109 ? 5.93 -8.945 -8.164 1 97.88 109 LEU B N 1
ATOM 2638 C CA . LEU B 1 109 ? 4.508 -8.82 -7.863 1 97.88 109 LEU B CA 1
ATOM 2639 C C . LEU B 1 109 ? 4.027 -9.992 -7.02 1 97.88 109 LEU B C 1
ATOM 2641 O O . LEU B 1 109 ? 4.242 -11.148 -7.379 1 97.88 109 LEU B O 1
ATOM 2645 N N . PHE B 1 110 ? 3.385 -9.664 -5.93 1 98.06 110 PHE B N 1
ATOM 2646 C CA . PHE B 1 110 ? 2.826 -10.68 -5.047 1 98.06 110 PHE B CA 1
ATOM 2647 C C . PHE B 1 110 ? 1.316 -10.523 -4.922 1 98.06 110 PHE B C 1
ATOM 2649 O O . PHE B 1 110 ? 0.83 -9.445 -4.559 1 98.06 110 PHE B O 1
ATOM 2656 N N . PHE B 1 111 ? 0.591 -11.523 -5.258 1 98.62 111 PHE B N 1
ATOM 2657 C CA . PHE B 1 111 ? -0.854 -11.594 -5.078 1 98.62 111 PHE B CA 1
ATOM 2658 C C . PHE B 1 111 ? -1.226 -12.672 -4.07 1 98.62 111 PHE B C 1
ATOM 2660 O O . PHE B 1 111 ? -1.073 -13.867 -4.344 1 98.62 111 PHE B O 1
ATOM 2667 N N . ILE B 1 112 ? -1.739 -12.273 -2.949 1 98.12 112 ILE B N 1
ATOM 2668 C CA . ILE B 1 112 ? -1.962 -13.203 -1.848 1 98.12 112 ILE B CA 1
ATOM 2669 C C . ILE B 1 112 ? -3.453 -13.281 -1.532 1 98.12 112 ILE B C 1
ATOM 2671 O O . ILE B 1 112 ? -4.098 -12.258 -1.282 1 98.12 112 ILE B O 1
ATOM 2675 N N . GLN B 1 113 ? -4.023 -14.438 -1.584 1 98.06 113 GLN B N 1
ATOM 2676 C CA . GLN B 1 113 ? -5.34 -14.734 -1.031 1 98.06 113 GLN B CA 1
ATOM 2677 C C . GLN B 1 113 ? -5.223 -15.57 0.244 1 98.06 113 GLN B C 1
ATOM 2679 O O . GLN B 1 113 ? -4.879 -16.75 0.191 1 98.06 113 GLN B O 1
ATOM 2684 N N . ASN B 1 114 ? -5.461 -14.898 1.312 1 96.5 114 ASN B N 1
ATOM 2685 C CA . ASN B 1 114 ? -5.418 -15.539 2.621 1 96.5 114 ASN B CA 1
ATOM 2686 C C . ASN B 1 114 ? -6.82 -15.828 3.152 1 96.5 114 ASN B C 1
ATOM 2688 O O . ASN B 1 114 ? -7.625 -14.914 3.328 1 96.5 114 ASN B O 1
ATOM 2692 N N . TYR B 1 115 ? -7.137 -17.094 3.35 1 96.38 115 TYR B N 1
ATOM 2693 C CA . TYR B 1 115 ? -8.352 -17.484 4.051 1 96.38 115 TYR B CA 1
ATOM 2694 C C . TYR B 1 115 ? -8.125 -17.531 5.559 1 96.38 115 TYR B C 1
ATOM 2696 O O . TYR B 1 115 ? -7.531 -18.484 6.066 1 96.38 115 TYR B O 1
ATOM 2704 N N . VAL B 1 116 ? -8.625 -16.594 6.281 1 94.94 116 VAL B N 1
ATOM 2705 C CA . VAL B 1 116 ? -8.266 -16.328 7.668 1 94.94 116 VAL B CA 1
ATOM 2706 C C . VAL B 1 116 ? -9.086 -17.219 8.594 1 94.94 116 VAL B C 1
ATOM 2708 O O . VAL B 1 116 ? -10.32 -17.156 8.586 1 94.94 116 VAL B O 1
ATOM 2711 N N . GLU B 1 117 ? -8.406 -17.969 9.367 1 92.69 117 GLU B N 1
ATOM 2712 C CA . GLU B 1 117 ? -9.047 -18.859 10.336 1 92.69 117 GLU B CA 1
ATOM 2713 C C . GLU B 1 117 ? -9.258 -18.156 11.672 1 92.69 117 GLU B C 1
ATOM 2715 O O . GLU B 1 117 ? -8.492 -17.266 12.039 1 92.69 117 GLU B O 1
ATOM 2720 N N . PRO B 1 118 ? -10.359 -18.578 12.344 1 82.62 118 PRO B N 1
ATOM 2721 C CA . PRO B 1 118 ? -10.57 -18 13.672 1 82.62 118 PRO B CA 1
ATOM 2722 C C . PRO B 1 118 ? -9.43 -18.312 14.641 1 82.62 118 PRO B C 1
ATOM 2724 O O . PRO B 1 118 ? -8.82 -19.391 14.555 1 82.62 118 PRO B O 1
ATOM 2727 N N . GLN B 1 119 ? -8.836 -17.344 15.25 1 69 119 GLN B N 1
ATOM 2728 C CA . GLN B 1 119 ? -7.754 -17.547 16.219 1 69 119 GLN B CA 1
ATOM 2729 C C . GLN B 1 119 ? -8.164 -18.516 17.312 1 69 119 GLN B C 1
ATOM 2731 O O . GLN B 1 119 ? -9.234 -18.375 17.906 1 69 119 GLN B O 1
ATOM 2736 N N . ASN B 1 120 ? -7.984 -19.844 17.219 1 56.34 120 ASN B N 1
ATOM 2737 C CA . ASN B 1 120 ? -8.078 -20.656 18.422 1 56.34 120 ASN B CA 1
ATOM 2738 C C . ASN B 1 120 ? -6.996 -20.281 19.438 1 56.34 120 ASN B C 1
ATOM 2740 O O . ASN B 1 120 ? -5.805 -20.422 19.156 1 56.34 120 ASN B O 1
ATOM 2744 N N . TRP B 1 121 ? -7.137 -19.281 20.172 1 44.78 121 TRP B N 1
ATOM 2745 C CA . TRP B 1 121 ? -6.156 -18.875 21.172 1 44.78 121 TRP B CA 1
ATOM 2746 C C . TRP B 1 121 ? -5.625 -20.078 21.953 1 44.78 121 TRP B C 1
ATOM 2748 O O . TRP B 1 121 ? -5.375 -20 23.156 1 44.78 121 TRP B O 1
ATOM 2758 N N . GLN B 1 122 ? -5.773 -21.344 21.609 1 39.62 122 GLN B N 1
ATOM 2759 C CA . GLN B 1 122 ? -5.195 -22.172 22.656 1 39.62 122 GLN B CA 1
ATOM 2760 C C . GLN B 1 122 ? -3.727 -21.828 22.891 1 39.62 122 GLN B C 1
ATOM 2762 O O . GLN B 1 122 ? -3.219 -21.953 24.016 1 39.62 122 GLN B O 1
ATOM 2767 N N . GLY B 1 123 ? -2.775 -22.25 21.984 1 37.97 123 GLY B N 1
ATOM 2768 C CA . GLY B 1 123 ? -1.392 -22.578 22.281 1 37.97 123 GLY B CA 1
ATOM 2769 C C . GLY B 1 123 ? -0.55 -21.375 22.641 1 37.97 123 GLY B C 1
ATOM 2770 O O . GLY B 1 123 ? -0.901 -20.234 22.297 1 37.97 123 GLY B O 1
ATOM 2771 N N . ASN B 1 124 ? 0.245 -21.594 23.781 1 34.75 124 ASN B N 1
ATOM 2772 C CA . ASN B 1 124 ? 1.389 -20.875 24.328 1 34.75 124 ASN B CA 1
ATOM 2773 C C . ASN B 1 124 ? 2.281 -20.328 23.219 1 34.75 124 ASN B C 1
ATOM 2775 O O . ASN B 1 124 ? 3.123 -21.031 22.672 1 34.75 124 ASN B O 1
ATOM 2779 N N . ALA B 1 125 ? 1.729 -19.734 22.438 1 34.62 125 ALA B N 1
ATOM 2780 C CA . ALA B 1 125 ? 2.691 -19.172 21.5 1 34.62 125 ALA B CA 1
ATOM 2781 C C . ALA B 1 125 ? 3.92 -18.641 22.234 1 34.62 125 ALA B C 1
ATOM 2783 O O . ALA B 1 125 ? 3.803 -17.797 23.125 1 34.62 125 ALA B O 1
ATOM 2784 N N . SER B 1 126 ? 4.766 -19.594 22.594 1 32.81 126 SER B N 1
ATOM 2785 C CA . SER B 1 126 ? 6.086 -19.031 22.875 1 32.81 126 SER B CA 1
ATOM 2786 C C . SER B 1 126 ? 6.418 -17.906 21.906 1 32.81 126 SER B C 1
ATOM 2788 O O . SER B 1 126 ? 6.387 -18.094 20.688 1 32.81 126 SER B O 1
ATOM 2790 N N . LEU B 1 127 ? 5.957 -16.844 22.219 1 32.62 127 LEU B N 1
ATOM 2791 C CA . LEU B 1 127 ? 6.438 -15.641 21.547 1 32.62 127 LEU B CA 1
ATOM 2792 C C . LEU B 1 127 ? 7.922 -15.758 21.203 1 32.62 127 LEU B C 1
ATOM 2794 O O . LEU B 1 127 ? 8.781 -15.562 22.078 1 32.62 127 LEU B O 1
ATOM 2798 N N . THR B 1 128 ? 8.359 -17 20.828 1 31.03 128 THR B N 1
ATOM 2799 C CA . THR B 1 128 ? 9.727 -16.75 20.375 1 31.03 128 THR B CA 1
ATOM 2800 C C . THR B 1 128 ? 9.805 -15.484 19.531 1 31.03 128 THR B C 1
ATOM 2802 O O . THR B 1 128 ? 9.148 -15.383 18.5 1 31.03 128 THR B O 1
ATOM 2805 N N . GLU B 1 129 ? 9.828 -14.453 20.219 1 30.31 129 GLU B N 1
ATOM 2806 C CA . GLU B 1 129 ? 10.281 -13.18 19.656 1 30.31 129 GLU B CA 1
ATOM 2807 C C . GLU B 1 129 ? 11.422 -13.383 18.672 1 30.31 129 GLU B C 1
ATOM 2809 O O . GLU B 1 129 ? 12.477 -13.906 19.031 1 30.31 129 GLU B O 1
ATOM 2814 N N . ALA B 1 130 ? 11.234 -14.039 17.625 1 29.48 130 ALA B N 1
ATOM 2815 C CA . ALA B 1 130 ? 12.414 -13.914 16.781 1 29.48 130 ALA B CA 1
ATOM 2816 C C . ALA B 1 130 ? 13.062 -12.539 16.938 1 29.48 130 ALA B C 1
ATOM 2818 O O . ALA B 1 130 ? 12.375 -11.516 16.969 1 29.48 130 ALA B O 1
ATOM 2819 N N . ASP B 1 131 ? 14.008 -12.477 17.766 1 32.69 131 ASP B N 1
ATOM 2820 C CA . ASP B 1 131 ? 14.93 -11.344 17.75 1 32.69 131 ASP B CA 1
ATOM 2821 C C . ASP B 1 131 ? 15.055 -10.758 16.344 1 32.69 131 ASP B C 1
ATOM 2823 O O . ASP B 1 131 ? 16.031 -11.039 15.641 1 32.69 131 ASP B O 1
ATOM 2827 N N . GLY B 1 132 ? 14.133 -11.18 15.508 1 31.59 132 GLY B N 1
ATOM 2828 C CA . GLY B 1 132 ? 14.5 -10.539 14.25 1 31.59 132 GLY B CA 1
ATOM 2829 C C . GLY B 1 132 ? 14.961 -9.102 14.43 1 31.59 132 GLY B C 1
ATOM 2830 O O . GLY B 1 132 ? 14.336 -8.336 15.172 1 31.59 132 GLY B O 1
ATOM 2831 N N . ASN B 1 133 ? 16.156 -8.992 14.695 1 31.69 133 ASN B N 1
ATOM 2832 C CA . ASN B 1 133 ? 16.75 -7.676 14.453 1 31.69 133 ASN B CA 1
ATOM 2833 C C . ASN B 1 133 ? 15.922 -6.875 13.453 1 31.69 133 ASN B C 1
ATOM 2835 O O . ASN B 1 133 ? 15.844 -7.238 12.273 1 31.69 133 ASN B O 1
ATOM 2839 N N . LEU B 1 134 ? 14.758 -6.566 13.805 1 33.84 134 LEU B N 1
ATOM 2840 C CA . LEU B 1 134 ? 14.023 -5.617 12.977 1 33.84 134 LEU B CA 1
ATOM 2841 C C . LEU B 1 134 ? 14.984 -4.707 12.219 1 33.84 134 LEU B C 1
ATOM 2843 O O . LEU B 1 134 ? 15.297 -3.605 12.68 1 33.84 134 LEU B O 1
ATOM 2847 N N . GLY B 1 135 ? 16.109 -5.23 12.023 1 33.97 135 GLY B N 1
ATOM 2848 C CA . GLY B 1 135 ? 16.906 -4.395 11.133 1 33.97 135 GLY B CA 1
ATOM 2849 C C . GLY B 1 135 ? 16.078 -3.73 10.055 1 33.97 135 GLY B C 1
ATOM 2850 O O . GLY B 1 135 ? 14.898 -4.066 9.867 1 33.97 135 GLY B O 1
ATOM 2851 N N . THR B 1 136 ? 16.547 -2.557 9.688 1 38.94 136 THR B N 1
ATOM 2852 C CA . THR B 1 136 ? 16.016 -1.784 8.57 1 38.94 136 THR B CA 1
ATOM 2853 C C . THR B 1 136 ? 15.609 -2.703 7.422 1 38.94 136 THR B C 1
ATOM 2855 O O . THR B 1 136 ? 16.438 -3.428 6.871 1 38.94 136 THR B O 1
ATOM 2858 N N . ILE B 1 137 ? 14.695 -3.674 7.496 1 44.44 137 ILE B N 1
ATOM 2859 C CA . ILE B 1 137 ? 14.375 -4.316 6.227 1 44.44 137 ILE B CA 1
ATOM 2860 C C . ILE B 1 137 ? 14.727 -3.381 5.07 1 44.44 137 ILE B C 1
ATOM 2862 O O . ILE B 1 137 ? 14.195 -2.273 4.98 1 44.44 137 ILE B O 1
ATOM 2866 N N . PRO B 1 138 ? 15.93 -3.562 4.637 1 51.12 138 PRO B N 1
ATOM 2867 C CA . PRO B 1 138 ? 16.25 -2.74 3.467 1 51.12 138 PRO B CA 1
ATOM 2868 C C . PRO B 1 138 ? 15.055 -2.576 2.525 1 51.12 138 PRO B C 1
ATOM 2870 O O . PRO B 1 138 ? 14.273 -3.514 2.34 1 51.12 138 PRO B O 1
ATOM 2873 N N . GLN B 1 139 ? 14.555 -1.391 2.406 1 62.28 139 GLN B N 1
ATOM 2874 C CA . GLN B 1 139 ? 13.477 -1.071 1.47 1 62.28 139 GLN B CA 1
ATOM 2875 C C . GLN B 1 139 ? 13.766 -1.646 0.086 1 62.28 139 GLN B C 1
ATOM 2877 O O . GLN B 1 139 ? 14.82 -1.377 -0.497 1 62.28 139 GLN B O 1
ATOM 2882 N N . VAL B 1 140 ? 13.125 -2.822 -0.258 1 75.62 140 VAL B N 1
ATOM 2883 C CA . VAL B 1 140 ? 13.203 -3.389 -1.601 1 75.62 140 VAL B CA 1
ATOM 2884 C C . VAL B 1 140 ? 12.352 -2.559 -2.559 1 75.62 140 VAL B C 1
ATOM 2886 O O . VAL B 1 140 ? 11.195 -2.236 -2.254 1 75.62 140 VAL B O 1
ATOM 2889 N N . ALA B 1 141 ? 13.055 -2.109 -3.572 1 84.88 141 ALA B N 1
ATOM 2890 C CA . ALA B 1 141 ? 12.359 -1.333 -4.594 1 84.88 141 ALA B CA 1
ATOM 2891 C C . ALA B 1 141 ? 11.492 -2.232 -5.473 1 84.88 141 ALA B C 1
ATOM 2893 O O . ALA B 1 141 ? 11.688 -3.449 -5.508 1 84.88 141 ALA B O 1
ATOM 2894 N N . ASP B 1 142 ? 10.484 -1.704 -6.176 1 92.44 142 ASP B N 1
ATOM 2895 C CA . ASP B 1 142 ? 9.688 -2.297 -7.238 1 92.44 142 ASP B CA 1
ATOM 2896 C C . ASP B 1 142 ? 8.961 -3.551 -6.75 1 92.44 142 ASP B C 1
ATOM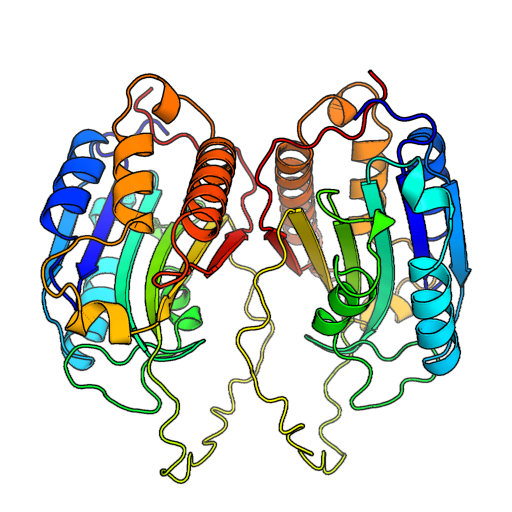 2898 O O . ASP B 1 142 ? 9.008 -4.594 -7.402 1 92.44 142 ASP B O 1
ATOM 2902 N N . ILE B 1 143 ? 8.422 -3.404 -5.57 1 95.19 143 ILE B N 1
ATOM 2903 C CA . ILE B 1 143 ? 7.543 -4.43 -5.016 1 95.19 143 ILE B CA 1
ATOM 2904 C C . ILE B 1 143 ? 6.082 -4.008 -5.188 1 95.19 143 ILE B C 1
ATOM 2906 O O . ILE B 1 143 ? 5.734 -2.848 -4.965 1 95.19 143 ILE B O 1
ATOM 2910 N N . PHE B 1 144 ? 5.254 -4.938 -5.688 1 97.06 144 PHE B N 1
ATOM 2911 C CA . PHE B 1 144 ? 3.803 -4.828 -5.738 1 97.06 144 PHE B CA 1
ATOM 2912 C C . PHE B 1 144 ? 3.146 -5.918 -4.902 1 97.06 144 PHE B C 1
ATOM 2914 O O . PHE B 1 144 ? 3.23 -7.102 -5.238 1 97.06 144 PHE B O 1
ATOM 2921 N N . TRP B 1 145 ? 2.545 -5.504 -3.77 1 97.06 145 TRP B N 1
ATOM 2922 C CA . TRP B 1 145 ? 2.025 -6.441 -2.781 1 97.06 145 TRP B CA 1
ATOM 2923 C C . TRP B 1 145 ? 0.515 -6.289 -2.627 1 97.06 145 TRP B C 1
ATOM 2925 O O . TRP B 1 145 ? 0.045 -5.406 -1.905 1 97.06 145 TRP B O 1
ATOM 2935 N N . SER B 1 146 ? -0.193 -7.176 -3.295 1 97.81 146 SER B N 1
ATOM 2936 C CA . SER B 1 146 ? -1.645 -7.246 -3.17 1 97.81 146 SER B CA 1
ATOM 2937 C C . SER B 1 146 ? -2.064 -8.352 -2.201 1 97.81 146 SER B C 1
ATOM 2939 O O . SER B 1 146 ? -1.852 -9.531 -2.471 1 97.81 146 SER B O 1
ATOM 2941 N N . HIS B 1 147 ? -2.643 -7.949 -1.11 1 96.94 147 HIS B N 1
ATOM 2942 C CA . HIS B 1 147 ? -3.006 -8.891 -0.058 1 96.94 147 HIS B CA 1
ATOM 2943 C C . HIS B 1 147 ? -4.508 -8.867 0.214 1 96.94 147 HIS B C 1
ATOM 2945 O O . HIS B 1 147 ? -5.039 -7.852 0.675 1 96.94 147 HIS B O 1
ATOM 2951 N N . CYS B 1 148 ? -5.121 -9.984 -0.004 1 97.19 148 CYS B N 1
ATOM 2952 C CA . CYS B 1 148 ? -6.566 -10.102 0.18 1 97.19 148 CYS B CA 1
ATOM 2953 C C . CYS B 1 148 ? -6.895 -11.133 1.254 1 97.19 148 CYS B C 1
ATOM 2955 O O . CYS B 1 148 ? -6.328 -12.227 1.265 1 97.19 148 CYS B O 1
ATOM 2957 N N . ARG B 1 149 ? -7.773 -10.766 2.139 1 96.19 149 ARG B N 1
ATOM 2958 C CA . ARG B 1 149 ? -8.203 -11.656 3.217 1 96.19 149 ARG B CA 1
ATOM 2959 C C . ARG B 1 149 ? -9.688 -11.977 3.105 1 96.19 149 ARG B C 1
ATOM 2961 O O . ARG B 1 149 ? -10.484 -11.117 2.729 1 96.19 149 ARG B O 1
ATOM 2968 N N . LEU B 1 150 ? -10.047 -13.141 3.379 1 96.19 150 LEU B N 1
ATOM 2969 C CA . LEU B 1 150 ? -11.414 -13.648 3.438 1 96.19 150 LEU B CA 1
ATOM 2970 C C . LEU B 1 150 ? -11.57 -14.656 4.57 1 96.19 150 LEU B C 1
ATOM 2972 O O . LEU B 1 150 ? -10.648 -15.422 4.859 1 96.19 150 LEU B O 1
ATOM 2976 N N . ASP B 1 151 ? -12.734 -14.609 5.207 1 95.25 151 ASP B N 1
ATOM 2977 C CA . ASP B 1 151 ? -13.008 -15.586 6.258 1 95.25 151 ASP B CA 1
ATOM 2978 C C . ASP B 1 151 ? -12.914 -17.016 5.715 1 95.25 151 ASP B C 1
ATOM 2980 O O . ASP B 1 151 ? -13.477 -17.328 4.664 1 95.25 151 ASP B O 1
ATOM 2984 N N . ALA B 1 152 ? -12.242 -17.859 6.41 1 95.38 152 ALA B N 1
ATOM 2985 C CA . ALA B 1 152 ? -11.992 -19.234 5.953 1 95.38 152 ALA B CA 1
ATOM 2986 C C . ALA B 1 152 ? -13.289 -20.031 5.898 1 95.38 152 ALA B C 1
ATOM 2988 O O . ALA B 1 152 ? -13.352 -21.078 5.242 1 95.38 152 ALA B O 1
ATOM 2989 N N . SER B 1 153 ? -14.328 -19.625 6.566 1 94.38 153 SER B N 1
ATOM 2990 C CA . SER B 1 153 ? -15.594 -20.344 6.59 1 94.38 153 SER B CA 1
ATOM 2991 C C . SER B 1 153 ? -16.219 -20.422 5.199 1 94.38 153 SER B C 1
ATOM 2993 O O . SER B 1 153 ? -17.047 -21.297 4.926 1 94.38 153 SER B O 1
ATOM 2995 N N . VAL B 1 154 ? -15.82 -19.516 4.348 1 94.94 154 VAL B N 1
ATOM 2996 C CA . VAL B 1 154 ? -16.359 -19.5 2.99 1 94.94 154 VAL B CA 1
ATOM 2997 C C . VAL B 1 154 ? -15.961 -20.797 2.27 1 94.94 154 VAL B C 1
ATOM 2999 O O . VAL B 1 154 ? -16.688 -21.266 1.401 1 94.94 154 VAL B O 1
ATOM 3002 N N . LEU B 1 155 ? -14.789 -21.359 2.65 1 94.75 155 LEU B N 1
ATOM 3003 C CA . LEU B 1 155 ? -14.297 -22.578 2.016 1 94.75 155 LEU B CA 1
ATOM 3004 C C . LEU B 1 155 ? -15.172 -23.766 2.367 1 94.75 155 LEU B C 1
ATOM 3006 O O . LEU B 1 155 ? -15.18 -24.766 1.652 1 94.75 155 LEU B O 1
ATOM 3010 N N . GLU B 1 156 ? -15.883 -23.688 3.473 1 93.12 156 GLU B N 1
ATOM 3011 C CA . GLU B 1 156 ? -16.812 -24.75 3.85 1 93.12 156 GLU B CA 1
ATOM 3012 C C . GLU B 1 156 ? -18.156 -24.578 3.125 1 93.12 156 GLU B C 1
ATOM 3014 O O . GLU B 1 156 ? -18.766 -25.578 2.723 1 93.12 156 GLU B O 1
ATOM 3019 N N . ARG B 1 157 ? -18.547 -23.438 2.953 1 91.88 157 ARG B N 1
ATOM 3020 C CA . ARG B 1 157 ? -19.828 -23.141 2.332 1 91.88 157 ARG B CA 1
ATOM 3021 C C . ARG B 1 157 ? -19.766 -23.328 0.82 1 91.88 157 ARG B C 1
ATOM 3023 O O . ARG B 1 157 ? -20.734 -23.781 0.206 1 91.88 157 ARG B O 1
ATOM 3030 N N . SER B 1 158 ? -18.641 -22.953 0.246 1 90.06 158 SER B N 1
ATOM 3031 C CA . SER B 1 158 ? -18.406 -23.047 -1.191 1 90.06 158 SER B CA 1
ATOM 3032 C C . SER B 1 158 ? -17.031 -23.625 -1.492 1 90.06 158 SER B C 1
ATOM 3034 O O . SER B 1 158 ? -16.141 -22.906 -1.982 1 90.06 158 SER B O 1
ATOM 3036 N N . PRO B 1 159 ? -16.844 -24.938 -1.329 1 87.69 159 PRO B N 1
ATOM 3037 C CA . PRO B 1 159 ? -15.516 -25.562 -1.35 1 87.69 159 PRO B CA 1
ATOM 3038 C C . PRO B 1 159 ? -14.875 -25.547 -2.738 1 87.69 159 PRO B C 1
ATOM 3040 O O . PRO B 1 159 ? -13.656 -25.641 -2.859 1 87.69 159 PRO B O 1
ATOM 3043 N N . CYS B 1 160 ? -15.648 -25.391 -3.771 1 89.94 160 CYS B N 1
ATOM 3044 C CA . CYS B 1 160 ? -15.086 -25.516 -5.113 1 89.94 160 CYS B CA 1
ATOM 3045 C C . CYS B 1 160 ? -15.078 -24.172 -5.832 1 89.94 160 CYS B C 1
ATOM 3047 O O . CYS B 1 160 ? -14.695 -24.094 -6.996 1 89.94 160 CYS B O 1
ATOM 3049 N N . SER B 1 161 ? -15.484 -23.141 -5.137 1 92.12 161 SER B N 1
ATOM 3050 C CA . SER B 1 161 ? -15.578 -21.828 -5.781 1 92.12 161 SER B CA 1
ATOM 3051 C C . SER B 1 161 ? -14.227 -21.125 -5.797 1 92.12 161 SER B C 1
ATOM 3053 O O . SER B 1 161 ? -13.477 -21.188 -4.816 1 92.12 161 SER B O 1
ATOM 3055 N N . SER B 1 162 ? -13.977 -20.5 -6.891 1 95.5 162 SER B N 1
ATOM 3056 C CA . SER B 1 162 ? -12.805 -19.641 -6.984 1 95.5 162 SER B CA 1
ATOM 3057 C C . SER B 1 162 ? -12.984 -18.375 -6.148 1 95.5 162 SER B C 1
ATOM 3059 O O . SER B 1 162 ? -14.109 -17.953 -5.879 1 95.5 162 SER B O 1
ATOM 3061 N N . SER B 1 163 ? -11.906 -17.828 -5.652 1 97.06 163 SER B N 1
ATOM 3062 C CA . SER B 1 163 ? -11.891 -16.516 -5.008 1 97.06 163 SER B CA 1
ATOM 3063 C C . SER B 1 163 ? -12.391 -15.43 -5.949 1 97.06 163 SER B C 1
ATOM 3065 O O . SER B 1 163 ? -11.914 -15.312 -7.082 1 97.06 163 SER B O 1
ATOM 3067 N N . TYR B 1 164 ? -13.344 -14.664 -5.508 1 97.94 164 TYR B N 1
ATOM 3068 C CA . TYR B 1 164 ? -13.812 -13.547 -6.324 1 97.94 164 TYR B CA 1
ATOM 3069 C C . TYR B 1 164 ? -12.68 -12.57 -6.609 1 97.94 164 TYR B C 1
ATOM 3071 O O . TYR B 1 164 ? -12.602 -12.008 -7.707 1 97.94 164 TYR B O 1
ATOM 3079 N N . TYR B 1 165 ? -11.82 -12.359 -5.691 1 98.44 165 TYR B N 1
ATOM 3080 C CA . TYR B 1 165 ? -10.648 -11.508 -5.848 1 98.44 165 TYR B CA 1
ATOM 3081 C C . TYR B 1 165 ? -9.773 -11.984 -7 1 98.44 165 TYR B C 1
ATOM 3083 O O . TYR B 1 165 ? -9.508 -11.227 -7.934 1 98.44 165 TYR B O 1
ATOM 3091 N N . LEU B 1 166 ? -9.398 -13.227 -7.016 1 98.75 166 LEU B N 1
ATOM 3092 C CA . LEU B 1 166 ? -8.461 -13.75 -8 1 98.75 166 LEU B CA 1
ATOM 3093 C C . LEU B 1 166 ? -9.133 -13.898 -9.367 1 98.75 166 LEU B C 1
ATOM 3095 O O . LEU B 1 166 ? -8.5 -13.672 -10.398 1 98.75 166 LEU B O 1
ATOM 3099 N N . SER B 1 167 ? -10.414 -14.297 -9.312 1 98.5 167 SER B N 1
ATOM 3100 C CA . SER B 1 167 ? -11.117 -14.414 -10.586 1 98.5 167 SER B CA 1
ATOM 3101 C C . SER B 1 167 ? -11.281 -13.055 -11.258 1 98.5 167 SER B C 1
ATOM 3103 O O . SER B 1 167 ? -11.148 -12.938 -12.477 1 98.5 167 SER B O 1
ATOM 3105 N N . THR B 1 168 ? -11.578 -12.039 -10.453 1 98.56 168 THR B N 1
ATOM 3106 C CA . THR B 1 168 ? -11.711 -10.688 -10.984 1 98.56 168 THR B CA 1
ATOM 3107 C C . THR B 1 168 ? -10.367 -10.18 -11.508 1 98.56 168 THR B C 1
ATOM 3109 O O . THR B 1 168 ? -10.297 -9.594 -12.586 1 98.56 168 THR B O 1
ATOM 3112 N N . LEU B 1 169 ? -9.305 -10.398 -10.742 1 98.56 169 LEU B N 1
ATOM 3113 C CA . LEU B 1 169 ? -7.965 -10.023 -11.18 1 98.56 169 LEU B CA 1
ATOM 3114 C C . LEU B 1 169 ? -7.625 -10.688 -12.516 1 98.56 169 LEU B C 1
ATOM 3116 O O . LEU B 1 169 ? -7.191 -10.008 -13.453 1 98.56 169 LEU B O 1
ATOM 3120 N N . ALA B 1 170 ? -7.828 -12 -12.609 1 98.31 170 ALA B N 1
ATOM 3121 C CA . ALA B 1 170 ? -7.555 -12.734 -13.844 1 98.31 170 ALA B CA 1
ATOM 3122 C C . ALA B 1 170 ? -8.359 -12.172 -15.008 1 98.31 170 ALA B C 1
ATOM 3124 O O . ALA B 1 170 ? -7.824 -11.992 -16.109 1 98.31 170 ALA B O 1
ATOM 3125 N N . GLY B 1 171 ? -9.625 -11.906 -14.734 1 98.19 171 GLY B N 1
ATOM 3126 C CA . GLY B 1 171 ? -10.461 -11.32 -15.773 1 98.19 171 GLY B CA 1
ATOM 3127 C C . GLY B 1 171 ? -9.938 -10 -16.281 1 98.19 171 GLY B C 1
ATOM 3128 O O . GLY B 1 171 ? -9.938 -9.75 -17.5 1 98.19 171 GLY B O 1
ATOM 3129 N N . LEU B 1 172 ? -9.516 -9.133 -15.398 1 98.12 172 LEU B N 1
ATOM 3130 C CA . LEU B 1 172 ? -8.984 -7.828 -15.773 1 98.12 172 LEU B CA 1
ATOM 3131 C C . LEU B 1 172 ? -7.688 -7.973 -16.562 1 98.12 172 LEU B C 1
ATOM 3133 O O . LEU B 1 172 ? -7.477 -7.266 -17.547 1 98.12 172 LEU B O 1
ATOM 3137 N N . LEU B 1 173 ? -6.848 -8.922 -16.219 1 96.88 173 LEU B N 1
ATOM 3138 C CA . LEU B 1 173 ? -5.555 -9.109 -16.859 1 96.88 173 LEU B CA 1
ATOM 3139 C C . LEU B 1 173 ? -5.719 -9.75 -18.234 1 96.88 173 LEU B C 1
ATOM 3141 O O . LEU B 1 173 ? -4.898 -9.539 -19.125 1 96.88 173 LEU B O 1
ATOM 3145 N N . MET B 1 174 ? -6.758 -10.523 -18.375 1 96.75 174 MET B N 1
ATOM 3146 C CA . MET B 1 174 ? -6.973 -11.227 -19.641 1 96.75 174 MET B CA 1
ATOM 3147 C C . MET B 1 174 ? -7.742 -10.352 -20.625 1 96.75 174 MET B C 1
ATOM 3149 O O . MET B 1 174 ? -7.797 -10.656 -21.812 1 96.75 174 MET B O 1
ATOM 3153 N N . ASP B 1 175 ? -8.414 -9.305 -20.156 1 96.44 175 ASP B N 1
ATOM 3154 C CA . ASP B 1 175 ? -9.125 -8.359 -21.016 1 96.44 175 ASP B CA 1
ATOM 3155 C C . ASP B 1 175 ? -8.156 -7.562 -21.875 1 96.44 175 ASP B C 1
ATOM 3157 O O . ASP B 1 175 ? -7.312 -6.828 -21.344 1 96.44 175 ASP B O 1
ATOM 3161 N N . PRO B 1 176 ? -8.258 -7.664 -23.188 1 93.62 176 PRO B N 1
ATOM 3162 C CA . PRO B 1 176 ? -7.289 -7.039 -24.078 1 93.62 176 PRO B CA 1
ATOM 3163 C C . PRO B 1 176 ? -7.238 -5.52 -23.938 1 93.62 176 PRO B C 1
ATOM 3165 O O . PRO B 1 176 ? -6.199 -4.906 -24.188 1 93.62 176 PRO B O 1
ATOM 3168 N N . GLN B 1 177 ? -8.297 -4.91 -23.516 1 95.25 177 GLN B N 1
ATOM 3169 C CA . GLN B 1 177 ? -8.312 -3.463 -23.344 1 95.25 177 GLN B CA 1
ATOM 3170 C C . GLN B 1 177 ? -7.781 -3.057 -21.969 1 95.25 177 GLN B C 1
ATOM 3172 O O . GLN B 1 177 ? -7.02 -2.096 -21.859 1 95.25 177 GLN B O 1
ATOM 3177 N N . LYS B 1 178 ? -8.148 -3.787 -20.984 1 94.81 178 LYS B N 1
ATOM 3178 C CA . LYS B 1 178 ? -7.762 -3.455 -19.609 1 94.81 178 LYS B CA 1
ATOM 3179 C C . LYS B 1 178 ? -6.273 -3.693 -19.391 1 94.81 178 LYS B C 1
ATOM 3181 O O . LYS B 1 178 ? -5.613 -2.928 -18.688 1 94.81 178 LYS B O 1
ATOM 3186 N N . ARG B 1 179 ? -5.789 -4.695 -20.016 1 91.69 179 ARG B N 1
ATOM 3187 C CA . ARG B 1 179 ? -4.402 -5.078 -19.781 1 91.69 179 ARG B CA 1
ATOM 3188 C C . ARG B 1 179 ? -3.443 -4.023 -20.328 1 91.69 179 ARG B C 1
ATOM 3190 O O . ARG B 1 179 ? -2.25 -4.047 -20.016 1 91.69 179 ARG B O 1
ATOM 3197 N N . LYS B 1 180 ? -3.924 -3.074 -21.156 1 93.5 180 LYS B N 1
ATOM 3198 C CA . LYS B 1 180 ? -3.107 -1.989 -21.688 1 93.5 180 LYS B CA 1
ATOM 3199 C C . LYS B 1 180 ? -2.895 -0.894 -20.656 1 93.5 180 LYS B C 1
ATOM 3201 O O . LYS B 1 180 ? -2.037 -0.025 -20.828 1 93.5 180 LYS B O 1
ATOM 3206 N N . LEU B 1 181 ? -3.627 -0.896 -19.609 1 95.75 181 LEU B N 1
ATOM 3207 C CA . LEU B 1 181 ? -3.52 0.1 -18.562 1 95.75 181 LEU B CA 1
ATOM 3208 C C . LEU B 1 181 ? -2.387 -0.247 -17.594 1 95.75 181 LEU B C 1
ATOM 3210 O O . LEU B 1 181 ? -2.01 -1.414 -17.469 1 95.75 181 LEU B O 1
ATOM 3214 N N . PRO B 1 182 ? -1.799 0.856 -16.938 1 96.44 182 PRO B N 1
ATOM 3215 C CA . PRO B 1 182 ? -0.855 0.557 -15.852 1 96.44 182 PRO B CA 1
ATOM 3216 C C . PRO B 1 182 ? -1.458 -0.341 -14.773 1 96.44 182 PRO B C 1
ATOM 3218 O O . PRO B 1 182 ? -2.639 -0.21 -14.445 1 96.44 182 PRO B O 1
ATOM 3221 N N . LEU B 1 183 ? -0.676 -1.256 -14.258 1 97.38 183 LEU B N 1
ATOM 3222 C CA . LEU B 1 183 ? -1.133 -2.223 -13.266 1 97.38 183 LEU B CA 1
ATOM 3223 C C . LEU B 1 183 ? -1.829 -1.523 -12.102 1 97.38 183 LEU B C 1
ATOM 3225 O O . LEU B 1 183 ? -2.816 -2.031 -11.57 1 97.38 183 LEU B O 1
ATOM 3229 N N . LEU B 1 184 ? -1.356 -0.337 -11.719 1 97.81 184 LEU B N 1
ATOM 3230 C CA . LEU B 1 184 ? -1.959 0.397 -10.617 1 97.81 184 LEU B CA 1
ATOM 3231 C C . LEU B 1 184 ? -3.389 0.811 -10.953 1 97.81 184 LEU B C 1
ATOM 3233 O O . LEU B 1 184 ? -4.258 0.818 -10.078 1 97.81 184 LEU B O 1
ATOM 3237 N N . ASP B 1 185 ? -3.646 1.136 -12.188 1 97.5 185 ASP B N 1
ATOM 3238 C CA . ASP B 1 185 ? -5 1.471 -12.609 1 97.5 185 ASP B CA 1
ATOM 3239 C C . ASP B 1 185 ? -5.898 0.235 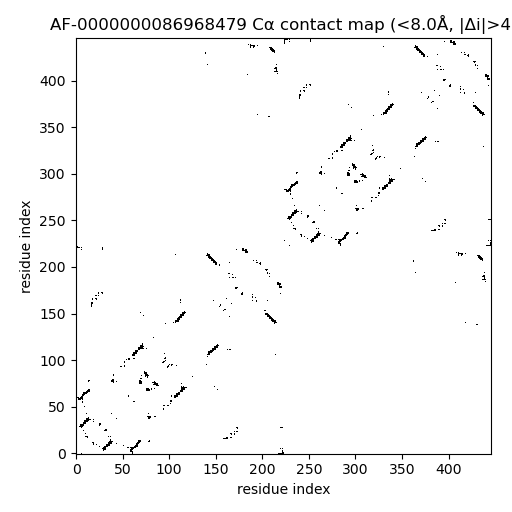-12.609 1 97.5 185 ASP B C 1
ATOM 3241 O O . ASP B 1 185 ? -7.066 0.311 -12.227 1 97.5 185 ASP B O 1
ATOM 3245 N N . ILE B 1 186 ? -5.336 -0.818 -13.07 1 97.94 186 ILE B N 1
ATOM 3246 C CA . ILE B 1 186 ? -6.078 -2.074 -13.039 1 97.94 186 ILE B CA 1
ATOM 3247 C C . ILE B 1 186 ? -6.477 -2.402 -11.602 1 97.94 186 ILE B C 1
ATOM 3249 O O . ILE B 1 186 ? -7.605 -2.832 -11.344 1 97.94 186 ILE B O 1
ATOM 3253 N N . PHE B 1 187 ? -5.566 -2.166 -10.695 1 98.19 187 PHE B N 1
ATOM 3254 C CA . PHE B 1 187 ? -5.816 -2.506 -9.297 1 98.19 187 PHE B CA 1
ATOM 3255 C C . PHE B 1 187 ? -6.898 -1.611 -8.711 1 98.19 187 PHE B C 1
ATOM 3257 O O . PHE B 1 187 ? -7.691 -2.057 -7.875 1 98.19 187 PHE B O 1
ATOM 3264 N N . VAL B 1 188 ? -6.918 -0.38 -9.07 1 97.94 188 VAL B N 1
ATOM 3265 C CA . VAL B 1 188 ? -7.973 0.517 -8.609 1 97.94 188 VAL B CA 1
ATOM 3266 C C . VAL B 1 188 ? -9.336 -0.024 -9.039 1 97.94 188 VAL B C 1
ATOM 3268 O O . VAL B 1 188 ? -10.281 -0.038 -8.25 1 97.94 188 VAL B O 1
ATOM 3271 N N . GLU B 1 189 ? -9.422 -0.452 -10.273 1 97.94 189 GLU B N 1
ATOM 3272 C CA . GLU B 1 189 ? -10.664 -1.06 -10.742 1 97.94 189 GLU B CA 1
ATOM 3273 C C . GLU B 1 189 ? -10.969 -2.344 -9.984 1 97.94 189 GLU B C 1
ATOM 3275 O O . GLU B 1 189 ? -12.125 -2.598 -9.633 1 97.94 189 GLU B O 1
ATOM 3280 N N . LEU B 1 190 ? -9.984 -3.17 -9.789 1 98.44 190 LEU B N 1
ATOM 3281 C CA . LEU B 1 190 ? -10.156 -4.383 -8.992 1 98.44 190 LEU B CA 1
ATOM 3282 C C . LEU B 1 190 ? -10.734 -4.062 -7.625 1 98.44 190 LEU B C 1
ATOM 3284 O O . LEU B 1 190 ? -11.711 -4.688 -7.195 1 98.44 190 LEU B O 1
ATOM 3288 N N . ASN B 1 191 ? -10.148 -3.082 -6.961 1 97.31 191 ASN B N 1
ATOM 3289 C CA . ASN B 1 191 ? -10.617 -2.664 -5.645 1 97.31 191 ASN B CA 1
ATOM 3290 C C . ASN B 1 191 ? -12.062 -2.195 -5.688 1 97.31 191 ASN B C 1
ATOM 3292 O O . ASN B 1 191 ? -12.859 -2.531 -4.809 1 97.31 191 ASN B O 1
ATOM 3296 N N . SER B 1 192 ? -12.398 -1.462 -6.695 1 97.38 192 SER B N 1
ATOM 3297 C CA . SER B 1 192 ? -13.766 -0.995 -6.871 1 97.38 192 SER B CA 1
ATOM 3298 C C . SER B 1 192 ? -14.742 -2.164 -6.973 1 97.38 192 SER B C 1
ATOM 3300 O O . SER B 1 192 ? -15.789 -2.162 -6.328 1 97.38 192 SER B O 1
ATOM 3302 N N . ARG B 1 193 ? -14.422 -3.158 -7.719 1 97.75 193 ARG B N 1
ATOM 3303 C CA . ARG B 1 193 ? -15.281 -4.324 -7.914 1 97.75 193 ARG B CA 1
ATOM 3304 C C . ARG B 1 193 ? -15.414 -5.129 -6.625 1 97.75 193 ARG B C 1
ATOM 3306 O O . ARG B 1 193 ? -16.5 -5.609 -6.297 1 97.75 193 ARG B O 1
ATOM 3313 N N . ILE B 1 194 ? -14.305 -5.254 -5.914 1 97.25 194 ILE B N 1
ATOM 3314 C CA . ILE B 1 194 ? -14.336 -5.992 -4.652 1 97.25 194 ILE B CA 1
ATOM 3315 C C . ILE B 1 194 ? -15.242 -5.277 -3.658 1 97.25 194 ILE B C 1
ATOM 3317 O O . ILE B 1 194 ? -16.031 -5.914 -2.963 1 97.25 194 ILE B O 1
ATOM 3321 N N . TYR B 1 195 ? -15.156 -3.957 -3.576 1 94.19 195 TYR B N 1
ATOM 3322 C CA . TYR B 1 195 ? -16 -3.193 -2.668 1 94.19 195 TYR B CA 1
ATOM 3323 C C . TYR B 1 195 ? -17.469 -3.322 -3.057 1 94.19 195 TYR B C 1
ATOM 3325 O O . TYR B 1 195 ? -18.344 -3.439 -2.191 1 94.19 195 TYR B O 1
ATOM 3333 N N . GLU B 1 196 ? -17.75 -3.307 -4.383 1 95.88 196 GLU B N 1
ATOM 3334 C CA . GLU B 1 196 ? -19.125 -3.512 -4.852 1 95.88 196 GLU B CA 1
ATOM 3335 C C . GLU B 1 196 ? -19.625 -4.902 -4.484 1 95.88 196 GLU B C 1
ATOM 3337 O O . GLU B 1 196 ? -20.781 -5.059 -4.062 1 95.88 196 GLU B O 1
ATOM 3342 N N . TRP B 1 197 ? -18.766 -5.887 -4.637 1 96.19 197 TRP B N 1
ATOM 3343 C CA . TRP B 1 197 ? -19.109 -7.246 -4.223 1 96.19 197 TRP B CA 1
ATOM 3344 C C . TRP B 1 197 ? -19.484 -7.289 -2.746 1 96.19 197 TRP B C 1
ATOM 3346 O O . TRP B 1 197 ? -20.516 -7.871 -2.379 1 96.19 197 TRP B O 1
ATOM 3356 N N . ASN B 1 198 ? -18.656 -6.645 -1.883 1 94.56 198 ASN B N 1
ATOM 3357 C CA . ASN B 1 198 ? -18.891 -6.621 -0.442 1 94.56 198 ASN B CA 1
ATOM 3358 C C . ASN B 1 198 ? -20.234 -5.992 -0.096 1 94.56 198 ASN B C 1
ATOM 3360 O O . ASN B 1 198 ? -20.891 -6.402 0.868 1 94.56 198 ASN B O 1
ATOM 3364 N N . ARG B 1 199 ? -20.625 -5.016 -0.869 1 92.5 199 ARG B N 1
ATOM 3365 C CA . ARG B 1 199 ? -21.875 -4.305 -0.624 1 92.5 199 ARG B CA 1
ATOM 3366 C C . ARG B 1 199 ? -23.078 -5.203 -0.903 1 92.5 199 ARG B C 1
ATOM 3368 O O . ARG B 1 199 ? -24.078 -5.152 -0.184 1 92.5 199 ARG B O 1
ATOM 3375 N N . ILE B 1 200 ? -22.984 -6.078 -1.893 1 94.5 200 ILE B N 1
ATOM 3376 C CA . ILE B 1 200 ? -24.125 -6.883 -2.32 1 94.5 200 ILE B CA 1
ATOM 3377 C C . ILE B 1 200 ? -24.078 -8.25 -1.641 1 94.5 200 ILE B C 1
ATOM 3379 O O . ILE B 1 200 ? -25.094 -8.93 -1.526 1 94.5 200 ILE B O 1
ATOM 3383 N N . ASN B 1 201 ? -22.859 -8.656 -1.224 1 92.19 201 ASN B N 1
ATOM 3384 C CA . ASN B 1 201 ? -22.672 -9.961 -0.601 1 92.19 201 ASN B CA 1
ATOM 3385 C C . ASN B 1 201 ? -22.203 -9.836 0.849 1 92.19 201 ASN B C 1
ATOM 3387 O O . ASN B 1 201 ? -21.016 -9.672 1.114 1 92.19 201 ASN B O 1
ATOM 3391 N N . SER B 1 202 ? -23.031 -10.078 1.827 1 88.94 202 SER B N 1
ATOM 3392 C CA . SER B 1 202 ? -22.719 -9.867 3.236 1 88.94 202 SER B CA 1
ATOM 3393 C C . SER B 1 202 ? -22 -11.07 3.834 1 88.94 202 SER B C 1
ATOM 3395 O O . SER B 1 202 ? -21.328 -10.961 4.867 1 88.94 202 SER B O 1
ATOM 3397 N N . THR B 1 203 ? -22.094 -12.227 3.17 1 88.62 203 THR B N 1
ATOM 3398 C CA . THR B 1 203 ? -21.547 -13.453 3.746 1 88.62 203 THR B CA 1
ATOM 3399 C C . THR B 1 203 ? -20.094 -13.664 3.316 1 88.62 203 THR B C 1
ATOM 3401 O O . THR B 1 203 ? -19.375 -14.438 3.938 1 88.62 203 THR B O 1
ATOM 3404 N N . GLU B 1 204 ? -19.719 -13.016 2.264 1 93 204 GLU B N 1
ATOM 3405 C CA . GLU B 1 204 ? -18.359 -13.109 1.748 1 93 204 GLU B CA 1
ATOM 3406 C C . GLU B 1 204 ? -17.719 -11.727 1.616 1 93 204 GLU B C 1
ATOM 3408 O O . GLU B 1 204 ? -17.75 -11.125 0.541 1 93 204 GLU B O 1
ATOM 3413 N N . GLN B 1 205 ? -17.125 -11.297 2.73 1 93.69 205 GLN B N 1
ATOM 3414 C CA . GLN B 1 205 ? -16.547 -9.961 2.783 1 93.69 205 GLN B CA 1
ATOM 3415 C C . GLN B 1 205 ? -15.031 -10.008 2.6 1 93.69 205 GLN B C 1
ATOM 3417 O O . GLN B 1 205 ? -14.305 -10.508 3.467 1 93.69 205 GLN B O 1
ATOM 3422 N N . TYR B 1 206 ? -14.578 -9.461 1.476 1 95.81 206 TYR B N 1
ATOM 3423 C CA . TYR B 1 206 ? -13.156 -9.422 1.167 1 95.81 206 TYR B CA 1
ATOM 3424 C C . TYR B 1 206 ? -12.508 -8.164 1.726 1 95.81 206 TYR B C 1
ATOM 3426 O O . TYR B 1 206 ? -13.102 -7.082 1.688 1 95.81 206 TYR B O 1
ATOM 3434 N N . SER B 1 207 ? -11.344 -8.289 2.305 1 94.81 207 SER B N 1
ATOM 3435 C CA . SER B 1 207 ? -10.484 -7.164 2.662 1 94.81 207 SER B CA 1
ATOM 3436 C C . SER B 1 207 ? -9.227 -7.125 1.792 1 94.81 207 SER B C 1
ATOM 3438 O O . SER B 1 207 ? -8.344 -7.965 1.937 1 94.81 207 SER B O 1
ATOM 3440 N N . LEU B 1 208 ? -9.18 -6.121 0.891 1 96.31 208 LEU B N 1
ATOM 3441 C CA . LEU B 1 208 ? -8.094 -6.035 -0.077 1 96.31 208 LEU B CA 1
ATOM 3442 C C . LEU B 1 208 ? -7.23 -4.805 0.182 1 96.31 208 LEU B C 1
ATOM 3444 O O . LEU B 1 208 ? -7.754 -3.703 0.366 1 96.31 208 LEU B O 1
ATOM 3448 N N . LEU B 1 209 ? -5.965 -5.043 0.274 1 93.88 209 LEU B N 1
ATOM 3449 C CA . LEU B 1 209 ? -5 -3.975 0.51 1 93.88 209 LEU B CA 1
ATOM 3450 C C . LEU B 1 209 ? -3.844 -4.059 -0.48 1 93.88 209 LEU B C 1
ATOM 3452 O O . LEU B 1 209 ? -3.33 -5.148 -0.751 1 93.88 209 LEU B O 1
ATOM 3456 N N . LEU B 1 210 ? -3.445 -2.879 -1.054 1 96.44 210 LEU B N 1
ATOM 3457 C CA . LEU B 1 210 ? -2.26 -2.803 -1.898 1 96.44 210 LEU B CA 1
ATOM 3458 C C . LEU B 1 210 ? -1.153 -2.008 -1.211 1 96.44 210 LEU B C 1
ATOM 3460 O O . LEU B 1 210 ? -1.396 -0.913 -0.699 1 96.44 210 LEU B O 1
ATOM 3464 N N . LYS B 1 211 ? -0.024 -2.648 -1.155 1 95.31 211 LYS B N 1
ATOM 3465 C CA . LYS B 1 211 ? 1.22 -1.98 -0.784 1 95.31 211 LYS B CA 1
ATOM 3466 C C . LYS B 1 211 ? 2.234 -2.035 -1.923 1 95.31 211 LYS B C 1
ATOM 3468 O O . LYS B 1 211 ? 2.416 -3.08 -2.551 1 95.31 211 LYS B O 1
ATOM 3473 N N . HIS B 1 212 ? 2.869 -0.845 -2.197 1 94.81 212 HIS B N 1
ATOM 3474 C CA . HIS B 1 212 ? 3.885 -0.984 -3.232 1 94.81 212 HIS B CA 1
ATOM 3475 C C . HIS B 1 212 ? 4.98 0.067 -3.076 1 94.81 212 HIS B C 1
ATOM 3477 O O . HIS B 1 212 ? 4.805 1.047 -2.348 1 94.81 212 HIS B O 1
ATOM 3483 N N . THR B 1 213 ? 6.125 -0.202 -3.676 1 95.25 213 THR B N 1
ATOM 3484 C CA . THR B 1 213 ? 7.266 0.702 -3.77 1 95.25 213 THR B CA 1
ATOM 3485 C C . THR B 1 213 ? 7.68 0.903 -5.227 1 95.25 213 THR B C 1
ATOM 3487 O O . THR B 1 213 ? 8.867 1.035 -5.527 1 95.25 213 THR B O 1
ATOM 3490 N N . LEU B 1 214 ? 6.715 0.887 -6.152 1 95.5 214 LEU B N 1
ATOM 3491 C CA . LEU B 1 214 ? 6.988 1.01 -7.578 1 95.5 214 LEU B CA 1
ATOM 3492 C C . LEU B 1 214 ? 7.605 2.367 -7.902 1 95.5 214 LEU B C 1
ATOM 3494 O O . LEU B 1 214 ? 7.176 3.391 -7.363 1 95.5 214 LEU B O 1
ATOM 3498 N N . ARG B 1 215 ? 8.555 2.338 -8.797 1 95.62 215 ARG B N 1
ATOM 3499 C CA . ARG B 1 215 ? 9.227 3.568 -9.203 1 95.62 215 ARG B CA 1
ATOM 3500 C C . ARG B 1 215 ? 8.891 3.93 -10.648 1 95.62 215 ARG B C 1
ATOM 3502 O O . ARG B 1 215 ? 9.297 4.984 -11.141 1 95.62 215 ARG B O 1
ATOM 3509 N N . LYS B 1 216 ? 8.227 2.996 -11.305 1 94.81 216 LYS B N 1
ATOM 3510 C CA . LYS B 1 216 ? 7.742 3.197 -12.664 1 94.81 216 LYS B CA 1
ATOM 3511 C C . LYS B 1 216 ? 6.359 2.582 -12.859 1 94.81 216 LYS B C 1
ATOM 3513 O O . LYS B 1 216 ? 5.961 1.688 -12.109 1 94.81 216 LYS B O 1
ATOM 3518 N N . LYS B 1 217 ? 5.711 3.146 -13.875 1 94.44 217 LYS B N 1
ATOM 3519 C CA . LYS B 1 217 ? 4.469 2.488 -14.273 1 94.44 217 LYS B CA 1
ATOM 3520 C C . LYS B 1 217 ? 4.738 1.095 -14.836 1 94.44 217 LYS B C 1
ATOM 3522 O O . LYS B 1 217 ? 5.672 0.907 -15.617 1 94.44 217 LYS B O 1
ATOM 3527 N N . LEU B 1 218 ? 3.947 0.15 -14.414 1 94.5 218 LEU B N 1
ATOM 3528 C CA . LEU B 1 218 ? 4.117 -1.229 -14.859 1 94.5 218 LEU B CA 1
ATOM 3529 C C . LEU B 1 218 ? 2.973 -1.654 -15.773 1 94.5 218 LEU B C 1
ATOM 3531 O O . LEU B 1 218 ? 1.801 -1.497 -15.422 1 94.5 218 LEU B O 1
ATOM 3535 N N . PHE B 1 219 ? 3.338 -2.113 -16.938 1 93.69 219 PHE B N 1
ATOM 3536 C CA . PHE B 1 219 ? 2.395 -2.656 -17.906 1 93.69 219 PHE B CA 1
ATOM 3537 C C . PHE B 1 219 ? 2.67 -4.133 -18.172 1 93.69 219 PHE B C 1
ATOM 3539 O O . PHE B 1 219 ? 3.801 -4.512 -18.484 1 93.69 219 PHE B O 1
ATOM 3546 N N . LEU B 1 220 ? 1.628 -4.945 -17.984 1 91.19 220 LEU B N 1
ATOM 3547 C CA . LEU B 1 220 ? 1.812 -6.375 -18.219 1 91.19 220 LEU B CA 1
ATOM 3548 C C . LEU B 1 220 ? 1.491 -6.734 -19.656 1 91.19 220 LEU B C 1
ATOM 3550 O O . LEU B 1 220 ? 0.646 -7.598 -19.922 1 91.19 220 LEU B O 1
ATOM 3554 N N . ILE B 1 221 ? 1.844 -5.957 -20.641 1 79.75 221 ILE B N 1
ATOM 3555 C CA . ILE B 1 221 ? 1.622 -6.203 -22.062 1 79.75 221 ILE B CA 1
ATOM 3556 C C . ILE B 1 221 ? 2.963 -6.305 -22.781 1 79.75 221 ILE B C 1
ATOM 3558 O O . ILE B 1 221 ? 3.975 -5.793 -22.297 1 79.75 221 ILE B O 1
ATOM 3562 N N . ASP B 1 222 ? 2.889 -7.203 -23.797 1 64.88 222 ASP B N 1
ATOM 3563 C CA . ASP B 1 222 ? 4.039 -7.301 -24.703 1 64.88 222 ASP B CA 1
ATOM 3564 C C . ASP B 1 222 ? 4.145 -6.062 -25.594 1 64.88 222 ASP B C 1
ATOM 3566 O O . ASP B 1 222 ? 3.133 -5.465 -25.953 1 64.88 222 ASP B O 1
ATOM 3570 N N . LYS B 1 223 ? 5.203 -5.184 -25.453 1 53.66 223 LYS B N 1
ATOM 3571 C CA . LYS B 1 223 ? 5.371 -4.234 -26.562 1 53.66 223 LYS B CA 1
ATOM 3572 C C . LYS B 1 223 ? 5.438 -4.953 -27.906 1 53.66 223 LYS B C 1
ATOM 3574 O O . LYS B 1 223 ? 5.922 -6.086 -27.984 1 53.66 223 LYS B O 1
#

Organism: NCBI:txid35019

Nearest PDB structures (foldseek):
  3h13-assembly1_A-2  TM=9.424E-01  e=8.210E-24  Homo sapiens
  3h11-assembly1_A  TM=9.309E-01  e=1.503E-23  Homo sapiens
  6kmt-assembly3_C  TM=7.816E-01  e=1.682E-11  Mus musculus
  6nry-assembly1_A  TM=7.751E-01  e=9.138E-11  Homo sapiens
  7wr5-assembly1_C  TM=7.822E-01  e=1.887E-10  Homo sapiens

Foldseek 3Di:
DAFQQQEAEEEEALLPQCQVLLVVLVVLLRHHYHYHYNDFQVRVVVVLLVVLPDPRLLRHQEYEYEEEAEAADFAGQGNPRDPPHHGPVCSCVSNACVNRVSCVPHAYEYHYEYAHEDCPPPDPPPCPVPVPPVPPPPPGARYKYKYKYKHNCVCVVPVNHDDPLSNLLSVQCNPPVNLADFPVVSVVVSVVVLVVCVVVDVRIHMDIDIDHRYPDGDHSHHD/DAFQQQEAEEEEALLPQCQVLLVVLVVLLRHHYHYHYNDFQVVVVVVLLVVLPDPVLLRHQEYEYEEEAEAADFAGQGNPRDPPHHGPVCSCVSNACVNRVSCVPHAYEYHYEYAHEDPPPPDPPPCPVPVPVVPPPPPGARYKYKYKYKHNCVCVVPVNHDDPLSNLLSVQSNPPVNLADFPVVSVVVSVVVLVVCVVVDVRIHMDIDIDHRYPDGDHSHHD

Solvent-accessible surface area (backbone atoms only — not comparable to full-atom values): 23568 Å² total; per-residue (Å²): 88,73,39,87,39,36,17,44,30,41,36,40,23,30,76,58,49,47,49,68,61,49,49,52,33,43,44,75,55,39,30,49,75,47,80,45,63,59,36,34,60,70,55,47,54,51,49,51,56,51,60,40,64,46,70,65,39,63,59,25,47,32,39,36,38,36,40,32,29,38,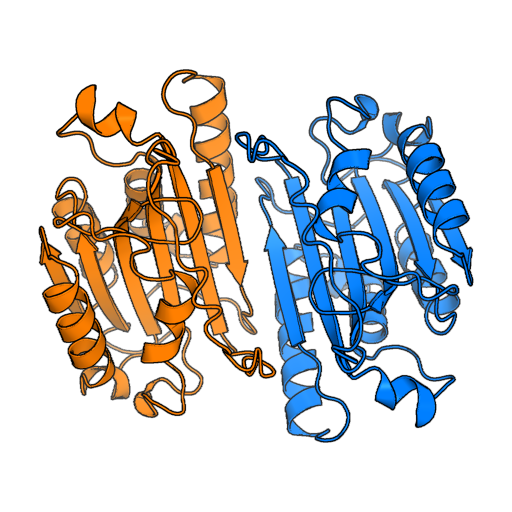20,46,97,57,22,36,18,37,61,66,58,46,80,88,46,47,56,54,82,56,61,58,62,48,56,32,48,87,69,14,60,58,39,53,97,33,41,38,36,36,44,36,44,33,26,31,48,80,81,71,79,71,74,78,66,70,71,68,64,70,75,60,72,78,50,78,70,72,74,66,68,27,31,39,41,38,44,31,38,31,62,35,65,50,51,72,78,42,68,73,53,56,52,67,68,58,52,50,50,34,50,45,60,57,32,81,70,52,24,70,40,40,50,70,58,48,46,21,49,50,43,35,51,52,53,53,45,32,73,77,31,82,86,61,53,70,40,67,44,38,36,38,35,36,47,62,88,46,46,75,43,79,110,87,74,39,86,38,36,17,43,30,41,35,39,23,32,76,57,48,47,49,68,62,50,49,53,33,42,43,75,54,38,28,51,75,46,79,45,65,57,37,34,59,69,55,47,54,50,48,49,54,53,59,38,66,45,70,65,40,64,61,25,48,32,40,36,39,36,41,32,28,38,22,46,98,56,23,34,17,37,61,67,58,46,80,89,44,47,56,54,80,56,60,56,63,48,56,32,47,87,71,15,59,57,39,51,97,32,41,39,37,37,43,35,43,33,26,30,5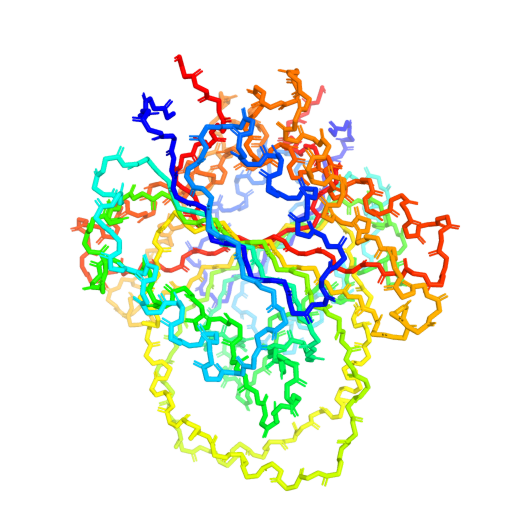0,80,83,72,80,73,75,78,66,71,71,68,64,68,74,59,69,76,51,78,69,73,74,66,68,28,32,40,39,38,44,30,38,31,62,36,65,49,51,73,78,42,66,74,54,54,53,66,67,59,53,50,48,35,50,44,60,59,32,81,71,52,25,71,40,41,49,70,58,49,47,23,50,48,44,33,52,51,53,52,44,33,73,77,31,83,87,62,54,72,40,66,41,37,37,37,35,36,47,60,89,46,46,75,42,79,110

InterPro domains:
  IPR00130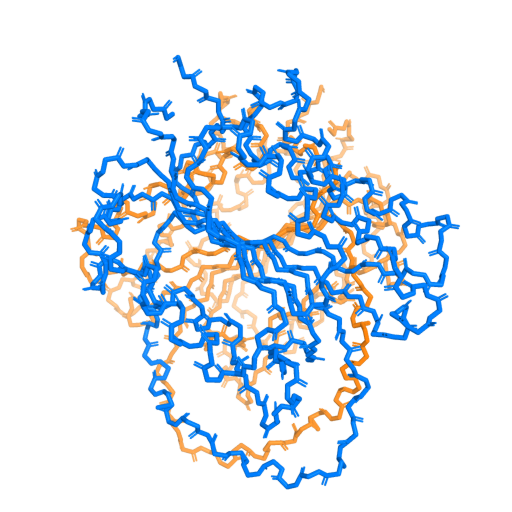9 Peptidase C14, p20 domain [PS50208] (18-113)
  IPR011600 Peptidase C14, caspase domain [PF00656] (17-219)
  IPR015917 Peptidase C14A, caspase catalytic domain [SM00115] (1-222)
  IPR029030 Caspase-like domain superfamily [SSF52129] (1-222)

Radius of gyration: 21.97 Å; Cα contacts (8 Å, |Δi|>4): 916; chains: 2; bounding box: 48×56×57 Å

Sequence (446 aa):
MQSKPLGVCLIIDCIGNDAGLLTRAFQSLHFEVHCRLFLNMDAVMRDLHAAAKLRAHKDADCFVCVLVSRGNQEHIFCTDHITPGFQLERLKDFFTGEKCPDLLGKPKLFFIQNYVEPQNWQGNASLTEADGNLGTIPQVADIFWSHCRLDASVLERSPCSSSYYLSTLAGLLMDPQKRKLPLLDIFVELNSRIYEWNRINSTEQYSLLLKHTLRKKLFLIDKMQSKPLGVCLIIDCIGNDAGLLTRAFQSLHFEVHCRLFLNMDAVMRDLHAAAKLRAHKDADCFVCVLVSRGNQEHIFCTDHITPGFQLERLKDFFTGEKCPDLLGKPKLFFIQNYVEPQNWQGNASLTEADGNLGTIPQVADIFWSHCRLDASVLERSPCSSSYYLSTLAGLLMDPQKRKLPLLDIFVELNSRIYEWNRINSTEQYSLLLKHTLRKKLFLIDK